Protein AF-A0A945KMW4-F1 (afdb_monomer_lite)

Sequence (427 aa):
MSIFSTDYTYQPHPDGDDDPFDDDFLMQVNNRKAAISAKDPSNDISDLSIRRRERTRAPDLFKYVDDTMHFQGLAVDDDDLFEKVSRDYGTSHELARKYNGGSQADKDRTKQGVNTALDWEAKATNSQRAAQREAAEKIGDYKTASNGPKFGGSYDDMGNLTPGETASFFHGTPEARKAIAAPLNAALQPWLPAPRMTAIDHWDLTEEERKNQRNLAGAISLTPYQDFKNKNTGRQYANSGELMTDAQEPTFSSETPPPGEPTPHPRHRDLPPVDTRPYTTPDSWEMDYVIGVLDELFPSNGLMKRIAIAESQEGRHPDTARPGYHGGVFQVDKGAFLETQKQSGLKQQREIVSRRINRDWNSVTWEELRTSPLLSRLAARLYLLRLKKRIPQDIAGQAEYWKDHYNGDDGAGTKQKFIKRLNEYKR

Secondary structure (DSSP, 8-state):
-------------TT-PPPSSPPPSS--TT-PPPPP-TTS-GGGGS-SSS-------HHHHHHHHHHHHHHHSS----HHHHHHHHHHTT--HHHHHHHHTS-HHHHHHHHHHHHHHHHHHTT--HHHHHHHHHHHHHHHHHHHHTTGGGGT--GGGSSS--HHHHHHHHSS-HHHHHHHHHHHHHHH-TTSPPP---TTTTSS--HHHHHHHHHHHHHTT---------------------------------------------PPPPPPPP--PPPPPPPHHHHHHHHHHHHHHS--TTHHHHHHHHHHTTTTSGGGG-TT---TTTT--HHHHHHHHH-GGGHHHHHHHHHHTTS-GGG--TGGGGS-HHHHHHHHHHHHHTT-----S-TTSSHHHHHHHTS-SS----HHHHHHHHHT---

pLDDT: mean 73.96, std 23.4, range [19.92, 98.25]

Foldseek 3Di:
DDDDDDDPDDDDDPVVDDDLADDFLQDAPPQDFADDDPPDDPPLPDDPVPSGDSGAQVVVLLVVQVVCCVPVVAFPPPLVVLCVSCNNRSHHSVLSVCLRPDDPVSVVVSVVQNVLNVVDVVVDDPVLVVLLNVLNQVSVQVVQLVCQVVVPHHSVPGGPDDPVRSCQCVVNDPVSVNVVSLVSNCSNRVSDDRPPPDPVNPPPDDVVNVVVVVVVVVVVPDDDDDDDDDDDDDDDDDDDDDDDDDDYFFFDAYAEADDDDDDDDDDDDDDPPQPPDDFDQDDPVLLVCLQPVVCVVPNQVCLLVLLLLLPCLSVPRPCQQPPPAQLASNRQDQVLLVCLLPPPQCVVVQVSLCVVVVHRSNPDHSNCSRHDVNNSSSSQSSSQVSVVDDIDTHLLPSLHPCCHRPLDHPRPRHSVSSVVSVVPRDD

Structure (mmCIF, N/CA/C/O backbone):
data_AF-A0A945KMW4-F1
#
_entry.id   AF-A0A945KMW4-F1
#
loop_
_atom_site.group_PDB
_atom_site.id
_atom_site.type_symbol
_atom_site.label_atom_id
_atom_site.label_alt_id
_atom_site.label_comp_id
_atom_site.label_asym_id
_atom_site.label_entity_id
_atom_site.label_seq_id
_atom_site.pdbx_PDB_ins_code
_atom_site.Cartn_x
_atom_site.Cartn_y
_atom_site.Cartn_z
_atom_site.occupancy
_atom_site.B_iso_or_equiv
_atom_site.auth_seq_id
_atom_site.auth_comp_id
_atom_site.auth_asym_id
_atom_site.auth_atom_id
_atom_site.pdbx_PDB_model_num
ATOM 1 N N . MET A 1 1 ? 8.393 58.113 3.564 1.00 29.45 1 MET A N 1
ATOM 2 C CA . MET A 1 1 ? 7.560 58.070 2.339 1.00 29.45 1 MET A CA 1
ATOM 3 C C . MET A 1 1 ? 6.630 56.865 2.443 1.00 29.45 1 MET A C 1
ATOM 5 O O . MET A 1 1 ? 6.894 56.011 3.279 1.00 29.45 1 MET A O 1
ATOM 9 N N . SER A 1 2 ? 5.567 56.806 1.635 1.00 25.19 2 SER A N 1
ATOM 10 C CA . SER A 1 2 ? 4.816 55.559 1.361 1.00 25.19 2 SER A CA 1
ATOM 11 C C . SER A 1 2 ? 5.762 54.558 0.628 1.00 25.19 2 SER A C 1
ATOM 13 O O . SER A 1 2 ? 6.844 54.982 0.223 1.00 25.19 2 SER A O 1
ATOM 15 N N . ILE A 1 3 ? 5.515 53.255 0.439 1.00 19.92 3 ILE A N 1
ATOM 16 C CA . ILE A 1 3 ? 4.308 52.553 -0.045 1.00 19.92 3 ILE A CA 1
ATOM 17 C C . ILE A 1 3 ? 4.259 51.109 0.502 1.00 19.92 3 ILE A C 1
ATOM 19 O O . ILE A 1 3 ? 5.291 50.518 0.807 1.00 19.92 3 ILE A O 1
ATOM 23 N N . PHE A 1 4 ? 3.055 50.531 0.569 1.00 32.66 4 PHE A N 1
ATOM 24 C CA . PHE A 1 4 ? 2.810 49.101 0.784 1.00 32.66 4 PHE A CA 1
ATOM 25 C C . PHE A 1 4 ? 3.437 48.212 -0.315 1.00 32.66 4 PHE A C 1
ATOM 27 O O . PHE A 1 4 ? 2.875 48.093 -1.404 1.00 32.66 4 PHE A O 1
ATOM 34 N N . SER A 1 5 ? 4.505 47.479 0.002 1.00 25.44 5 SER A N 1
ATOM 35 C CA . SER A 1 5 ? 4.613 46.081 -0.455 1.00 25.44 5 SER A CA 1
ATOM 36 C C . SER A 1 5 ? 3.651 45.293 0.451 1.00 25.44 5 SER A C 1
ATOM 38 O O . SER A 1 5 ? 3.781 45.370 1.669 1.00 25.44 5 SER A O 1
ATOM 40 N N . THR A 1 6 ? 2.560 44.666 -0.002 1.00 29.92 6 THR A N 1
ATOM 41 C CA . THR A 1 6 ? 2.342 43.949 -1.274 1.00 29.92 6 THR A CA 1
ATOM 42 C C . THR A 1 6 ? 3.485 42.990 -1.589 1.00 29.92 6 THR A C 1
ATOM 44 O O . THR A 1 6 ? 4.258 43.206 -2.511 1.00 29.92 6 THR A O 1
ATOM 47 N N . ASP A 1 7 ? 3.649 42.000 -0.704 1.00 24.88 7 ASP A N 1
ATOM 48 C CA . ASP A 1 7 ? 3.640 40.573 -1.070 1.00 24.88 7 ASP A CA 1
ATOM 49 C C . ASP A 1 7 ? 3.443 39.670 0.167 1.00 24.88 7 ASP A C 1
ATOM 51 O O . ASP A 1 7 ? 4.222 38.767 0.460 1.00 24.88 7 ASP A O 1
ATOM 55 N N . TYR A 1 8 ? 2.320 39.863 0.877 1.00 28.78 8 TYR A N 1
ATOM 56 C CA . TYR A 1 8 ? 1.761 38.832 1.769 1.00 28.78 8 TYR A CA 1
ATOM 57 C C . TYR A 1 8 ? 1.098 37.724 0.928 1.00 28.78 8 TYR A C 1
ATOM 59 O O . TYR A 1 8 ? -0.103 37.463 1.002 1.00 28.78 8 TYR A O 1
ATOM 67 N N . THR A 1 9 ? 1.900 37.085 0.076 1.00 25.84 9 THR A N 1
ATOM 68 C CA . THR A 1 9 ? 1.555 35.767 -0.454 1.00 25.84 9 THR A CA 1
ATOM 69 C C . THR A 1 9 ? 1.671 34.753 0.680 1.00 25.84 9 THR A C 1
ATOM 71 O O . THR A 1 9 ? 2.464 34.917 1.607 1.00 25.84 9 THR A O 1
ATOM 74 N N . TYR A 1 10 ? 0.830 33.722 0.636 1.00 33.25 10 TYR A N 1
ATOM 75 C CA . TYR A 1 10 ? 0.834 32.634 1.607 1.00 33.25 10 TYR A CA 1
ATOM 76 C C . TYR A 1 10 ? 2.226 31.987 1.651 1.00 33.25 10 TYR A C 1
ATOM 78 O O . TYR A 1 10 ? 2.616 31.301 0.708 1.00 33.25 10 TYR A O 1
ATOM 86 N N . GLN A 1 11 ? 2.975 32.229 2.729 1.00 31.09 11 GLN A N 1
ATOM 87 C CA . GLN A 1 11 ? 4.202 31.500 3.035 1.00 31.09 11 GLN A CA 1
ATOM 88 C C . GLN A 1 11 ? 3.782 30.152 3.644 1.00 31.09 11 GLN A C 1
ATOM 90 O O . GLN A 1 11 ? 3.327 30.144 4.793 1.00 31.09 11 GLN A O 1
ATOM 95 N N . PRO A 1 12 ? 3.893 29.012 2.930 1.00 36.94 12 PRO A N 1
ATOM 96 C CA . PRO A 1 12 ? 3.963 27.729 3.619 1.00 36.94 12 PRO A CA 1
ATOM 97 C C . PRO A 1 12 ? 5.189 27.738 4.544 1.00 36.94 12 PRO A C 1
ATOM 99 O O . PRO A 1 12 ? 6.129 28.507 4.322 1.00 36.94 12 PRO A O 1
ATOM 102 N N . HIS A 1 13 ? 5.201 26.882 5.570 1.00 36.53 13 HIS A N 1
ATOM 103 C CA . HIS A 1 13 ? 6.403 26.729 6.393 1.00 36.53 13 HIS A CA 1
ATOM 104 C C . HIS A 1 13 ? 7.583 26.353 5.470 1.00 36.53 13 HIS A C 1
ATOM 106 O O . HIS A 1 13 ? 7.385 25.480 4.620 1.00 36.53 13 HIS A O 1
ATOM 112 N N . PRO A 1 14 ? 8.773 26.986 5.576 1.00 34.91 14 PRO A N 1
ATOM 113 C CA . PRO A 1 14 ? 9.859 26.807 4.597 1.00 34.91 14 PRO A CA 1
ATOM 114 C C . PRO A 1 14 ? 10.317 25.355 4.411 1.00 34.91 14 PRO A C 1
ATOM 116 O O . PRO A 1 14 ? 10.877 25.005 3.375 1.00 34.91 14 PRO A O 1
ATOM 119 N N . ASP A 1 15 ? 10.052 24.540 5.429 1.00 42.41 15 ASP A N 1
ATOM 120 C CA . ASP A 1 15 ? 10.405 23.131 5.561 1.00 42.41 15 ASP A CA 1
ATOM 121 C C . ASP A 1 15 ? 9.509 22.224 4.685 1.00 42.41 15 ASP A C 1
ATOM 123 O O . ASP A 1 15 ? 9.936 21.161 4.245 1.00 42.41 15 ASP A O 1
ATOM 127 N N . GLY A 1 16 ? 8.267 22.650 4.410 1.00 38.56 16 GLY A N 1
ATOM 128 C CA . GLY A 1 16 ? 7.254 21.853 3.704 1.00 38.56 16 GLY A CA 1
ATOM 129 C C . GLY A 1 16 ? 6.658 20.684 4.506 1.00 38.56 16 GLY A C 1
ATOM 130 O O . GLY A 1 16 ? 5.878 19.927 3.934 1.00 38.56 16 GLY A O 1
ATOM 131 N N . ASP A 1 17 ? 7.022 20.550 5.786 1.00 37.84 17 ASP A N 1
ATOM 132 C CA . ASP A 1 17 ? 6.659 19.427 6.662 1.00 37.84 17 ASP A CA 1
ATOM 133 C C . ASP A 1 17 ? 5.141 19.206 6.809 1.00 37.84 17 ASP A C 1
ATOM 135 O O . ASP A 1 17 ? 4.341 20.147 6.853 1.00 37.84 17 ASP A O 1
ATOM 139 N N . ASP A 1 18 ? 4.780 17.927 6.941 1.00 50.62 18 ASP A N 1
ATOM 140 C CA . ASP A 1 18 ? 3.428 17.431 7.195 1.00 50.62 18 ASP A CA 1
ATOM 141 C C . ASP A 1 18 ? 2.816 17.964 8.510 1.00 50.62 18 ASP A C 1
ATOM 143 O O . ASP A 1 18 ? 3.511 18.432 9.416 1.00 50.62 18 ASP A O 1
ATOM 147 N N . ASP A 1 19 ? 1.491 17.824 8.655 1.00 58.72 19 ASP A N 1
ATOM 148 C CA . ASP A 1 19 ? 0.835 17.932 9.964 1.00 58.72 19 ASP A CA 1
ATOM 149 C C . ASP A 1 19 ? 1.481 16.902 10.913 1.00 58.72 19 ASP A C 1
ATOM 151 O O . ASP A 1 19 ? 1.405 15.702 10.635 1.00 58.72 19 ASP A O 1
ATOM 155 N N . PRO A 1 20 ? 2.135 17.323 12.014 1.00 56.00 20 PRO A N 1
ATOM 156 C CA . PRO A 1 20 ? 2.906 16.409 12.850 1.00 56.00 20 PRO A CA 1
ATOM 157 C C . PRO A 1 20 ? 2.020 15.438 13.644 1.00 56.00 20 PRO A C 1
ATOM 159 O O . PRO A 1 20 ? 2.552 14.575 14.342 1.00 56.00 20 PRO A O 1
ATOM 162 N N . PHE A 1 21 ? 0.691 15.564 13.557 1.00 62.06 21 PHE A N 1
ATOM 163 C CA . PHE A 1 21 ? -0.283 14.705 14.217 1.00 62.06 21 PHE A CA 1
ATOM 164 C C . PHE A 1 21 ? -1.012 13.804 13.210 1.00 62.06 21 PHE A C 1
ATOM 166 O O . PHE A 1 21 ? -1.886 14.266 12.467 1.00 62.06 21 PHE A O 1
ATOM 173 N N . ASP A 1 22 ? -0.680 12.509 13.242 1.00 59.53 22 ASP A N 1
ATOM 174 C CA . ASP A 1 22 ? -1.274 11.464 12.400 1.00 59.53 22 ASP A CA 1
ATOM 175 C C . ASP A 1 22 ? -2.818 11.380 12.515 1.00 59.53 22 ASP A C 1
ATOM 177 O O . ASP A 1 22 ? -3.411 11.709 13.545 1.00 59.53 22 ASP A O 1
ATOM 181 N N . ASP A 1 23 ? -3.485 10.872 11.467 1.00 60.44 23 ASP A N 1
ATOM 182 C CA . ASP A 1 23 ? -4.948 10.692 11.437 1.00 60.44 23 ASP A CA 1
ATOM 183 C C . ASP A 1 23 ? -5.449 9.779 12.574 1.00 60.44 23 ASP A C 1
ATOM 185 O O . ASP A 1 23 ? -5.198 8.569 12.563 1.00 60.44 23 ASP A O 1
ATOM 189 N N . ASP A 1 24 ? -6.265 10.287 13.500 1.00 60.25 24 ASP A N 1
ATOM 190 C CA . ASP A 1 24 ? -7.007 9.390 14.392 1.00 60.25 24 ASP A CA 1
ATOM 191 C C . ASP A 1 24 ? -8.159 8.700 13.641 1.00 60.25 24 ASP A C 1
ATOM 193 O O . ASP A 1 24 ? -8.992 9.337 12.986 1.00 60.25 24 ASP A O 1
ATOM 197 N N . PHE A 1 25 ? -8.222 7.378 13.781 1.00 64.19 25 PHE A N 1
ATOM 198 C CA . PHE A 1 25 ? -9.265 6.515 13.240 1.00 64.19 25 PHE A CA 1
ATOM 199 C C . PHE A 1 25 ? -10.468 6.337 14.189 1.00 64.19 25 PHE A C 1
ATOM 201 O O . PHE A 1 25 ? -11.507 5.840 13.748 1.00 64.19 25 PHE A O 1
ATOM 208 N N . LEU A 1 26 ? -10.355 6.735 15.465 1.00 54.19 26 LEU A N 1
ATOM 209 C CA . LEU A 1 26 ? -11.376 6.543 16.505 1.00 54.19 26 LEU A CA 1
ATOM 210 C C . LEU A 1 26 ? -12.002 7.856 17.008 1.00 54.19 26 LEU A C 1
ATOM 212 O O . LEU A 1 26 ? -13.226 7.999 16.953 1.00 54.19 26 LEU A O 1
ATOM 216 N N . MET A 1 27 ? -11.198 8.806 17.498 1.00 56.56 27 MET A N 1
ATOM 217 C CA . MET A 1 27 ? -11.637 9.939 18.327 1.00 56.56 27 MET A CA 1
ATOM 218 C C . MET A 1 27 ? -11.292 11.311 17.727 1.00 56.56 27 MET A C 1
ATOM 220 O O . MET A 1 27 ? -10.693 12.167 18.372 1.00 56.56 27 MET A O 1
ATOM 224 N N . GLN A 1 28 ? -11.759 11.594 16.509 1.00 55.75 28 GLN A N 1
ATOM 225 C CA . GLN A 1 28 ? -11.662 12.960 15.981 1.00 55.75 28 GLN A CA 1
ATOM 226 C C . GLN A 1 28 ? -12.636 13.910 16.701 1.00 55.75 28 GLN A C 1
ATOM 228 O O . GLN A 1 28 ? -13.837 13.643 16.772 1.00 55.75 28 GLN A O 1
ATOM 233 N N . VAL A 1 29 ? -12.127 15.048 17.190 1.00 46.75 29 VAL A N 1
ATOM 234 C CA . VAL A 1 29 ? -12.837 16.032 18.045 1.00 46.75 29 VAL A CA 1
ATOM 235 C C . VAL A 1 29 ? -14.172 16.518 17.448 1.00 46.75 29 VAL A C 1
ATOM 237 O O . VAL A 1 29 ? -15.116 16.828 18.173 1.00 46.75 29 VAL A O 1
ATOM 240 N N . ASN A 1 30 ? -14.296 16.513 16.117 1.00 48.03 30 ASN A N 1
ATOM 241 C CA . ASN A 1 30 ? -15.498 16.929 15.388 1.00 48.03 30 ASN A CA 1
ATOM 242 C C . ASN A 1 30 ? -16.596 15.845 15.254 1.00 48.03 30 ASN A C 1
ATOM 244 O O . ASN A 1 30 ? -17.652 16.123 14.675 1.00 48.03 30 ASN A O 1
ATOM 248 N N . ASN A 1 31 ? -16.404 14.630 15.790 1.00 48.66 31 ASN A N 1
ATOM 249 C CA . ASN A 1 31 ? -17.404 13.553 15.755 1.00 48.66 31 ASN A CA 1
ATOM 250 C C . ASN A 1 31 ? -18.661 13.907 16.577 1.00 48.66 31 ASN A C 1
ATOM 252 O O . ASN A 1 31 ? -18.753 13.671 17.786 1.00 48.66 31 ASN A O 1
ATOM 256 N N . ARG A 1 32 ? -19.686 14.447 15.904 1.00 43.88 32 ARG A N 1
ATOM 257 C CA . ARG A 1 32 ? -21.015 14.656 16.499 1.00 43.88 32 ARG A CA 1
ATOM 258 C C . ARG A 1 32 ? -21.741 13.326 16.726 1.00 43.88 32 ARG A C 1
ATOM 260 O O . ARG A 1 32 ? -21.560 12.349 16.009 1.00 43.88 32 ARG A O 1
ATOM 267 N N . LYS A 1 33 ? -22.587 13.305 17.758 1.00 44.97 33 LYS A N 1
ATOM 268 C CA . LYS A 1 33 ? -23.252 12.094 18.261 1.00 44.97 33 LYS A CA 1
ATOM 269 C C . LYS A 1 33 ? -24.496 11.793 17.409 1.00 44.97 33 LYS A C 1
ATOM 271 O O . LYS A 1 33 ? -25.382 12.640 17.314 1.00 44.97 33 LYS A O 1
ATOM 276 N N . ALA A 1 34 ? -24.526 10.619 16.775 1.00 46.03 34 ALA A N 1
ATOM 277 C CA . ALA A 1 34 ? -25.496 10.249 15.738 1.00 46.03 34 ALA A CA 1
ATOM 278 C C . ALA A 1 34 ? -26.931 9.986 16.252 1.00 46.03 34 ALA A C 1
ATOM 280 O O . ALA A 1 34 ? -27.166 9.802 17.449 1.00 46.03 34 ALA A O 1
ATOM 281 N N . ALA A 1 35 ? -27.895 9.940 15.324 1.00 41.09 35 ALA A N 1
ATOM 282 C CA . ALA A 1 35 ? -29.303 9.638 15.597 1.00 41.09 35 ALA A CA 1
ATOM 283 C C . ALA A 1 35 ? -29.594 8.121 15.678 1.00 41.09 35 ALA A C 1
ATOM 285 O O . ALA A 1 35 ? -28.896 7.301 15.084 1.00 41.09 35 ALA A O 1
ATOM 286 N N . ILE A 1 36 ? -30.646 7.752 16.417 1.00 44.31 36 ILE A N 1
ATOM 287 C CA . ILE A 1 36 ? -31.026 6.357 16.720 1.00 44.31 36 ILE A CA 1
ATOM 288 C C . ILE A 1 36 ? -31.921 5.777 15.615 1.00 44.31 36 ILE A C 1
ATOM 290 O O . ILE A 1 36 ? -32.762 6.487 15.061 1.00 44.31 36 ILE A O 1
ATOM 294 N N . SER A 1 37 ? -31.782 4.478 15.324 1.00 47.03 37 SER A N 1
ATOM 295 C CA . SER A 1 37 ? -32.591 3.767 14.329 1.00 47.03 37 SER A CA 1
ATOM 296 C C . SER A 1 37 ? -33.659 2.865 14.963 1.00 47.03 37 SER A C 1
ATOM 298 O O . SER A 1 37 ? -33.548 2.432 16.107 1.00 47.03 37 SER A O 1
ATOM 300 N N . ALA A 1 38 ? -34.671 2.485 14.179 1.00 45.19 38 ALA A N 1
ATOM 301 C CA . ALA A 1 38 ? -35.700 1.525 14.598 1.00 45.19 38 ALA A CA 1
ATOM 302 C C . ALA A 1 38 ? -35.207 0.060 14.710 1.00 45.19 38 ALA A C 1
ATOM 304 O O . ALA A 1 38 ? -36.019 -0.837 14.925 1.00 45.19 38 ALA A O 1
ATOM 305 N N . LYS A 1 39 ? -33.903 -0.203 14.522 1.00 46.16 39 LYS A N 1
ATOM 306 C CA . LYS A 1 39 ? -33.282 -1.535 14.658 1.00 46.16 39 LYS A CA 1
ATOM 307 C C . LYS A 1 39 ? -32.458 -1.692 15.941 1.00 46.16 39 LYS A C 1
ATOM 309 O O . LYS A 1 39 ? -31.971 -2.787 16.208 1.00 46.16 39 LYS A O 1
ATOM 314 N N . ASP A 1 40 ? -32.276 -0.620 16.708 1.00 48.16 40 ASP A N 1
ATOM 315 C CA . ASP A 1 40 ? -31.502 -0.643 17.948 1.00 48.16 40 ASP A CA 1
ATOM 316 C C . ASP A 1 40 ? -32.347 -1.225 19.111 1.00 48.16 40 ASP A C 1
ATOM 318 O O . ASP A 1 40 ? -33.555 -0.976 19.175 1.00 48.16 40 ASP A O 1
ATOM 322 N N . PRO A 1 41 ? -31.764 -2.042 20.012 1.00 43.31 41 PRO A N 1
ATOM 323 C CA . PRO A 1 41 ? -32.523 -2.806 21.004 1.00 43.31 41 PRO A CA 1
ATOM 324 C C . PRO A 1 41 ? -33.197 -1.914 22.057 1.00 43.31 41 PRO A C 1
ATOM 326 O O . PRO A 1 41 ? -32.621 -0.944 22.546 1.00 43.31 41 PRO A O 1
ATOM 329 N N . SER A 1 42 ? -34.413 -2.286 22.468 1.00 42.44 42 SER A N 1
ATOM 330 C CA . SER A 1 42 ? -35.328 -1.437 23.252 1.00 42.44 42 SER A CA 1
ATOM 331 C C . SER A 1 42 ? -34.852 -1.018 24.646 1.00 42.44 42 SER A C 1
ATOM 333 O O . SER A 1 42 ? -35.498 -0.193 25.288 1.00 42.44 42 SER A O 1
ATOM 335 N N . ASN A 1 43 ? -33.760 -1.594 25.143 1.00 37.41 43 ASN A N 1
ATOM 336 C CA . ASN A 1 43 ? -33.379 -1.498 26.549 1.00 37.41 43 ASN A CA 1
ATOM 337 C C . ASN A 1 43 ? -32.437 -0.308 26.827 1.00 37.41 43 ASN A C 1
ATOM 339 O O . ASN A 1 43 ? -32.399 0.167 27.956 1.00 37.41 43 ASN A O 1
ATOM 343 N N . ASP A 1 44 ? -31.786 0.247 25.796 1.00 41.69 44 ASP A N 1
ATOM 344 C CA . ASP A 1 44 ? -30.991 1.493 25.866 1.00 41.69 44 ASP A CA 1
ATOM 345 C C . ASP A 1 44 ? -31.865 2.773 25.819 1.00 41.69 44 ASP A C 1
ATOM 347 O O . ASP A 1 44 ? -31.370 3.898 25.736 1.00 41.69 44 ASP A O 1
ATOM 351 N N . ILE A 1 45 ? -33.196 2.635 25.810 1.00 46.72 45 ILE A N 1
ATOM 352 C CA . ILE A 1 45 ? -34.118 3.726 25.458 1.00 46.72 45 ILE A CA 1
ATOM 353 C C . ILE A 1 45 ? -34.425 4.674 26.633 1.00 46.72 45 ILE A C 1
ATOM 355 O O . ILE A 1 45 ? -34.798 5.824 26.383 1.00 46.72 45 ILE A O 1
ATOM 359 N N . SER A 1 46 ? -34.286 4.247 27.892 1.00 43.44 46 SER A N 1
ATOM 360 C CA . SER A 1 46 ? -34.930 4.913 29.041 1.00 43.44 46 SER A CA 1
ATOM 361 C C . SER A 1 46 ? -34.333 6.252 29.493 1.00 43.44 46 SER A C 1
ATOM 363 O O . SER A 1 46 ? -35.057 7.031 30.108 1.00 43.44 46 SER A O 1
ATOM 365 N N . ASP A 1 47 ? -33.065 6.550 29.199 1.00 45.75 47 ASP A N 1
ATOM 366 C CA . ASP A 1 47 ? -32.412 7.811 29.587 1.00 45.75 47 ASP A CA 1
ATOM 367 C C . ASP A 1 47 ? -31.864 8.543 28.350 1.00 45.75 47 ASP A C 1
ATOM 369 O O . ASP A 1 47 ? -31.132 7.979 27.539 1.00 45.75 47 ASP A O 1
ATOM 373 N N . LEU A 1 48 ? -32.245 9.812 28.189 1.00 38.69 48 LEU A N 1
ATOM 374 C CA . LEU A 1 48 ? -31.877 10.659 27.049 1.00 38.69 48 LEU A CA 1
ATOM 375 C C . LEU A 1 48 ? -30.483 11.305 27.175 1.00 38.69 48 LEU A C 1
ATOM 377 O O . LEU A 1 48 ? -29.934 11.752 26.168 1.00 38.69 48 LEU A O 1
ATOM 381 N N . SER A 1 49 ? -29.897 11.347 28.373 1.00 37.53 49 SER A N 1
ATOM 382 C CA . SER A 1 49 ? -28.606 11.996 28.648 1.00 37.53 49 SER A CA 1
ATOM 383 C C . SER A 1 49 ? -27.401 11.128 28.256 1.00 37.53 49 SER A C 1
ATOM 385 O O . SER A 1 49 ? -26.438 11.630 27.667 1.00 37.53 49 SER A O 1
ATOM 387 N N . ILE A 1 50 ? -27.503 9.817 28.506 1.00 40.69 50 ILE A N 1
ATOM 388 C CA . ILE A 1 50 ? -26.503 8.770 28.215 1.00 40.69 50 ILE A CA 1
ATOM 389 C C . ILE A 1 50 ? -26.754 8.023 26.891 1.00 40.69 50 ILE A C 1
ATOM 391 O O . ILE A 1 50 ? -26.020 7.105 26.542 1.00 40.69 50 ILE A O 1
ATOM 395 N N . ARG A 1 51 ? -27.756 8.447 26.111 1.00 46.47 51 ARG A N 1
ATOM 396 C CA . ARG A 1 51 ? -28.286 7.801 24.887 1.00 46.47 51 ARG A CA 1
ATOM 397 C C . ARG A 1 51 ? -27.370 7.878 23.646 1.00 46.47 51 ARG A C 1
ATOM 399 O O . ARG A 1 51 ? -27.827 8.149 22.536 1.00 46.47 51 ARG A O 1
ATOM 406 N N . ARG A 1 52 ? -26.055 7.770 23.834 1.00 47.69 52 ARG A N 1
ATOM 407 C CA . ARG A 1 52 ? -25.023 8.290 22.925 1.00 47.69 52 ARG A CA 1
ATOM 408 C C . ARG A 1 52 ? -23.938 7.243 22.674 1.00 47.69 52 ARG A C 1
ATOM 410 O O . ARG A 1 52 ? -23.139 6.971 23.561 1.00 47.69 52 ARG A O 1
ATOM 417 N N . ARG A 1 53 ? -23.867 6.696 21.455 1.00 49.66 53 ARG A N 1
ATOM 418 C CA . ARG A 1 53 ? -22.737 5.842 21.046 1.00 49.66 53 ARG A CA 1
ATOM 419 C C . ARG A 1 53 ? -21.456 6.675 20.957 1.00 49.66 53 ARG A C 1
ATOM 421 O O . ARG A 1 53 ? -21.447 7.716 20.308 1.00 49.66 53 ARG A O 1
ATOM 428 N N . GLU A 1 54 ? -20.385 6.180 21.574 1.00 53.19 54 GLU A N 1
ATOM 429 C CA . GLU A 1 54 ? -19.029 6.756 21.510 1.00 53.19 54 GLU A CA 1
ATOM 430 C C . GLU A 1 54 ? -18.164 6.117 20.404 1.00 53.19 54 GLU A C 1
ATOM 432 O O . GLU A 1 54 ? -16.956 6.306 20.384 1.00 53.19 54 GLU A O 1
ATOM 437 N N . ARG A 1 55 ? -18.764 5.322 19.505 1.00 64.31 55 ARG A N 1
ATOM 438 C CA . ARG A 1 55 ? -18.045 4.481 18.535 1.00 64.31 55 ARG A CA 1
ATOM 439 C C . ARG A 1 55 ? -18.324 4.873 17.090 1.00 64.31 55 ARG A C 1
ATOM 441 O O . ARG A 1 55 ? -19.485 4.985 16.689 1.00 64.31 55 ARG A O 1
ATOM 448 N N . THR A 1 56 ? -17.245 5.012 16.323 1.00 80.12 56 THR A N 1
ATOM 449 C CA . THR A 1 56 ? -17.259 5.203 14.868 1.00 80.12 56 THR A CA 1
ATOM 450 C C . THR A 1 56 ? -17.903 4.019 14.140 1.00 80.12 56 THR A C 1
ATOM 452 O O . THR A 1 56 ? -17.820 2.872 14.583 1.00 80.12 56 THR A O 1
ATOM 455 N N . ARG A 1 57 ? -18.535 4.294 12.994 1.00 87.62 57 ARG A N 1
ATOM 456 C CA . ARG A 1 57 ? -19.017 3.289 12.032 1.00 87.62 57 ARG A CA 1
ATOM 457 C C . ARG A 1 57 ? -18.289 3.398 10.689 1.00 87.62 57 ARG A C 1
ATOM 459 O O . ARG A 1 57 ? -18.858 3.062 9.652 1.00 87.62 57 ARG A O 1
ATOM 466 N N . ALA A 1 58 ? -17.027 3.826 10.708 1.00 89.25 58 ALA A N 1
ATOM 467 C CA . ALA A 1 58 ? -16.180 3.936 9.522 1.00 89.25 58 ALA A CA 1
ATOM 468 C C . ALA A 1 58 ? -16.206 2.693 8.595 1.00 89.25 58 ALA A C 1
ATOM 470 O O . ALA A 1 58 ? -16.313 2.894 7.389 1.00 89.25 58 ALA A O 1
ATOM 471 N N . PRO A 1 59 ? -16.232 1.426 9.072 1.00 93.12 59 PRO A N 1
ATOM 472 C CA . PRO A 1 59 ? -16.385 0.268 8.181 1.00 93.12 59 PRO A CA 1
ATOM 473 C C . PRO A 1 59 ? -17.703 0.247 7.385 1.00 93.12 59 PRO A C 1
ATOM 475 O O . PRO A 1 59 ? -17.697 -0.108 6.206 1.00 93.12 59 PRO A O 1
ATOM 478 N N . ASP A 1 60 ? -18.822 0.673 7.985 1.00 92.06 60 ASP A N 1
ATOM 479 C CA . ASP A 1 60 ? -20.105 0.785 7.278 1.00 92.06 60 ASP A CA 1
ATOM 480 C C . ASP A 1 60 ? -20.084 1.945 6.267 1.00 92.06 60 ASP A C 1
ATOM 482 O O . ASP A 1 60 ? -20.654 1.827 5.182 1.00 92.06 60 ASP A O 1
ATOM 486 N N . LEU A 1 61 ? -19.413 3.055 6.603 1.00 93.12 61 LEU A N 1
ATOM 487 C CA . LEU A 1 61 ? -19.220 4.201 5.707 1.00 93.12 61 LEU A CA 1
ATOM 488 C C . LEU A 1 61 ? -18.338 3.836 4.507 1.00 93.12 61 LEU A C 1
ATOM 490 O O . LEU A 1 61 ? -18.669 4.167 3.372 1.00 93.12 61 LEU A O 1
ATOM 494 N N . PHE A 1 62 ? -17.242 3.114 4.737 1.00 94.81 62 PHE A N 1
ATOM 495 C CA . PHE A 1 62 ? -16.367 2.617 3.677 1.00 94.81 62 PHE A CA 1
ATOM 496 C C . PHE A 1 62 ? -17.115 1.647 2.762 1.00 94.81 62 PHE A C 1
ATOM 498 O O . PHE A 1 62 ? -16.951 1.714 1.545 1.00 94.81 62 PHE A O 1
ATOM 505 N N . LYS A 1 63 ? -18.002 0.809 3.322 1.00 94.31 63 LYS A N 1
ATOM 506 C CA . LYS A 1 63 ? -18.908 -0.019 2.521 1.00 94.31 63 LYS A CA 1
ATOM 507 C C . LYS A 1 63 ? -19.901 0.828 1.718 1.00 94.31 63 LYS A C 1
ATOM 509 O O . LYS A 1 63 ? -20.082 0.553 0.542 1.00 94.31 63 LYS A O 1
ATOM 514 N N . TYR A 1 64 ? -20.511 1.862 2.304 1.00 92.81 64 TYR A N 1
ATOM 515 C CA . TYR A 1 64 ? -21.404 2.779 1.581 1.00 92.81 64 TYR A CA 1
ATOM 516 C C . TYR A 1 64 ? -20.691 3.479 0.411 1.00 92.81 64 TYR A C 1
ATOM 518 O O . TYR A 1 64 ? -21.240 3.555 -0.688 1.00 92.81 64 TYR A O 1
ATOM 526 N N . VAL A 1 65 ? -19.456 3.943 0.619 1.00 93.00 65 VAL A N 1
ATOM 527 C CA . VAL A 1 65 ? -18.627 4.560 -0.428 1.00 93.00 65 VAL A CA 1
ATOM 528 C C . VAL A 1 65 ? -18.279 3.555 -1.527 1.00 93.00 65 VAL A C 1
ATOM 530 O O . VAL A 1 65 ? -18.428 3.871 -2.705 1.00 93.00 65 VAL A O 1
ATOM 533 N N . ASP A 1 66 ? -17.849 2.342 -1.172 1.00 93.50 66 ASP A N 1
ATOM 534 C CA . ASP A 1 66 ? -17.508 1.307 -2.154 1.00 93.50 66 ASP A CA 1
ATOM 535 C C . ASP A 1 66 ? -18.743 0.799 -2.920 1.00 93.50 66 ASP A C 1
ATOM 537 O O . ASP A 1 66 ? -18.663 0.614 -4.132 1.00 93.50 66 ASP A O 1
ATOM 541 N N . ASP A 1 67 ? -19.892 0.636 -2.254 1.00 91.94 67 ASP A N 1
ATOM 542 C CA . ASP A 1 67 ? -21.174 0.303 -2.887 1.00 91.94 67 ASP A CA 1
ATOM 543 C C . ASP A 1 67 ? -21.593 1.409 -3.869 1.00 91.94 67 ASP A C 1
ATOM 545 O O . ASP A 1 67 ? -21.947 1.123 -5.012 1.00 91.94 67 ASP A O 1
ATOM 549 N N . THR A 1 68 ? -21.518 2.680 -3.455 1.00 89.19 68 THR A N 1
ATOM 550 C CA . THR A 1 68 ? -21.868 3.829 -4.310 1.00 89.19 68 THR A CA 1
ATOM 551 C C . THR A 1 68 ? -20.960 3.882 -5.537 1.00 89.19 68 THR A C 1
ATOM 553 O O . THR A 1 68 ? -21.451 3.937 -6.665 1.00 89.19 68 THR A O 1
ATOM 556 N N . MET A 1 69 ? -19.647 3.736 -5.339 1.00 87.56 69 MET A N 1
ATOM 557 C CA . MET A 1 69 ? -18.661 3.673 -6.420 1.00 87.56 69 MET A CA 1
ATOM 558 C C . MET A 1 69 ? -18.880 2.473 -7.353 1.00 87.56 69 MET A C 1
ATOM 560 O O . MET A 1 69 ? -18.677 2.592 -8.561 1.00 87.56 69 MET A O 1
ATOM 564 N N . HIS A 1 70 ? -19.338 1.335 -6.827 1.00 88.31 70 HIS A N 1
ATOM 565 C CA . HIS A 1 70 ? -19.656 0.146 -7.616 1.00 88.31 70 HIS A CA 1
ATOM 566 C C . HIS A 1 70 ? -20.932 0.308 -8.459 1.00 88.31 70 HIS A C 1
ATOM 568 O O . HIS A 1 70 ? -20.938 -0.077 -9.628 1.00 88.31 70 HIS A O 1
ATOM 574 N N . PHE A 1 71 ? -22.002 0.877 -7.894 1.00 89.25 71 PHE A N 1
ATOM 575 C CA . PHE A 1 71 ? -23.298 0.998 -8.574 1.00 89.25 71 PHE A CA 1
ATOM 576 C C . PHE A 1 71 ? -23.428 2.237 -9.470 1.00 89.25 71 PHE A C 1
ATOM 578 O O . PHE A 1 71 ? -24.157 2.184 -10.458 1.00 89.25 71 PHE A O 1
ATOM 585 N N . GLN A 1 72 ? -22.746 3.339 -9.143 1.00 87.69 72 GLN A N 1
ATOM 586 C CA . GLN A 1 72 ? -22.820 4.603 -9.891 1.00 87.69 72 GLN A CA 1
ATOM 587 C C . GLN A 1 72 ? -21.578 4.865 -10.758 1.00 87.69 72 GLN A C 1
ATOM 589 O O . GLN A 1 72 ? -21.631 5.693 -11.664 1.00 87.69 72 GLN A O 1
ATOM 594 N N . GLY A 1 73 ? -20.464 4.163 -10.514 1.00 85.06 73 GLY A N 1
ATOM 595 C CA . GLY A 1 73 ? -19.205 4.343 -11.250 1.00 85.06 73 GLY A CA 1
ATOM 596 C C . GLY A 1 73 ? -18.425 5.615 -10.890 1.00 85.06 73 GLY A C 1
ATOM 597 O O . GLY A 1 73 ? -17.412 5.900 -11.527 1.00 85.06 73 GLY A O 1
ATOM 598 N N . LEU A 1 74 ? -18.880 6.365 -9.882 1.00 82.12 74 LEU A N 1
ATOM 599 C CA . LEU A 1 74 ? -18.329 7.644 -9.433 1.00 82.12 74 LEU A CA 1
ATOM 600 C C . LEU A 1 74 ? -18.050 7.605 -7.923 1.00 82.12 74 LEU A C 1
ATOM 602 O O . LEU A 1 74 ? -18.708 6.878 -7.181 1.00 82.12 74 LEU A O 1
ATOM 606 N N . ALA A 1 75 ? -17.072 8.388 -7.466 1.00 85.19 75 ALA A N 1
ATOM 607 C CA . ALA A 1 75 ? -16.926 8.698 -6.043 1.00 85.19 75 ALA A CA 1
ATOM 608 C C . ALA A 1 75 ? -18.102 9.576 -5.574 1.00 85.19 75 ALA A C 1
ATOM 610 O O . ALA A 1 75 ? -18.767 10.193 -6.405 1.00 85.19 75 ALA A O 1
ATOM 611 N N . VAL A 1 76 ? -18.342 9.670 -4.262 1.00 86.50 76 VAL A N 1
ATOM 612 C CA . VAL A 1 76 ? -19.326 10.640 -3.746 1.00 86.50 76 VAL A CA 1
ATOM 613 C C . VAL A 1 76 ? -18.742 12.043 -3.939 1.00 86.50 76 VAL A C 1
ATOM 615 O O . VAL A 1 76 ? -17.712 12.351 -3.342 1.00 86.50 76 VAL A O 1
ATOM 618 N N . ASP A 1 77 ? -19.337 12.846 -4.816 1.00 85.62 77 ASP A N 1
ATOM 619 C CA . ASP A 1 77 ? -18.802 14.131 -5.293 1.00 85.62 77 ASP A CA 1
ATOM 620 C C . ASP A 1 77 ? -19.469 15.359 -4.648 1.00 85.62 77 ASP A C 1
ATOM 622 O O . ASP A 1 77 ? -18.829 16.399 -4.495 1.00 85.62 77 ASP A O 1
ATOM 626 N N . ASP A 1 78 ? -20.719 15.219 -4.206 1.00 89.88 78 ASP A N 1
ATOM 627 C CA . ASP A 1 78 ? -21.418 16.164 -3.327 1.00 89.88 78 ASP A CA 1
ATOM 628 C C . ASP A 1 78 ? -20.776 16.174 -1.922 1.00 89.88 78 ASP A C 1
ATOM 630 O O . ASP A 1 78 ? -21.043 15.311 -1.082 1.00 89.88 78 ASP A O 1
ATOM 634 N N . ASP A 1 79 ? -19.892 17.148 -1.681 1.00 86.81 79 ASP A N 1
ATOM 635 C CA . ASP A 1 79 ? -19.107 17.288 -0.445 1.00 86.81 79 ASP A CA 1
ATOM 636 C C . ASP A 1 79 ? -19.974 17.671 0.776 1.00 86.81 79 ASP A C 1
ATOM 638 O O . ASP A 1 79 ? -19.656 17.265 1.894 1.00 86.81 79 ASP A O 1
ATOM 642 N N . ASP A 1 80 ? -21.109 18.359 0.576 1.00 86.00 80 ASP A N 1
ATOM 643 C CA . ASP A 1 80 ? -22.076 18.704 1.635 1.00 86.00 80 ASP A CA 1
ATOM 644 C C . ASP A 1 80 ? -22.855 17.454 2.085 1.00 86.00 80 ASP A C 1
ATOM 646 O O . ASP A 1 80 ? -22.970 17.153 3.283 1.00 86.00 80 ASP A O 1
ATOM 650 N N . LEU A 1 81 ? -23.362 16.675 1.120 1.00 84.25 81 LEU A N 1
ATOM 651 C CA . LEU A 1 81 ? -23.961 15.366 1.379 1.00 84.25 81 LEU A CA 1
ATOM 652 C C . LEU A 1 81 ? -22.940 14.430 2.026 1.00 84.25 81 LEU A C 1
ATOM 654 O O . LEU A 1 81 ? -23.287 13.690 2.949 1.00 84.25 81 LEU A O 1
ATOM 658 N N . PHE A 1 82 ? -21.691 14.454 1.568 1.00 87.12 82 PHE A N 1
ATOM 659 C CA . PHE A 1 82 ? -20.662 13.551 2.055 1.00 87.12 82 PHE A CA 1
ATOM 660 C C . PHE A 1 82 ? -20.146 13.921 3.453 1.00 87.12 82 PHE A C 1
ATOM 662 O O . PHE A 1 82 ? -19.949 13.019 4.273 1.00 87.12 82 PHE A O 1
ATOM 669 N N . GLU A 1 83 ? -20.039 15.209 3.799 1.00 87.12 83 GLU A N 1
ATOM 670 C CA . GLU A 1 83 ? -19.821 15.649 5.183 1.00 87.12 83 GLU A CA 1
ATOM 671 C C . GLU A 1 83 ? -20.961 15.149 6.085 1.00 87.12 83 GLU A C 1
ATOM 673 O O . GLU A 1 83 ? -20.720 14.548 7.140 1.00 87.12 83 GLU A O 1
ATOM 678 N N . LYS A 1 84 ? -22.217 15.347 5.659 1.00 85.75 84 LYS A N 1
ATOM 679 C CA . LYS A 1 84 ? -23.393 14.889 6.408 1.00 85.75 84 LYS A CA 1
ATOM 680 C C . LYS A 1 84 ? -23.379 13.371 6.609 1.00 85.75 84 LYS A C 1
ATOM 682 O O . LYS A 1 84 ? -23.578 12.912 7.731 1.00 85.75 84 LYS A O 1
ATOM 687 N N . VAL A 1 85 ? -23.127 12.598 5.554 1.00 86.06 85 VAL A N 1
ATOM 688 C CA . VAL A 1 85 ? -23.053 11.131 5.617 1.00 86.06 85 VAL A CA 1
ATOM 689 C C . VAL A 1 85 ? -21.918 10.690 6.547 1.00 86.06 85 VAL A C 1
ATOM 691 O O . VAL A 1 85 ? -22.141 9.841 7.405 1.00 86.06 85 VAL A O 1
ATOM 694 N N . SER A 1 86 ? -20.739 11.313 6.472 1.00 86.12 86 SER A N 1
ATOM 695 C CA . SER A 1 86 ? -19.615 11.020 7.378 1.00 86.12 86 SER A CA 1
ATOM 696 C C . SER A 1 86 ? -20.018 11.188 8.850 1.00 86.12 86 SER A C 1
ATOM 698 O O . SER A 1 86 ? -19.851 10.267 9.657 1.00 86.12 86 SER A O 1
ATOM 700 N N . ARG A 1 87 ? -20.665 12.318 9.175 1.00 82.25 87 ARG A N 1
ATOM 701 C CA . ARG A 1 87 ? -21.218 12.614 10.509 1.00 82.25 87 ARG A CA 1
ATOM 702 C C . ARG A 1 87 ? -22.298 11.611 10.942 1.00 82.25 87 ARG A C 1
ATOM 704 O O . ARG A 1 87 ? -22.277 11.173 12.091 1.00 82.25 87 ARG A O 1
ATOM 711 N N . ASP A 1 88 ? -23.204 11.205 10.051 1.00 82.75 88 ASP A N 1
ATOM 712 C CA . ASP A 1 88 ? -24.246 10.201 10.341 1.00 82.75 88 ASP A CA 1
ATOM 713 C C . ASP A 1 88 ? -23.655 8.806 10.653 1.00 82.75 88 ASP A C 1
ATOM 715 O O . ASP A 1 88 ? -24.233 8.035 11.426 1.00 82.75 88 ASP A O 1
ATOM 719 N N . TYR A 1 89 ? -22.474 8.492 10.108 1.00 84.38 89 TYR A N 1
ATOM 720 C CA . TYR A 1 89 ? -21.681 7.300 10.437 1.00 84.38 89 TYR A CA 1
ATOM 721 C C . TYR A 1 89 ? -20.660 7.522 11.576 1.00 84.38 89 TYR A C 1
ATOM 723 O O . TYR A 1 89 ? -19.820 6.654 11.823 1.00 84.38 89 TYR A O 1
ATOM 731 N N . GLY A 1 90 ? -20.710 8.651 12.295 1.00 80.81 90 GLY A N 1
ATOM 732 C CA . GLY A 1 90 ? -19.796 8.942 13.411 1.00 80.81 90 GLY A CA 1
ATOM 733 C C . GLY A 1 90 ? -18.317 8.906 13.009 1.00 80.81 90 GLY A C 1
ATOM 734 O O . GLY A 1 90 ? -17.481 8.437 13.779 1.00 80.81 90 GLY A O 1
ATOM 735 N N . THR A 1 91 ? -18.021 9.310 11.773 1.00 82.56 91 THR A N 1
ATOM 736 C CA . THR A 1 91 ? -16.682 9.317 11.177 1.00 82.56 91 THR A CA 1
ATOM 737 C C . THR A 1 91 ? -16.340 10.736 10.734 1.00 82.56 91 THR A C 1
ATOM 739 O O . THR A 1 91 ? -17.210 11.477 10.273 1.00 82.56 91 THR A O 1
ATOM 742 N N . SER A 1 92 ? -15.067 11.120 10.826 1.00 84.06 92 SER A N 1
ATOM 743 C CA . SER A 1 92 ? -14.620 12.416 10.317 1.00 84.06 92 SER A CA 1
ATOM 744 C C . SER A 1 92 ? -14.786 12.523 8.803 1.00 84.06 92 SER A C 1
ATOM 746 O O . SER A 1 92 ? -14.474 11.584 8.068 1.00 84.06 92 SER A O 1
ATOM 748 N N . HIS A 1 93 ? -15.216 13.699 8.347 1.00 86.75 93 HIS A N 1
ATOM 749 C CA . HIS A 1 93 ? -15.267 14.071 6.932 1.00 86.75 93 HIS A CA 1
ATOM 750 C C . HIS A 1 93 ? -13.889 13.989 6.273 1.00 86.75 93 HIS A C 1
ATOM 752 O O . HIS A 1 93 ? -13.802 13.543 5.137 1.00 86.75 93 HIS A O 1
ATOM 758 N N . GLU A 1 94 ? -12.806 14.310 6.985 1.00 85.19 94 GLU A N 1
ATOM 759 C CA . GLU A 1 94 ? -11.440 14.221 6.454 1.00 85.19 94 GLU A CA 1
ATOM 760 C C . GLU A 1 94 ? -11.020 12.768 6.190 1.00 85.19 94 GLU A C 1
ATOM 762 O O . GLU A 1 94 ? -10.656 12.420 5.066 1.00 85.19 94 GLU A O 1
ATOM 767 N N . LEU A 1 95 ? -11.179 11.886 7.183 1.00 87.44 95 LEU A N 1
ATOM 768 C CA . LEU A 1 95 ? -10.930 10.446 7.042 1.00 87.44 95 LEU A CA 1
ATOM 769 C C . LEU A 1 95 ? -11.812 9.824 5.946 1.00 87.44 95 LEU A C 1
ATOM 771 O O . LEU A 1 95 ? -11.344 9.029 5.129 1.00 87.44 95 LEU A O 1
ATOM 775 N N . ALA A 1 96 ? -13.085 10.215 5.893 1.00 90.50 96 ALA A N 1
ATOM 776 C CA . ALA A 1 96 ? -14.014 9.772 4.865 1.00 90.50 96 ALA A CA 1
ATOM 777 C C . ALA A 1 96 ? -13.613 10.270 3.466 1.00 90.50 96 ALA A C 1
ATOM 779 O O . ALA A 1 96 ? -13.694 9.511 2.503 1.00 90.50 96 ALA A O 1
ATOM 780 N N . ARG A 1 97 ? -13.142 11.517 3.335 1.00 91.00 97 ARG A N 1
ATOM 781 C CA . ARG A 1 97 ? -12.703 12.144 2.073 1.00 91.00 97 ARG A CA 1
ATOM 782 C C . ARG A 1 97 ? -11.409 11.519 1.566 1.00 91.00 97 ARG A C 1
ATOM 784 O O . ARG A 1 97 ? -11.325 11.179 0.387 1.00 91.00 97 ARG A O 1
ATOM 791 N N . LYS A 1 98 ? -10.456 11.275 2.471 1.00 89.38 98 LYS A N 1
ATOM 792 C CA . LYS A 1 98 ? -9.219 10.518 2.228 1.00 89.38 98 LYS A CA 1
ATOM 793 C C . LYS A 1 98 ? -9.514 9.090 1.763 1.00 89.38 98 LYS A C 1
ATOM 795 O O . LYS A 1 98 ? -8.866 8.606 0.841 1.00 89.38 98 LYS A O 1
ATOM 800 N N . TYR A 1 99 ? -10.540 8.447 2.327 1.00 93.38 99 TYR A N 1
ATOM 801 C CA . TYR A 1 99 ? -11.021 7.149 1.856 1.00 93.38 99 TYR A CA 1
ATOM 802 C C . TYR A 1 99 ? -11.702 7.229 0.474 1.00 93.38 99 TYR A C 1
ATOM 804 O O . TYR A 1 99 ? -11.373 6.463 -0.428 1.00 93.38 99 TYR A O 1
ATOM 812 N N . ASN A 1 100 ? -12.644 8.155 0.285 1.00 94.00 100 ASN A N 1
ATOM 813 C CA . ASN A 1 100 ? -13.466 8.290 -0.923 1.00 94.00 100 ASN A CA 1
ATOM 814 C C . ASN A 1 100 ? -12.640 8.656 -2.168 1.00 94.00 100 ASN A C 1
ATOM 816 O O . ASN A 1 100 ? -12.813 8.033 -3.213 1.00 94.00 100 ASN A O 1
ATOM 820 N N . GLY A 1 101 ? -11.699 9.597 -2.036 1.00 90.62 101 GLY A N 1
ATOM 821 C CA . GLY A 1 101 ? -10.758 9.974 -3.098 1.00 90.62 101 GLY A CA 1
ATOM 822 C C . GLY A 1 101 ? -9.483 9.120 -3.173 1.00 90.62 101 GLY A C 1
ATOM 823 O O . GLY A 1 101 ? -8.674 9.324 -4.077 1.00 90.62 101 GLY A O 1
ATOM 824 N N . GLY A 1 102 ? -9.273 8.191 -2.236 1.00 90.00 102 GLY A N 1
ATOM 825 C CA . GLY A 1 102 ? -8.054 7.384 -2.146 1.00 90.00 102 GLY A CA 1
ATOM 826 C C . GLY A 1 102 ? -7.926 6.336 -3.255 1.00 90.00 102 GLY A C 1
ATOM 827 O O . GLY A 1 102 ? -8.921 5.816 -3.771 1.00 90.00 102 GLY A O 1
ATOM 828 N N . SER A 1 103 ? -6.687 5.962 -3.601 1.00 90.62 103 SER A N 1
ATOM 829 C CA . SER A 1 103 ? -6.466 4.796 -4.464 1.00 90.62 103 SER A CA 1
ATOM 830 C C . SER A 1 103 ? -6.892 3.514 -3.741 1.00 90.62 103 SER A C 1
ATOM 832 O O . SER A 1 103 ? -7.007 3.495 -2.517 1.00 90.62 103 SER A O 1
ATOM 834 N N . GLN A 1 104 ? -7.069 2.403 -4.462 1.00 89.25 104 GLN A N 1
ATOM 835 C CA . GLN A 1 104 ? -7.419 1.125 -3.826 1.00 89.25 104 GLN A CA 1
ATOM 836 C C . GLN A 1 104 ? -6.417 0.725 -2.722 1.00 89.25 104 GLN A C 1
ATOM 838 O O . GLN A 1 104 ? -6.827 0.304 -1.648 1.00 89.25 104 GLN A O 1
ATOM 843 N N . ALA A 1 105 ? -5.116 0.955 -2.934 1.00 83.06 105 ALA A N 1
ATOM 844 C CA . ALA A 1 105 ? -4.073 0.657 -1.947 1.00 83.06 105 ALA A CA 1
ATOM 845 C C . ALA A 1 105 ? -4.056 1.624 -0.743 1.00 83.06 105 ALA A C 1
ATOM 847 O O . ALA A 1 105 ? -3.436 1.325 0.279 1.00 83.06 105 ALA A O 1
ATOM 848 N N . ASP A 1 106 ? -4.708 2.783 -0.850 1.00 86.94 106 ASP A N 1
ATOM 849 C CA . ASP A 1 106 ? -4.911 3.708 0.269 1.00 86.94 106 ASP A CA 1
ATOM 850 C C . ASP A 1 106 ? -6.219 3.375 0.994 1.00 86.94 106 ASP A C 1
ATOM 852 O O . ASP A 1 106 ? -6.209 3.254 2.213 1.00 86.94 106 ASP A O 1
ATOM 856 N N . LYS A 1 107 ? -7.304 3.081 0.260 1.00 91.81 107 LYS A N 1
ATOM 857 C CA . LYS A 1 107 ? -8.555 2.526 0.804 1.00 91.81 107 LYS A CA 1
ATOM 858 C C . LYS A 1 107 ? -8.309 1.274 1.645 1.00 91.81 107 LYS A C 1
ATOM 860 O O . LYS A 1 107 ? -8.834 1.169 2.752 1.00 91.81 107 LYS A O 1
ATOM 865 N N . ASP A 1 108 ? -7.498 0.341 1.154 1.00 88.31 108 ASP A N 1
ATOM 866 C CA . ASP A 1 108 ? -7.207 -0.907 1.863 1.00 88.31 108 ASP A CA 1
ATOM 867 C C . ASP A 1 108 ? -6.312 -0.667 3.094 1.00 88.31 108 ASP A C 1
ATOM 869 O O . ASP A 1 108 ? -6.572 -1.238 4.155 1.00 88.31 108 ASP A O 1
ATOM 873 N N . ARG A 1 109 ? -5.358 0.276 3.024 1.00 85.38 109 ARG A N 1
ATOM 874 C CA . ARG A 1 109 ? -4.568 0.727 4.188 1.00 85.38 109 ARG A CA 1
ATOM 875 C C . ARG A 1 109 ? -5.435 1.433 5.236 1.00 85.38 109 ARG A C 1
ATOM 877 O O . ARG A 1 109 ? -5.280 1.180 6.425 1.00 85.38 109 ARG A O 1
ATOM 884 N N . THR A 1 110 ? -6.377 2.275 4.817 1.00 86.94 110 THR A N 1
ATOM 885 C CA . THR A 1 110 ? -7.320 2.970 5.705 1.00 86.94 110 THR A CA 1
ATOM 886 C C . THR A 1 110 ? -8.314 1.997 6.346 1.00 86.94 110 THR A C 1
ATOM 888 O O . THR A 1 110 ? -8.561 2.098 7.546 1.00 86.94 110 THR A O 1
ATOM 891 N N . LYS A 1 111 ? -8.820 0.997 5.606 1.00 91.62 111 LYS A N 1
ATOM 892 C CA . LYS A 1 111 ? -9.579 -0.134 6.176 1.00 91.62 111 LYS A CA 1
ATOM 893 C C . LYS A 1 111 ? -8.760 -0.878 7.225 1.00 91.62 111 LYS A C 1
ATOM 895 O O . LYS A 1 111 ? -9.271 -1.142 8.308 1.00 91.62 111 LYS A O 1
ATOM 900 N N . GLN A 1 112 ? -7.501 -1.201 6.927 1.00 87.00 112 GLN A N 1
ATOM 901 C CA . GLN A 1 112 ? -6.611 -1.881 7.866 1.00 87.00 112 GLN A CA 1
ATOM 902 C C . GLN A 1 112 ? -6.375 -1.036 9.126 1.00 87.00 112 GLN A C 1
ATOM 904 O O . GLN A 1 112 ? -6.518 -1.560 10.228 1.00 87.00 112 GLN A O 1
ATOM 909 N N . GLY A 1 113 ? -6.090 0.262 8.983 1.00 85.69 113 GLY A N 1
ATOM 910 C CA . GLY A 1 113 ? -5.914 1.200 10.097 1.00 85.69 113 GLY A CA 1
ATOM 911 C C . GLY A 1 113 ? -7.147 1.273 10.999 1.00 85.69 113 GLY A C 1
ATOM 912 O O . GLY A 1 113 ? -7.049 0.974 12.187 1.00 85.69 113 GLY A O 1
ATOM 913 N N . VAL A 1 114 ? -8.320 1.562 10.423 1.00 88.19 114 VAL A N 1
ATOM 914 C CA . VAL A 1 114 ? -9.607 1.611 11.145 1.00 88.19 114 VAL A CA 1
ATOM 915 C C . VAL A 1 114 ? -9.940 0.285 11.823 1.00 88.19 114 VAL A C 1
ATOM 917 O O . VAL A 1 114 ? -10.317 0.280 12.993 1.00 88.19 114 VAL A O 1
ATOM 920 N N . ASN A 1 115 ? -9.785 -0.842 11.125 1.00 87.38 115 ASN A N 1
ATOM 921 C CA . ASN A 1 115 ? -10.082 -2.149 11.704 1.00 87.38 115 ASN A CA 1
ATOM 922 C C . ASN A 1 115 ? -9.133 -2.459 12.867 1.00 87.38 115 ASN A C 1
ATOM 924 O O . ASN A 1 115 ? -9.605 -2.876 13.915 1.00 87.38 115 ASN A O 1
ATOM 928 N N . THR A 1 116 ? -7.829 -2.191 12.728 1.00 84.94 116 THR A N 1
ATOM 929 C CA . THR A 1 116 ? -6.835 -2.405 13.801 1.00 84.94 116 THR A CA 1
ATOM 930 C C . THR A 1 116 ? -7.119 -1.507 15.011 1.00 84.94 116 THR A C 1
ATOM 932 O O . THR A 1 116 ? -7.009 -1.960 16.150 1.00 84.94 116 THR A O 1
ATOM 935 N N . ALA A 1 117 ? -7.553 -0.265 14.778 1.00 85.81 117 ALA A N 1
ATOM 936 C CA . ALA A 1 117 ? -7.947 0.667 15.828 1.00 85.81 117 ALA A CA 1
ATOM 937 C C . ALA A 1 117 ? -9.204 0.198 16.582 1.00 85.81 117 ALA A C 1
ATOM 939 O O . ALA A 1 117 ? -9.212 0.175 17.811 1.00 85.81 117 ALA A O 1
ATOM 940 N N . LEU A 1 118 ? -10.244 -0.255 15.872 1.00 85.75 118 LEU A N 1
ATOM 941 C CA . LEU A 1 118 ? -11.448 -0.843 16.477 1.00 85.75 118 LEU A CA 1
ATOM 942 C C . LEU A 1 118 ? -11.127 -2.127 17.260 1.00 85.75 118 LEU A C 1
ATOM 944 O O . LEU A 1 118 ? -11.630 -2.328 18.368 1.00 85.75 118 LEU A O 1
ATOM 948 N N . ASP A 1 119 ? -10.238 -2.964 16.721 1.00 86.50 119 ASP A N 1
ATOM 949 C CA . ASP A 1 119 ? -9.753 -4.181 17.375 1.00 86.50 119 ASP A CA 1
ATOM 950 C C . ASP A 1 119 ? -8.946 -3.883 18.647 1.00 86.50 119 ASP A C 1
ATOM 952 O O . ASP A 1 119 ? -8.901 -4.720 19.551 1.00 86.50 119 ASP A O 1
ATOM 956 N N . TRP A 1 120 ? -8.301 -2.717 18.732 1.00 90.50 120 TRP A N 1
ATOM 957 C CA . TRP A 1 120 ? -7.669 -2.212 19.950 1.00 90.50 120 TRP A CA 1
ATOM 958 C C . TRP A 1 120 ? -8.705 -1.629 20.917 1.00 90.50 120 TRP A C 1
ATOM 960 O O . TRP A 1 120 ? -8.703 -1.986 22.092 1.00 90.50 120 TRP A O 1
ATOM 970 N N . GLU A 1 121 ? -9.642 -0.809 20.439 1.00 85.19 121 GLU A N 1
ATOM 971 C CA . GLU A 1 121 ? -10.653 -0.122 21.258 1.00 85.19 121 GLU A CA 1
ATOM 972 C C . GLU A 1 121 ? -11.563 -1.115 21.997 1.00 85.19 121 GLU A C 1
ATOM 974 O O . GLU A 1 121 ? -11.900 -0.909 23.166 1.00 85.19 121 GLU A O 1
ATOM 979 N N . ALA A 1 122 ? -11.866 -2.251 21.360 1.00 85.25 122 ALA A N 1
ATOM 980 C CA . ALA A 1 122 ? -12.576 -3.381 21.957 1.00 85.25 122 ALA A CA 1
ATOM 981 C C . ALA A 1 122 ? -11.799 -4.099 23.082 1.00 85.25 122 ALA A C 1
ATOM 983 O O . ALA A 1 122 ? -12.420 -4.693 23.964 1.00 85.25 122 ALA A O 1
ATOM 984 N N . LYS A 1 123 ? -10.459 -4.047 23.067 1.00 90.19 123 LYS A N 1
ATOM 985 C CA . LYS A 1 123 ? -9.558 -4.720 24.027 1.00 90.19 123 LYS A CA 1
ATOM 986 C C . LYS A 1 123 ? -8.986 -3.764 25.084 1.00 90.19 123 LYS A C 1
ATOM 988 O O . LYS A 1 123 ? -8.512 -4.213 26.124 1.00 90.19 123 LYS A O 1
ATOM 993 N N . ALA A 1 124 ? -9.033 -2.457 24.832 1.00 84.50 124 ALA A N 1
ATOM 994 C CA . ALA A 1 124 ? -8.459 -1.424 25.682 1.00 84.50 124 ALA A CA 1
ATOM 995 C C . ALA A 1 124 ? -9.135 -1.334 27.062 1.00 84.50 124 ALA A C 1
ATOM 997 O O . ALA A 1 124 ? -10.344 -1.535 27.226 1.00 84.50 124 ALA A O 1
ATOM 998 N N . THR A 1 125 ? -8.348 -0.960 28.069 1.00 89.12 125 THR A N 1
ATOM 999 C CA . THR A 1 125 ? -8.842 -0.595 29.402 1.00 89.12 125 THR A CA 1
ATOM 1000 C C . THR A 1 125 ? -9.435 0.819 29.418 1.00 89.12 125 THR A C 1
ATOM 1002 O O . THR A 1 125 ? -9.181 1.639 28.535 1.00 89.12 125 THR A O 1
ATOM 1005 N N . ASN A 1 126 ? -10.193 1.150 30.468 1.00 82.00 126 ASN A N 1
ATOM 1006 C CA . ASN A 1 126 ? -10.724 2.507 30.652 1.00 82.00 126 ASN A CA 1
ATOM 1007 C C . ASN A 1 126 ? -9.623 3.568 30.822 1.00 82.00 126 ASN A C 1
ATOM 1009 O O . ASN A 1 126 ? -9.827 4.702 30.407 1.00 82.00 126 ASN A O 1
ATOM 1013 N N . SER A 1 127 ? -8.463 3.204 31.385 1.00 81.56 127 SER A N 1
ATOM 1014 C CA . SER A 1 127 ? -7.304 4.101 31.498 1.00 81.56 127 SER A CA 1
ATOM 1015 C C . SER A 1 127 ? -6.669 4.371 30.131 1.00 81.56 127 SER A C 1
ATOM 1017 O O . SER A 1 127 ? -6.429 5.525 29.797 1.00 81.56 127 SER A O 1
ATOM 1019 N N . GLN A 1 128 ? -6.503 3.342 29.292 1.00 85.25 128 GLN A N 1
ATOM 1020 C CA . GLN A 1 128 ? -6.008 3.510 27.920 1.00 85.25 128 GLN A CA 1
ATOM 1021 C C . GLN A 1 128 ? -6.955 4.362 27.059 1.00 85.25 128 GLN A C 1
ATOM 1023 O O . GLN A 1 128 ? -6.500 5.286 26.393 1.00 85.25 128 GLN A O 1
ATOM 1028 N N . ARG A 1 129 ? -8.276 4.127 27.127 1.00 82.88 129 ARG A N 1
ATOM 1029 C CA . ARG A 1 129 ? -9.273 4.989 26.456 1.00 82.88 129 ARG A CA 1
ATOM 1030 C C . ARG A 1 129 ? -9.334 6.412 27.030 1.00 82.88 129 ARG A C 1
ATOM 1032 O O . ARG A 1 129 ? -9.774 7.318 26.333 1.00 82.88 129 ARG A O 1
ATOM 1039 N N . ALA A 1 130 ? -8.935 6.636 28.284 1.00 80.94 130 ALA A N 1
ATOM 1040 C CA . ALA A 1 130 ? -8.820 7.985 28.840 1.00 80.94 130 ALA A CA 1
ATOM 1041 C C . ALA A 1 130 ? -7.599 8.718 28.263 1.00 80.94 130 ALA A C 1
ATOM 1043 O O . ALA A 1 130 ? -7.780 9.776 27.672 1.00 80.94 130 ALA A O 1
ATOM 1044 N N . ALA A 1 131 ? -6.411 8.108 28.326 1.00 83.25 131 ALA A N 1
ATOM 1045 C CA . ALA A 1 131 ? -5.176 8.683 27.785 1.00 83.25 131 ALA A CA 1
ATOM 1046 C C . ALA A 1 131 ? -5.260 8.967 26.271 1.00 83.25 131 ALA A C 1
ATOM 1048 O O . ALA A 1 131 ? -4.779 9.997 25.809 1.00 83.25 131 ALA A O 1
ATOM 1049 N N . GLN A 1 132 ? -5.928 8.099 25.499 1.00 85.81 132 GLN A N 1
ATOM 1050 C CA . GLN A 1 132 ? -6.148 8.337 24.068 1.00 85.81 132 GLN A CA 1
ATOM 1051 C C . GLN A 1 132 ? -7.031 9.573 23.810 1.00 85.81 132 GLN A C 1
ATOM 1053 O O . GLN A 1 132 ? -6.757 10.348 22.898 1.00 85.81 132 GLN A O 1
ATOM 1058 N N . ARG A 1 133 ? -8.078 9.785 24.622 1.00 82.44 133 ARG A N 1
ATOM 1059 C CA . ARG A 1 133 ? -8.948 10.970 24.506 1.00 82.44 133 ARG A CA 1
ATOM 1060 C C . ARG A 1 133 ? -8.241 12.246 24.941 1.00 82.44 133 ARG A C 1
ATOM 1062 O O . ARG A 1 133 ? -8.374 13.246 24.257 1.00 82.44 133 ARG A O 1
ATOM 1069 N N . GLU A 1 134 ? -7.451 12.189 26.009 1.00 84.62 134 GLU A N 1
ATOM 1070 C CA . GLU A 1 134 ? -6.607 13.301 26.460 1.00 84.62 134 GLU A CA 1
ATOM 1071 C C . GLU A 1 134 ? -5.610 13.724 25.364 1.00 84.62 134 GLU A C 1
ATOM 1073 O O . GLU A 1 134 ? -5.483 14.910 25.064 1.00 84.62 134 GLU A O 1
ATOM 1078 N N . ALA A 1 135 ? -4.989 12.759 24.673 1.00 86.12 135 ALA A N 1
ATOM 1079 C CA . ALA A 1 135 ? -4.150 13.032 23.507 1.00 86.12 135 ALA A CA 1
ATOM 1080 C C . ALA A 1 135 ? -4.944 13.626 22.327 1.00 86.12 135 ALA A C 1
ATOM 1082 O O . ALA A 1 135 ? -4.500 14.605 21.731 1.00 86.12 135 ALA A O 1
ATOM 1083 N N . ALA A 1 136 ? -6.127 13.090 22.005 1.00 83.31 136 ALA A N 1
ATOM 1084 C CA . ALA A 1 136 ? -6.981 13.607 20.931 1.00 83.31 136 ALA A CA 1
ATOM 1085 C C . ALA A 1 136 ? -7.484 15.040 21.199 1.00 83.31 136 ALA A C 1
ATOM 1087 O O . ALA A 1 136 ? -7.488 15.876 20.294 1.00 83.31 136 ALA A O 1
ATOM 1088 N N . GLU A 1 137 ? -7.868 15.341 22.442 1.00 84.25 137 GLU A N 1
ATOM 1089 C CA . GLU A 1 137 ? -8.260 16.680 22.895 1.00 84.25 137 GLU A CA 1
ATOM 1090 C C . GLU A 1 137 ? -7.077 17.654 22.786 1.00 84.25 137 GLU A C 1
ATOM 1092 O O . GLU A 1 137 ? -7.217 18.710 22.166 1.00 84.25 137 GLU A O 1
ATOM 1097 N N . LYS A 1 138 ? -5.884 17.260 23.256 1.00 89.31 138 LYS A N 1
ATOM 1098 C CA . LYS A 1 138 ? -4.672 18.091 23.176 1.00 89.31 138 LYS A CA 1
ATOM 1099 C C . LYS A 1 138 ? -4.202 18.339 21.737 1.00 89.31 138 LYS A C 1
ATOM 1101 O O . LYS A 1 138 ? -3.762 19.438 21.407 1.00 89.31 138 LYS A O 1
ATOM 1106 N N . ILE A 1 139 ? -4.333 17.354 20.849 1.00 85.62 139 ILE A N 1
ATOM 1107 C CA . ILE A 1 139 ? -4.106 17.535 19.405 1.00 85.62 139 ILE A CA 1
ATOM 1108 C C . ILE A 1 139 ? -5.143 18.503 18.817 1.00 85.62 139 ILE A C 1
ATOM 1110 O O . ILE A 1 139 ? -4.799 19.335 17.978 1.00 85.62 139 ILE A O 1
ATOM 1114 N N . GLY A 1 140 ? -6.387 18.468 19.303 1.00 84.25 140 GLY A N 1
ATOM 1115 C CA . GLY A 1 140 ? -7.405 19.479 19.018 1.00 84.25 140 GLY A CA 1
ATOM 1116 C C . GLY A 1 140 ? -6.972 20.899 19.396 1.00 84.25 140 GLY A C 1
ATOM 1117 O O . GLY A 1 140 ? -7.163 21.816 18.594 1.00 84.25 140 GLY A O 1
ATOM 1118 N N . ASP A 1 141 ? -6.325 21.092 20.550 1.00 86.12 141 ASP A N 1
ATOM 1119 C CA . ASP A 1 141 ? -5.760 22.393 20.940 1.00 86.12 141 ASP A CA 1
ATOM 1120 C C . ASP A 1 141 ? -4.672 22.863 19.961 1.00 86.12 141 ASP A C 1
ATOM 1122 O O . ASP A 1 141 ? -4.740 23.989 19.468 1.00 86.12 141 ASP A O 1
ATOM 1126 N N . TYR A 1 142 ? -3.707 22.006 19.599 1.00 88.12 142 TYR A N 1
ATOM 1127 C CA . TYR A 1 142 ? -2.662 22.358 18.623 1.00 88.12 142 TYR A CA 1
ATOM 1128 C C . TYR A 1 142 ? -3.222 22.649 17.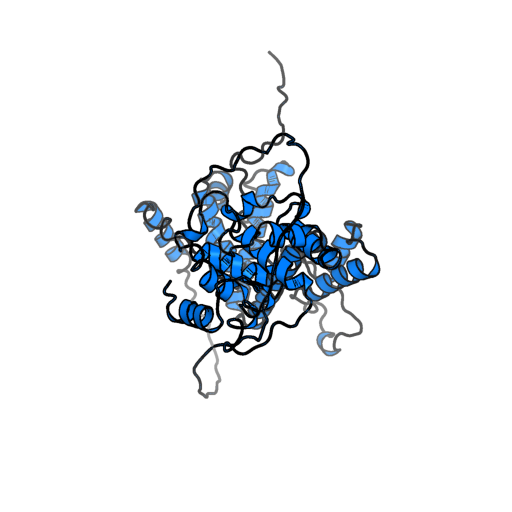222 1.00 88.12 142 TYR A C 1
ATOM 1130 O O . TYR A 1 142 ? -2.793 23.607 16.567 1.00 88.12 142 TYR A O 1
ATOM 1138 N N . LYS A 1 143 ? -4.211 21.873 16.757 1.00 84.62 143 LYS A N 1
ATOM 1139 C CA . LYS A 1 143 ? -4.900 22.133 15.481 1.00 84.62 143 LYS A CA 1
ATOM 1140 C C . LYS A 1 143 ? -5.793 23.382 15.549 1.00 84.62 143 LYS A C 1
ATOM 1142 O O . LYS A 1 143 ? -6.009 24.013 14.519 1.00 84.62 143 LYS A O 1
ATOM 1147 N N . THR A 1 144 ? -6.244 23.818 16.727 1.00 83.38 144 THR A N 1
ATOM 1148 C CA . THR A 1 144 ? -6.952 25.105 16.883 1.00 83.38 144 THR A CA 1
ATOM 1149 C C . THR A 1 144 ? -5.964 26.274 16.866 1.00 83.38 144 THR A C 1
ATOM 1151 O O . THR A 1 144 ? -6.087 27.169 16.026 1.00 83.38 144 THR A O 1
ATOM 1154 N N . ALA A 1 145 ? -4.911 26.217 17.686 1.00 84.94 145 ALA A N 1
ATOM 1155 C CA . ALA A 1 145 ? -3.904 27.270 17.799 1.00 84.94 145 ALA A CA 1
ATOM 1156 C C . ALA A 1 145 ? -3.149 27.524 16.481 1.00 84.94 145 ALA A C 1
ATOM 1158 O O . ALA A 1 145 ? -2.935 28.675 16.103 1.00 84.94 145 ALA A O 1
ATOM 1159 N N . SER A 1 146 ? -2.834 26.473 15.715 1.00 83.12 146 SER A N 1
ATOM 1160 C CA . SER A 1 146 ? -2.196 26.599 14.390 1.00 83.12 146 SER A CA 1
ATOM 1161 C C . SER A 1 146 ? -3.096 27.223 13.316 1.00 83.12 146 SER A C 1
ATOM 1163 O O . SER A 1 146 ? -2.599 27.761 12.325 1.00 83.12 146 SER A O 1
ATOM 1165 N N . ASN A 1 147 ? -4.419 27.201 13.504 1.00 81.75 147 ASN A N 1
ATOM 1166 C CA . ASN A 1 147 ? -5.371 27.877 12.624 1.00 81.75 147 ASN A CA 1
ATOM 1167 C C . ASN A 1 147 ? -5.734 29.297 13.102 1.00 81.75 147 ASN A C 1
ATOM 1169 O O . ASN A 1 147 ? -6.203 30.090 12.286 1.00 81.75 147 ASN A O 1
ATOM 1173 N N . GLY A 1 148 ? -5.459 29.657 14.360 1.00 81.75 148 GLY A N 1
ATOM 1174 C CA . GLY A 1 148 ? -5.739 30.975 14.951 1.00 81.75 148 GLY A CA 1
ATOM 1175 C C . GLY A 1 148 ? -5.351 32.199 14.098 1.00 81.75 148 GLY A C 1
ATOM 1176 O O . GLY A 1 148 ? -6.198 33.080 13.908 1.00 81.75 148 GLY A O 1
ATOM 1177 N N . PRO A 1 149 ? -4.150 32.246 13.481 1.00 83.19 149 PRO A N 1
ATOM 1178 C CA . PRO A 1 149 ? -3.748 33.351 12.604 1.00 83.19 149 PRO A CA 1
ATOM 1179 C C . PRO A 1 149 ? -4.642 33.532 11.371 1.00 83.19 149 PRO A C 1
ATOM 1181 O O . PRO A 1 149 ? -4.840 34.657 10.917 1.00 83.19 149 PRO A O 1
ATOM 1184 N N . LYS A 1 150 ? -5.238 32.449 10.845 1.00 80.56 150 LYS A N 1
ATOM 1185 C CA . LYS A 1 150 ? -6.169 32.498 9.699 1.00 80.56 150 LYS A CA 1
ATOM 1186 C C . LYS A 1 150 ? -7.475 33.220 10.051 1.00 80.56 150 LYS A C 1
ATOM 1188 O O . LYS A 1 150 ? -8.170 33.695 9.158 1.00 80.56 150 LYS A O 1
ATOM 1193 N N . PHE A 1 151 ? -7.781 33.322 11.345 1.00 78.81 151 PHE A N 1
ATOM 1194 C CA . PHE A 1 151 ? -8.929 34.038 11.902 1.00 78.81 151 PHE A CA 1
ATOM 1195 C C . PHE A 1 151 ? -8.544 35.377 12.561 1.00 78.81 151 PHE A C 1
ATOM 1197 O O . PHE A 1 151 ? -9.404 36.049 13.123 1.00 78.81 151 PHE A O 1
ATOM 1204 N N . GLY A 1 152 ? -7.271 35.788 12.475 1.00 83.69 152 GLY A N 1
ATOM 1205 C CA . GLY A 1 152 ? -6.783 37.078 12.975 1.00 83.69 152 GLY A CA 1
ATOM 1206 C C . GLY A 1 152 ? -6.562 37.173 14.492 1.00 83.69 152 GLY A C 1
ATOM 1207 O O . GLY A 1 152 ? -6.399 38.284 14.992 1.00 83.69 152 GLY A O 1
ATOM 1208 N N . GLY A 1 153 ? -6.559 36.052 15.222 1.00 79.69 153 GLY A N 1
ATOM 1209 C CA . GLY A 1 153 ? -6.213 36.011 16.652 1.00 79.69 153 GLY A CA 1
ATOM 1210 C C . GLY A 1 153 ? -4.736 35.687 16.910 1.00 79.69 153 GLY A C 1
ATOM 1211 O O . GLY A 1 153 ? -4.026 35.251 16.002 1.00 79.69 153 GLY A O 1
ATOM 1212 N N . SER A 1 154 ? -4.274 35.878 18.154 1.00 75.81 154 SER A N 1
ATOM 1213 C CA . SER A 1 154 ? -2.924 35.450 18.563 1.00 75.81 154 SER A CA 1
ATOM 1214 C C . SER A 1 154 ? -2.852 33.935 18.764 1.00 75.81 154 SER A C 1
ATOM 1216 O O . SER A 1 154 ? -3.844 33.304 19.129 1.00 75.81 154 SER A O 1
ATOM 1218 N N . TYR A 1 155 ? -1.655 33.365 18.615 1.00 68.06 155 TYR A N 1
ATOM 1219 C CA . TYR A 1 155 ? -1.367 31.977 18.994 1.00 68.06 155 TYR A CA 1
ATOM 1220 C C . TYR A 1 155 ? -1.606 31.716 20.495 1.00 68.06 155 TYR A C 1
ATOM 1222 O O . TYR A 1 155 ? -1.941 30.598 20.877 1.00 68.06 155 TYR A O 1
ATOM 1230 N N . ASP A 1 156 ? -1.468 32.747 21.336 1.00 67.06 156 ASP A N 1
ATOM 1231 C CA . ASP A 1 156 ? -1.582 32.660 22.802 1.00 67.06 156 ASP A CA 1
ATOM 1232 C C . ASP A 1 156 ? -3.023 32.496 23.325 1.00 67.06 156 ASP A C 1
ATOM 1234 O O . ASP A 1 156 ? -3.208 32.222 24.507 1.00 67.06 156 ASP A O 1
ATOM 1238 N N . ASP A 1 157 ? -4.034 32.694 22.471 1.00 68.62 157 ASP A N 1
ATOM 1239 C CA . ASP A 1 157 ? -5.453 32.858 22.852 1.00 68.62 157 ASP A CA 1
ATOM 1240 C C . ASP A 1 157 ? -6.376 31.832 22.149 1.00 68.62 157 ASP A C 1
ATOM 1242 O O . ASP A 1 157 ? -7.588 32.008 22.056 1.00 68.62 157 ASP A O 1
ATOM 1246 N N . MET A 1 158 ? -5.793 30.766 21.579 1.00 65.75 158 MET A N 1
ATOM 1247 C CA . MET A 1 158 ? -6.444 29.874 20.599 1.00 65.75 158 MET A CA 1
ATOM 1248 C C . MET A 1 158 ? -6.381 28.368 20.953 1.00 65.75 158 MET A C 1
ATOM 1250 O O . MET A 1 158 ? -6.465 27.519 20.067 1.00 65.75 158 MET A O 1
ATOM 1254 N N . GLY A 1 159 ? -6.256 28.005 22.234 1.00 69.38 159 GLY A N 1
ATOM 1255 C CA . GLY A 1 159 ? -6.351 26.610 22.703 1.00 69.38 159 GLY A CA 1
ATOM 1256 C C . GLY A 1 159 ? -5.932 26.425 24.166 1.00 69.38 159 GLY A C 1
ATOM 1257 O O . GLY A 1 159 ? -5.370 27.337 24.767 1.00 69.38 159 GLY A O 1
ATOM 1258 N N . ASN A 1 160 ? -6.142 25.237 24.743 1.00 83.44 160 ASN A N 1
ATOM 1259 C CA . ASN A 1 160 ? -5.692 24.881 26.102 1.00 83.44 160 ASN A CA 1
ATOM 1260 C C . ASN A 1 160 ? -4.190 24.503 26.134 1.00 83.44 160 ASN A C 1
ATOM 1262 O O . ASN A 1 160 ? -3.760 23.527 26.762 1.00 83.44 160 ASN A O 1
ATOM 1266 N N . LEU A 1 161 ? -3.369 25.276 25.421 1.00 86.19 161 LEU A N 1
ATOM 1267 C CA . LEU A 1 161 ? -1.915 25.163 25.432 1.00 86.19 161 LEU A CA 1
ATOM 1268 C C . LEU A 1 161 ? -1.338 26.065 26.524 1.00 86.19 161 LEU A C 1
ATOM 1270 O O . LEU A 1 161 ? -1.733 27.217 26.688 1.00 86.19 161 LEU A O 1
ATOM 1274 N N . THR A 1 162 ? -0.374 25.549 27.277 1.00 88.50 162 THR A N 1
ATOM 1275 C CA . THR A 1 162 ? 0.430 26.376 28.180 1.00 88.50 162 THR A CA 1
ATOM 1276 C C . THR A 1 162 ? 1.376 27.273 27.370 1.00 88.50 162 THR A C 1
ATOM 1278 O O . THR A 1 162 ? 1.804 26.879 26.284 1.00 88.50 162 THR A O 1
ATOM 1281 N N . PRO A 1 163 ? 1.813 28.435 27.896 1.00 84.19 163 PRO A N 1
ATOM 1282 C CA . PRO A 1 163 ? 2.758 29.304 27.187 1.00 84.19 163 PRO A CA 1
ATOM 1283 C C . PRO A 1 163 ? 4.066 28.609 26.774 1.00 84.19 163 PRO A C 1
ATOM 1285 O O . PRO A 1 163 ? 4.660 28.968 25.762 1.00 84.19 163 PRO A O 1
ATOM 1288 N N . GLY A 1 164 ? 4.503 27.590 27.528 1.00 85.94 164 GLY A N 1
ATOM 1289 C CA . GLY A 1 164 ? 5.653 26.757 27.167 1.00 85.94 164 GLY A CA 1
ATOM 1290 C C . GLY A 1 164 ? 5.379 25.853 25.962 1.00 85.94 164 GLY A C 1
ATOM 1291 O O . GLY A 1 164 ? 6.210 25.773 25.065 1.00 85.94 164 GLY A O 1
ATOM 1292 N N . GLU A 1 165 ? 4.202 25.229 25.893 1.00 87.06 165 GLU A N 1
ATOM 1293 C CA . GLU A 1 165 ? 3.782 24.420 24.741 1.00 87.06 165 GLU A CA 1
ATOM 1294 C C . GLU A 1 165 ? 3.585 25.276 23.485 1.00 87.06 165 GLU A C 1
ATOM 1296 O O . GLU A 1 165 ? 4.066 24.897 22.420 1.00 87.06 165 GLU A O 1
ATOM 1301 N N . THR A 1 166 ? 2.945 26.444 23.608 1.00 84.75 166 THR A N 1
ATOM 1302 C CA . THR A 1 166 ? 2.781 27.410 22.508 1.00 84.75 166 THR A CA 1
ATOM 1303 C C . THR A 1 166 ? 4.144 27.862 21.982 1.00 84.75 166 THR A C 1
ATOM 1305 O O . THR A 1 166 ? 4.405 27.758 20.783 1.00 84.75 166 THR A O 1
ATOM 1308 N N . ALA A 1 167 ? 5.061 28.276 22.865 1.00 84.75 167 ALA A N 1
ATOM 1309 C CA . ALA A 1 167 ? 6.407 28.684 22.468 1.00 84.75 167 ALA A CA 1
ATOM 1310 C C . ALA A 1 167 ? 7.206 27.535 21.825 1.00 84.75 167 ALA A C 1
ATOM 1312 O O . ALA A 1 167 ? 7.815 27.727 20.775 1.00 84.75 167 ALA A O 1
ATOM 1313 N N . SER A 1 168 ? 7.190 26.331 22.404 1.00 83.69 168 SER A N 1
ATOM 1314 C CA . SER A 1 168 ? 7.937 25.185 21.870 1.00 83.69 168 SER A CA 1
ATOM 1315 C C . SER A 1 168 ? 7.353 24.611 20.575 1.00 83.69 168 SER A C 1
ATOM 1317 O O . SER A 1 168 ? 8.110 24.052 19.784 1.00 83.69 168 SER A O 1
ATOM 1319 N N . PHE A 1 169 ? 6.050 24.761 20.322 1.00 84.12 169 PHE A N 1
ATOM 1320 C CA . PHE A 1 169 ? 5.413 24.278 19.093 1.00 84.12 169 PHE A CA 1
ATOM 1321 C C . PHE A 1 169 ? 5.459 25.306 17.950 1.00 84.12 169 PHE A C 1
ATOM 1323 O O . PHE A 1 169 ? 5.812 24.948 16.830 1.00 84.12 169 PHE A O 1
ATOM 1330 N N . PHE A 1 170 ? 5.161 26.585 18.212 1.00 84.38 170 PHE A N 1
ATOM 1331 C CA . PHE A 1 170 ? 5.116 27.626 17.170 1.00 84.38 170 PHE A CA 1
ATOM 1332 C C . PHE A 1 170 ? 6.439 28.370 16.959 1.00 84.38 170 PHE A C 1
ATOM 1334 O O . PHE A 1 170 ? 6.630 28.988 15.911 1.00 84.38 170 PHE A O 1
ATOM 1341 N N . HIS A 1 171 ? 7.350 28.346 17.937 1.00 85.44 171 HIS A N 1
ATOM 1342 C CA . HIS A 1 171 ? 8.633 29.064 17.883 1.00 85.44 171 HIS A CA 1
ATOM 1343 C C . HIS A 1 171 ? 9.845 28.171 18.213 1.00 85.44 171 HIS A C 1
ATOM 1345 O O . HIS A 1 171 ? 10.980 28.648 18.220 1.00 85.44 171 HIS A O 1
ATOM 1351 N N . GLY A 1 172 ? 9.622 26.878 18.472 1.00 84.31 172 GLY A N 1
ATOM 1352 C CA . GLY A 1 172 ? 10.673 25.880 18.653 1.00 84.31 172 GLY A CA 1
ATOM 1353 C C . GLY A 1 172 ? 11.196 25.300 17.336 1.00 84.31 172 GLY A C 1
ATOM 1354 O O . GLY A 1 172 ? 10.611 25.468 16.261 1.00 84.31 172 GLY A O 1
ATOM 1355 N N . THR A 1 173 ? 12.317 24.588 17.436 1.00 88.94 173 THR A N 1
ATOM 1356 C CA . THR A 1 173 ? 12.946 23.885 16.309 1.00 88.94 173 THR A CA 1
ATOM 1357 C C . THR A 1 173 ? 12.090 22.693 15.840 1.00 88.94 173 THR A C 1
ATOM 1359 O O . THR A 1 173 ? 11.206 22.252 16.585 1.00 88.94 173 THR A O 1
ATOM 1362 N N . PRO A 1 174 ? 12.326 22.123 14.641 1.00 85.38 174 PRO A N 1
ATOM 1363 C CA . PRO A 1 174 ? 11.619 20.921 14.185 1.00 85.38 174 PRO A CA 1
ATOM 1364 C C . PRO A 1 174 ? 11.699 19.759 15.187 1.00 85.38 174 PRO A C 1
ATOM 1366 O O . PRO A 1 174 ? 10.719 19.045 15.394 1.00 85.38 174 PRO A O 1
ATOM 1369 N N . GLU A 1 175 ? 12.826 19.613 15.886 1.00 82.31 175 GLU A N 1
ATOM 1370 C CA . GLU A 1 175 ? 13.045 18.597 16.919 1.00 82.31 175 GLU A CA 1
ATOM 1371 C C . GLU A 1 175 ? 12.168 18.850 18.152 1.00 82.31 175 GLU A C 1
ATOM 1373 O O . GLU A 1 175 ? 11.600 17.904 18.697 1.00 82.31 175 GLU A O 1
ATOM 1378 N N . ALA A 1 176 ? 11.987 20.112 18.560 1.00 82.69 176 ALA A N 1
ATOM 1379 C CA . ALA A 1 176 ? 11.075 20.481 19.644 1.00 82.69 176 ALA A CA 1
ATOM 1380 C C . ALA A 1 176 ? 9.606 20.198 19.274 1.00 82.69 176 ALA A C 1
ATOM 1382 O O . ALA A 1 176 ? 8.871 19.622 20.081 1.00 82.69 176 ALA A O 1
ATOM 1383 N N . ARG A 1 177 ? 9.195 20.509 18.034 1.00 84.62 177 ARG A N 1
ATOM 1384 C CA . ARG A 1 177 ? 7.859 20.162 17.508 1.00 84.62 177 ARG A CA 1
ATOM 1385 C C . ARG A 1 177 ? 7.647 18.643 17.496 1.00 84.62 177 ARG A C 1
ATOM 1387 O O . ARG A 1 177 ? 6.639 18.150 18.000 1.00 84.62 177 ARG A O 1
ATOM 1394 N N . LYS A 1 178 ? 8.637 17.887 17.009 1.00 83.50 178 LYS A N 1
ATOM 1395 C CA . LYS A 1 178 ? 8.634 16.414 16.965 1.00 83.50 178 LYS A CA 1
ATOM 1396 C C . LYS A 1 178 ? 8.618 15.778 18.361 1.00 83.50 178 LYS A C 1
ATOM 1398 O O . LYS A 1 178 ? 7.937 14.776 18.557 1.00 83.50 178 LYS A O 1
ATOM 1403 N N . ALA A 1 179 ? 9.310 16.366 19.338 1.00 84.19 179 ALA A N 1
ATOM 1404 C CA . ALA A 1 179 ? 9.314 15.910 20.730 1.00 84.19 179 ALA A CA 1
ATOM 1405 C C . ALA A 1 179 ? 7.965 16.121 21.445 1.00 84.19 179 ALA A C 1
ATOM 1407 O O . ALA A 1 179 ? 7.639 15.354 22.349 1.00 84.19 179 ALA A O 1
ATOM 1408 N N . ILE A 1 180 ? 7.176 17.117 21.026 1.00 86.19 180 ILE A N 1
ATOM 1409 C CA . ILE A 1 180 ? 5.787 17.323 21.470 1.00 86.19 180 ILE A CA 1
ATOM 1410 C C . ILE A 1 180 ? 4.841 16.327 20.787 1.00 86.19 180 ILE A C 1
ATOM 1412 O O . ILE A 1 180 ? 4.019 15.701 21.452 1.00 86.19 180 ILE A O 1
ATOM 1416 N N . ALA A 1 181 ? 4.967 16.149 19.470 1.00 85.06 181 ALA A N 1
ATOM 1417 C CA . ALA A 1 181 ? 4.065 15.296 18.700 1.00 85.06 181 ALA A CA 1
ATOM 1418 C C . ALA A 1 181 ? 4.248 13.794 18.979 1.00 85.06 181 ALA A C 1
ATOM 1420 O O . ALA A 1 181 ? 3.265 13.075 19.135 1.00 85.06 181 ALA A O 1
ATOM 1421 N N . ALA A 1 182 ? 5.484 13.305 19.118 1.00 86.00 182 ALA A N 1
ATOM 1422 C CA . ALA A 1 182 ? 5.770 11.880 19.312 1.00 86.00 182 ALA A CA 1
ATOM 1423 C C . ALA A 1 182 ? 5.004 11.200 20.478 1.00 86.00 182 ALA A C 1
ATOM 1425 O O . ALA A 1 182 ? 4.408 10.146 20.237 1.00 86.00 182 ALA A O 1
ATOM 1426 N N . PRO A 1 183 ? 4.964 11.740 21.719 1.00 87.38 183 PRO A N 1
ATOM 1427 C CA . PRO A 1 183 ? 4.172 11.142 22.797 1.00 87.38 183 PRO A CA 1
ATOM 1428 C C . PRO A 1 183 ? 2.661 11.248 22.552 1.00 87.38 183 PRO A C 1
ATOM 1430 O O . PRO A 1 183 ? 1.925 10.344 22.947 1.00 87.38 183 PRO A O 1
ATOM 1433 N N . LEU A 1 184 ? 2.197 12.306 21.878 1.00 87.00 184 LEU A N 1
ATOM 1434 C CA . LEU A 1 184 ? 0.783 12.494 21.555 1.00 87.00 184 LEU A CA 1
ATOM 1435 C C . LEU A 1 184 ? 0.320 11.490 20.492 1.00 87.00 184 LEU A C 1
ATOM 1437 O O . LEU A 1 184 ? -0.665 10.798 20.729 1.00 87.00 184 LEU A O 1
ATOM 1441 N N . ASN A 1 185 ? 1.058 11.298 19.395 1.00 84.25 185 ASN A N 1
ATOM 1442 C CA . ASN A 1 185 ? 0.713 10.308 18.365 1.00 84.25 185 ASN A CA 1
ATOM 1443 C C . ASN A 1 185 ? 0.792 8.876 18.925 1.00 84.25 185 ASN A C 1
ATOM 1445 O O . ASN A 1 185 ? -0.075 8.052 18.639 1.00 84.25 185 ASN A O 1
ATOM 1449 N N . ALA A 1 186 ? 1.768 8.583 19.796 1.00 85.50 186 ALA A N 1
ATOM 1450 C CA . ALA A 1 186 ? 1.869 7.288 20.475 1.00 85.50 186 ALA A CA 1
ATOM 1451 C C . ALA A 1 186 ? 0.688 7.004 21.429 1.00 85.50 186 ALA A C 1
ATOM 1453 O O . ALA A 1 186 ? 0.286 5.848 21.580 1.00 85.50 186 ALA A O 1
ATOM 1454 N N . ALA A 1 187 ? 0.121 8.039 22.058 1.00 87.06 187 ALA A N 1
ATOM 1455 C CA . ALA A 1 187 ? -1.081 7.933 22.887 1.00 87.06 187 ALA A CA 1
ATOM 1456 C C . ALA A 1 187 ? -2.386 7.943 22.066 1.00 87.06 187 ALA A C 1
ATOM 1458 O O . ALA A 1 187 ? -3.361 7.315 22.479 1.00 87.06 187 ALA A O 1
ATOM 1459 N N . LEU A 1 188 ? -2.396 8.605 20.904 1.00 82.44 188 LEU A N 1
ATOM 1460 C CA . LEU A 1 188 ? -3.520 8.696 19.969 1.00 82.44 188 LEU A CA 1
ATOM 1461 C C . LEU A 1 188 ? -3.735 7.400 19.180 1.00 82.44 188 LEU A C 1
ATOM 1463 O O . LEU A 1 188 ? -4.874 6.965 19.027 1.00 82.44 188 LEU A O 1
ATOM 1467 N N . GLN A 1 189 ? -2.643 6.789 18.702 1.00 82.81 189 GLN A N 1
ATOM 1468 C CA . GLN A 1 189 ? -2.626 5.597 17.847 1.00 82.81 189 GLN A CA 1
ATOM 1469 C C . GLN A 1 189 ? -1.895 4.382 18.476 1.00 82.81 189 GLN A C 1
ATOM 1471 O O . GLN A 1 189 ? -1.061 3.753 17.819 1.00 82.81 189 GLN A O 1
ATOM 1476 N N . PRO A 1 190 ? -2.212 3.963 19.719 1.00 79.81 190 PRO A N 1
ATOM 1477 C CA . PRO A 1 190 ? -1.535 2.870 20.439 1.00 79.81 190 PRO A CA 1
ATOM 1478 C C . PRO A 1 190 ? -1.731 1.460 19.836 1.00 79.81 190 PRO A C 1
ATOM 1480 O O . PRO A 1 190 ? -1.324 0.463 20.437 1.00 79.81 190 PRO A O 1
ATOM 1483 N N . TRP A 1 191 ? -2.378 1.355 18.672 1.00 80.19 191 TRP A N 1
ATOM 1484 C CA . TRP A 1 191 ? -2.482 0.146 17.849 1.00 80.19 191 TRP A CA 1
ATOM 1485 C C . TRP A 1 191 ? -1.470 0.099 16.698 1.00 80.19 191 TRP A C 1
ATOM 1487 O O . TRP A 1 191 ? -1.257 -0.975 16.131 1.00 80.19 191 TRP A O 1
ATOM 1497 N N . LEU A 1 192 ? -0.853 1.226 16.326 1.00 76.31 192 LEU A N 1
ATOM 1498 C CA . LEU A 1 192 ? 0.278 1.207 15.406 1.00 76.31 192 LEU A CA 1
ATOM 1499 C C . LEU A 1 192 ? 1.531 0.722 16.151 1.00 76.31 192 LEU A C 1
ATOM 1501 O O . LEU A 1 192 ? 1.711 1.030 17.333 1.00 76.31 192 LEU A O 1
ATOM 1505 N N . PRO A 1 193 ? 2.427 -0.034 15.491 1.00 57.22 193 PRO A N 1
ATOM 1506 C CA . PRO A 1 193 ? 3.730 -0.321 16.069 1.00 57.22 193 PRO A CA 1
ATOM 1507 C C . PRO A 1 193 ? 4.467 1.006 16.264 1.00 57.22 193 PRO A C 1
ATOM 1509 O O . PRO A 1 193 ? 4.625 1.757 15.302 1.00 57.22 193 PRO A O 1
ATOM 1512 N N . ALA A 1 194 ? 4.912 1.280 17.495 1.00 51.47 194 ALA A N 1
ATOM 1513 C CA . ALA A 1 194 ? 5.604 2.523 17.830 1.00 51.47 194 ALA A CA 1
ATOM 1514 C C . ALA A 1 194 ? 6.700 2.824 16.788 1.00 51.47 194 ALA A C 1
ATOM 1516 O O . ALA A 1 194 ? 7.483 1.915 16.469 1.00 51.47 194 ALA A O 1
ATOM 1517 N N . PRO A 1 195 ? 6.747 4.051 16.227 1.00 48.34 195 PRO A N 1
ATOM 1518 C CA . PRO A 1 195 ? 7.640 4.370 15.125 1.00 48.34 195 PRO A CA 1
ATOM 1519 C C . PRO A 1 195 ? 9.073 4.069 15.549 1.00 48.34 195 PRO A C 1
ATOM 1521 O O . PRO A 1 195 ? 9.571 4.597 16.545 1.00 48.34 195 PRO A O 1
ATOM 1524 N N . ARG A 1 196 ? 9.726 3.166 14.810 1.00 44.97 196 ARG A N 1
ATOM 1525 C CA . ARG A 1 196 ? 11.097 2.751 15.100 1.00 44.97 196 ARG A CA 1
ATOM 1526 C C . ARG A 1 196 ? 12.030 3.920 14.808 1.00 44.97 196 ARG A C 1
ATOM 1528 O O . ARG A 1 196 ? 12.526 4.028 13.689 1.00 44.97 196 ARG A O 1
ATOM 1535 N N . MET A 1 197 ? 12.280 4.755 15.819 1.00 35.88 197 MET A N 1
ATOM 1536 C CA . MET A 1 197 ? 13.451 5.630 15.834 1.00 35.88 197 MET A CA 1
ATOM 1537 C C . MET A 1 197 ? 14.652 4.760 15.481 1.00 35.88 197 MET A C 1
ATOM 1539 O O . MET A 1 197 ? 14.874 3.700 16.078 1.00 35.88 197 MET A O 1
ATOM 1543 N N . THR A 1 198 ? 15.346 5.139 14.420 1.00 37.25 198 THR A N 1
ATOM 1544 C CA . THR A 1 198 ? 16.442 4.341 13.897 1.00 37.25 198 THR A CA 1
ATOM 1545 C C . THR A 1 198 ? 17.612 4.437 14.869 1.00 37.25 198 THR A C 1
ATOM 1547 O O . THR A 1 198 ? 17.749 5.407 15.612 1.00 37.25 198 THR A O 1
ATOM 1550 N N . ALA A 1 199 ? 18.501 3.443 14.876 1.00 37.59 199 ALA A N 1
ATOM 1551 C CA . ALA A 1 199 ? 19.655 3.464 15.780 1.00 37.59 199 ALA A CA 1
ATOM 1552 C C . ALA A 1 199 ? 20.633 4.634 15.511 1.00 37.59 199 ALA A C 1
ATOM 1554 O O . ALA A 1 199 ? 21.560 4.834 16.291 1.00 37.59 199 ALA A O 1
ATOM 1555 N N . ILE A 1 200 ? 20.418 5.393 14.429 1.00 36.56 200 ILE A N 1
ATOM 1556 C CA . ILE A 1 200 ? 21.124 6.629 14.077 1.00 36.56 200 ILE A CA 1
ATOM 1557 C C . ILE A 1 200 ? 20.655 7.785 14.978 1.00 36.56 200 ILE A C 1
ATOM 1559 O O . ILE A 1 200 ? 21.485 8.499 15.530 1.00 36.56 200 ILE A O 1
ATOM 1563 N N . ASP A 1 201 ? 19.343 7.905 15.222 1.00 46.16 201 ASP A N 1
ATOM 1564 C CA . ASP A 1 201 ? 18.712 9.028 15.941 1.00 46.16 201 ASP A CA 1
ATOM 1565 C C . ASP A 1 201 ? 19.115 9.133 17.430 1.00 46.16 201 ASP A C 1
ATOM 1567 O O . ASP A 1 201 ? 18.778 10.101 18.110 1.00 46.16 201 ASP A O 1
ATOM 1571 N N . HIS A 1 202 ? 19.788 8.114 17.976 1.00 40.53 202 HIS A N 1
ATOM 1572 C CA . HIS A 1 202 ? 19.943 7.934 19.421 1.00 40.53 202 HIS A CA 1
ATOM 1573 C C . HIS A 1 202 ? 21.316 8.346 19.991 1.00 40.53 202 HIS A C 1
ATOM 1575 O O . HIS A 1 202 ? 21.481 8.343 21.216 1.00 40.53 202 HIS A O 1
ATOM 1581 N N . TRP A 1 203 ? 22.290 8.688 19.136 1.00 38.47 203 TRP A N 1
ATOM 1582 C CA . TRP A 1 203 ? 23.675 8.988 19.542 1.00 38.47 203 TRP A CA 1
ATOM 1583 C C . TRP A 1 203 ? 24.002 10.483 19.670 1.00 38.47 203 TRP A C 1
ATOM 1585 O O . TRP A 1 203 ? 24.850 10.826 20.492 1.00 38.47 203 TRP A O 1
ATOM 1595 N N . ASP A 1 204 ? 23.314 11.361 18.933 1.00 43.03 204 ASP A N 1
ATOM 1596 C CA . ASP A 1 204 ? 23.636 12.800 18.887 1.00 43.03 204 ASP A CA 1
ATOM 1597 C C . ASP A 1 204 ? 22.917 13.658 19.949 1.00 43.03 204 ASP A C 1
ATOM 1599 O O . ASP A 1 204 ? 23.233 14.837 20.103 1.00 43.03 204 ASP A O 1
ATOM 1603 N N . LEU A 1 205 ? 21.999 13.085 20.741 1.00 47.47 205 LEU A N 1
ATOM 1604 C CA . LEU A 1 205 ? 21.334 13.815 21.830 1.00 47.47 205 LEU A CA 1
ATOM 1605 C C . LEU A 1 205 ? 22.351 14.297 22.876 1.00 47.47 205 LEU A C 1
ATOM 1607 O O . LEU A 1 205 ? 23.081 13.496 23.478 1.00 47.47 205 LEU A O 1
ATOM 1611 N N . THR A 1 206 ? 22.339 15.591 23.180 1.00 69.94 206 THR A N 1
ATOM 1612 C CA . THR A 1 206 ? 23.157 16.199 24.238 1.00 69.94 206 THR A CA 1
ATOM 1613 C C . THR A 1 206 ? 22.761 15.689 25.632 1.00 69.94 206 THR A C 1
ATOM 1615 O O . THR A 1 206 ? 21.684 15.122 25.845 1.00 69.94 206 THR A O 1
ATOM 1618 N N . GLU A 1 207 ? 23.624 15.893 26.635 1.00 54.81 207 GLU A N 1
ATOM 1619 C CA . GLU A 1 207 ? 23.273 15.555 28.026 1.00 54.81 207 GLU A CA 1
ATOM 1620 C C . GLU A 1 207 ? 22.116 16.426 28.552 1.00 54.81 207 GLU A C 1
ATOM 1622 O O . GLU A 1 207 ? 21.372 15.991 29.427 1.00 54.81 207 GLU A O 1
ATOM 1627 N N . GLU A 1 208 ? 21.921 17.629 28.001 1.00 53.41 208 GLU A N 1
ATOM 1628 C CA . GLU A 1 208 ? 20.831 18.533 28.379 1.00 53.41 208 GLU A CA 1
ATOM 1629 C C . GLU A 1 208 ? 19.480 18.075 27.807 1.00 53.41 208 GLU A C 1
ATOM 1631 O O . GLU A 1 208 ? 18.494 18.020 28.539 1.00 53.41 208 GLU A O 1
ATOM 1636 N N . GLU A 1 209 ? 19.437 17.603 26.560 1.00 51.47 209 GLU A N 1
ATOM 1637 C CA . GLU A 1 209 ? 18.241 16.966 25.986 1.00 51.47 209 GLU A CA 1
ATOM 1638 C C . GLU A 1 209 ? 17.908 15.647 26.693 1.00 51.47 209 GLU A C 1
ATOM 1640 O O . GLU A 1 209 ? 16.756 15.414 27.064 1.00 51.47 209 GLU A O 1
ATOM 1645 N N . ARG A 1 210 ? 18.917 14.813 26.987 1.00 57.97 210 ARG A N 1
ATOM 1646 C CA . ARG A 1 210 ? 18.733 13.578 27.774 1.00 57.97 210 ARG A CA 1
ATOM 1647 C C . ARG A 1 210 ? 18.284 13.863 29.212 1.00 57.97 210 ARG A C 1
ATOM 1649 O O . ARG A 1 210 ? 17.534 13.075 29.789 1.00 57.97 210 ARG A O 1
ATOM 1656 N N . LYS A 1 211 ? 18.678 14.998 29.795 1.00 53.97 211 LYS A N 1
ATOM 1657 C CA . LYS A 1 211 ? 18.162 15.493 31.082 1.00 53.97 211 LYS A CA 1
ATOM 1658 C C . LYS A 1 211 ? 16.717 15.987 30.956 1.00 53.97 211 LYS A C 1
ATOM 1660 O O . LYS A 1 211 ? 15.903 15.642 31.806 1.00 53.97 211 LYS A O 1
ATOM 1665 N N . ASN A 1 212 ? 16.366 16.702 29.889 1.00 53.94 212 ASN A N 1
ATOM 1666 C CA . ASN A 1 212 ? 14.998 17.168 29.649 1.00 53.94 212 ASN A CA 1
ATOM 1667 C C . ASN A 1 212 ? 14.020 16.008 29.396 1.00 53.94 212 ASN A C 1
ATOM 1669 O O . ASN A 1 212 ? 12.951 15.993 29.999 1.00 53.94 212 ASN A O 1
ATOM 1673 N N . GLN A 1 213 ? 14.405 14.975 28.639 1.00 48.97 213 GLN A N 1
ATOM 1674 C CA . GLN A 1 213 ? 13.602 13.750 28.498 1.00 48.97 213 GLN A CA 1
ATOM 1675 C C . GLN A 1 213 ? 13.365 13.048 29.849 1.00 48.97 213 GLN A C 1
ATOM 1677 O O . GLN A 1 213 ? 12.233 12.675 30.161 1.00 48.97 213 GLN A O 1
ATOM 1682 N N . ARG A 1 214 ? 14.403 12.925 30.695 1.00 53.12 214 ARG A N 1
ATOM 1683 C CA . ARG A 1 214 ? 14.263 12.399 32.070 1.00 53.12 214 ARG A CA 1
ATOM 1684 C C . ARG A 1 214 ? 13.334 13.271 32.927 1.00 53.12 214 ARG A C 1
ATOM 1686 O O . ARG A 1 214 ? 12.555 12.730 33.708 1.00 53.12 214 ARG A O 1
ATOM 1693 N N . ASN A 1 215 ? 13.380 14.595 32.764 1.00 47.09 215 ASN A N 1
ATOM 1694 C CA . ASN A 1 215 ? 12.510 15.529 33.482 1.00 47.09 215 ASN A CA 1
ATOM 1695 C C . ASN A 1 215 ? 11.040 15.416 33.040 1.00 47.09 215 ASN A C 1
ATOM 1697 O O . ASN A 1 215 ? 10.174 15.397 33.909 1.00 47.09 215 ASN A O 1
ATOM 1701 N N . LEU A 1 216 ? 10.741 15.280 31.738 1.00 43.69 216 LEU A N 1
ATOM 1702 C CA . LEU A 1 216 ? 9.366 15.039 31.265 1.00 43.69 216 LEU A CA 1
ATOM 1703 C C . LEU A 1 216 ? 8.821 13.693 31.767 1.00 43.69 216 LEU A C 1
ATOM 1705 O O . LEU A 1 216 ? 7.707 13.640 32.286 1.00 43.69 216 LEU A O 1
ATOM 1709 N N . ALA A 1 217 ? 9.618 12.622 31.691 1.00 39.53 217 ALA A N 1
ATOM 1710 C CA . ALA A 1 217 ? 9.231 11.316 32.232 1.00 39.53 217 ALA A CA 1
ATOM 1711 C C . ALA A 1 217 ? 8.975 11.362 33.754 1.00 39.53 217 ALA A C 1
ATOM 1713 O O . ALA A 1 217 ? 8.072 10.692 34.252 1.00 39.53 217 ALA A O 1
ATOM 1714 N N . GLY A 1 218 ? 9.731 12.185 34.492 1.00 36.31 218 GLY A N 1
ATOM 1715 C CA . GLY A 1 218 ? 9.489 12.457 35.911 1.00 36.31 218 GLY A CA 1
ATOM 1716 C C . GLY A 1 218 ? 8.237 13.303 36.175 1.00 36.31 218 GLY A C 1
ATOM 1717 O O . GLY A 1 218 ? 7.504 13.018 37.118 1.00 36.31 218 GLY A O 1
ATOM 1718 N N . ALA A 1 219 ? 7.955 14.305 35.336 1.00 38.94 219 ALA A N 1
ATOM 1719 C CA . ALA A 1 219 ? 6.807 15.204 35.482 1.00 38.94 219 ALA A CA 1
ATOM 1720 C C . ALA A 1 219 ? 5.457 14.492 35.281 1.00 38.94 219 ALA A C 1
ATOM 1722 O O . ALA A 1 219 ? 4.502 14.777 35.998 1.00 38.94 219 ALA A O 1
ATOM 1723 N N . ILE A 1 220 ? 5.398 13.511 34.373 1.00 37.47 220 ILE A N 1
ATOM 1724 C CA . ILE A 1 220 ? 4.220 12.645 34.168 1.00 37.47 220 ILE A CA 1
ATOM 1725 C C . ILE A 1 220 ? 3.967 11.730 35.390 1.00 37.47 220 ILE A C 1
ATOM 1727 O O . ILE A 1 220 ? 2.870 11.20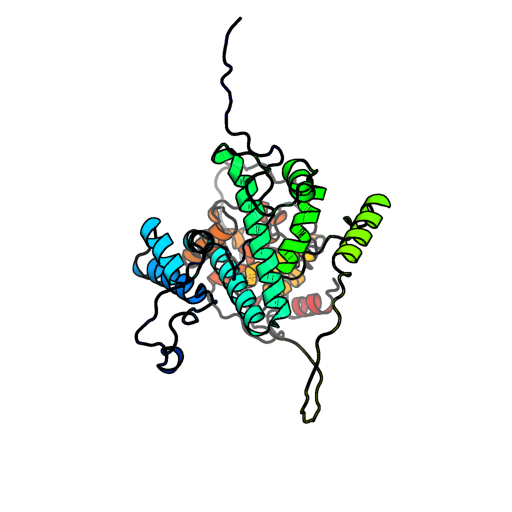8 35.571 1.00 37.47 220 ILE A O 1
ATOM 1731 N N . SER A 1 221 ? 4.960 11.556 36.270 1.00 40.56 221 SER A N 1
ATOM 1732 C CA . SER A 1 221 ? 4.926 10.616 37.393 1.00 40.56 221 SER A CA 1
ATOM 1733 C C . SER A 1 221 ? 5.121 11.283 38.766 1.00 40.56 221 SER A C 1
ATOM 1735 O O . SER A 1 221 ? 5.910 10.775 39.565 1.00 40.56 221 SER A O 1
ATOM 1737 N N . LEU A 1 222 ? 4.387 12.362 39.097 1.00 33.06 222 LEU A N 1
ATOM 1738 C CA . LEU A 1 222 ? 4.145 12.743 40.508 1.00 33.06 222 LEU A CA 1
ATOM 1739 C C . LEU A 1 222 ? 3.010 13.777 40.736 1.00 33.06 222 LEU A C 1
ATOM 1741 O O . LEU A 1 222 ? 3.248 14.981 40.792 1.00 33.06 222 LEU A O 1
ATOM 1745 N N . THR A 1 223 ? 1.798 13.305 41.055 1.00 30.97 223 THR A N 1
ATOM 1746 C CA . THR A 1 223 ? 0.842 14.046 41.912 1.00 30.97 223 THR A CA 1
ATOM 1747 C C . THR A 1 223 ? 0.150 13.088 42.891 1.00 30.97 223 THR A C 1
ATOM 1749 O O . THR A 1 223 ? -0.419 12.092 42.441 1.00 30.97 223 THR A O 1
ATOM 1752 N N . PRO A 1 224 ? 0.170 13.342 44.214 1.00 35.44 224 PRO A N 1
ATOM 1753 C CA . PRO A 1 224 ? -0.464 12.472 45.202 1.00 35.44 224 PRO A CA 1
ATOM 1754 C C . PRO A 1 224 ? -1.923 12.864 45.481 1.00 35.44 224 PRO A C 1
ATOM 1756 O O . PRO A 1 224 ? -2.267 14.045 45.488 1.00 35.44 224 PRO A O 1
ATOM 1759 N N . TYR A 1 225 ? -2.758 11.886 45.845 1.00 26.11 225 TYR A N 1
ATOM 1760 C CA . TYR A 1 225 ? -4.015 12.149 46.550 1.00 26.11 225 TYR A CA 1
ATOM 1761 C C . TYR A 1 225 ? -4.252 11.098 47.641 1.00 26.11 225 TYR A C 1
ATOM 1763 O O . TYR A 1 225 ? -4.176 9.897 47.383 1.00 26.11 225 TYR A O 1
ATOM 1771 N N . GLN A 1 226 ? -4.513 11.549 48.869 1.00 30.30 226 GLN A N 1
ATOM 1772 C CA . GLN A 1 226 ? -4.802 10.699 50.029 1.00 30.30 226 GLN A CA 1
ATOM 1773 C C . GLN A 1 226 ? -6.204 10.977 50.580 1.00 30.30 226 GLN A C 1
ATOM 1775 O O . GLN A 1 226 ? -6.711 12.086 50.470 1.00 30.30 226 GLN A O 1
ATOM 1780 N N . ASP A 1 227 ? -6.763 9.953 51.231 1.00 30.89 227 ASP A N 1
ATOM 1781 C CA . ASP A 1 227 ? -7.921 9.977 52.133 1.00 30.89 227 ASP A CA 1
ATOM 1782 C C . ASP A 1 227 ? -9.214 10.659 51.627 1.00 30.89 227 ASP A C 1
ATOM 1784 O O . ASP A 1 227 ? -9.453 11.846 51.822 1.00 30.89 227 ASP A O 1
ATOM 1788 N N . PHE A 1 228 ? -10.180 9.827 51.223 1.00 28.78 228 PHE A N 1
ATOM 1789 C CA . PHE A 1 228 ? -11.415 9.750 52.013 1.00 28.78 228 PHE A CA 1
ATOM 1790 C C . PHE A 1 228 ? -11.915 8.300 52.121 1.00 28.78 228 PHE A C 1
ATOM 1792 O O . PHE A 1 228 ? -11.637 7.458 51.269 1.00 28.78 228 PHE A O 1
ATOM 1799 N N . LYS A 1 229 ? -12.596 7.975 53.226 1.00 31.19 229 LYS A N 1
ATOM 1800 C CA . LYS A 1 229 ? -12.830 6.590 53.680 1.00 31.19 229 LYS A CA 1
ATOM 1801 C C . LYS A 1 229 ? -14.276 6.130 53.446 1.00 31.19 229 LYS A C 1
ATOM 1803 O O . LYS A 1 229 ? -15.195 6.843 53.841 1.00 31.19 229 LYS A O 1
ATOM 1808 N N . ASN A 1 230 ? -14.463 4.859 53.056 1.00 30.70 230 ASN A N 1
ATOM 1809 C CA . ASN A 1 230 ? -14.874 3.744 53.954 1.00 30.70 230 ASN A CA 1
ATOM 1810 C C . ASN A 1 230 ? -15.863 2.712 53.326 1.00 30.70 230 ASN A C 1
ATOM 1812 O O . ASN A 1 230 ? -16.712 3.072 52.524 1.00 30.70 230 ASN A O 1
ATOM 1816 N N . LYS A 1 231 ? -15.819 1.465 53.840 1.00 30.02 231 LYS A N 1
ATOM 1817 C CA . LYS A 1 231 ? -16.784 0.331 53.719 1.00 30.02 231 LYS A CA 1
ATOM 1818 C C . LYS A 1 231 ? -16.957 -0.312 52.316 1.00 30.02 231 LYS A C 1
ATOM 1820 O O . LYS A 1 231 ? -17.722 0.200 51.517 1.00 30.02 231 LYS A O 1
ATOM 1825 N N . ASN A 1 232 ? -16.254 -1.387 51.918 1.00 30.36 232 ASN A N 1
ATOM 1826 C CA . ASN A 1 232 ? -16.096 -2.767 52.464 1.00 30.36 232 ASN A CA 1
ATOM 1827 C C . ASN A 1 232 ? -17.085 -3.805 51.854 1.00 30.36 232 ASN A C 1
ATOM 1829 O O . ASN A 1 232 ? -18.218 -3.472 51.532 1.00 30.36 232 ASN A O 1
ATOM 1833 N N . THR A 1 233 ? -16.651 -5.076 51.788 1.00 32.03 233 THR A N 1
ATOM 1834 C CA . THR A 1 233 ? -17.268 -6.288 51.186 1.00 32.03 233 THR A CA 1
ATOM 1835 C C . THR A 1 233 ? -17.274 -6.343 49.642 1.00 32.03 233 THR A C 1
ATOM 1837 O O . THR A 1 233 ? -17.719 -5.403 49.003 1.00 32.03 233 THR A O 1
ATOM 1840 N N . GLY A 1 234 ? -16.816 -7.402 48.951 1.00 29.11 234 GLY A N 1
ATOM 1841 C CA . GLY A 1 234 ? -15.839 -8.444 49.328 1.00 29.11 234 GLY A CA 1
ATOM 1842 C C . GLY A 1 234 ? -16.213 -9.892 48.952 1.00 29.11 234 GLY A C 1
ATOM 1843 O O . GLY A 1 234 ? -17.103 -10.462 49.580 1.00 29.11 234 GLY A O 1
ATOM 1844 N N . ARG A 1 235 ? -15.477 -10.512 48.006 1.00 30.45 235 ARG A N 1
ATOM 1845 C CA . ARG A 1 235 ? -15.267 -11.978 47.842 1.00 30.45 235 ARG A CA 1
ATOM 1846 C C . ARG A 1 235 ? -14.119 -12.279 46.851 1.00 30.45 235 ARG A C 1
ATOM 1848 O O . ARG A 1 235 ? -13.540 -11.347 46.306 1.00 30.45 235 ARG A O 1
ATOM 1855 N N . GLN A 1 236 ? -13.732 -13.553 46.716 1.00 28.89 236 GLN A N 1
ATOM 1856 C CA . GLN A 1 236 ? -12.434 -14.016 46.178 1.00 28.89 236 GLN A CA 1
ATOM 1857 C C . GLN A 1 236 ? -12.555 -14.940 44.938 1.00 28.89 236 GLN A C 1
ATOM 1859 O O . GLN A 1 236 ? -13.660 -15.328 44.570 1.00 28.89 236 GLN A O 1
ATOM 1864 N N . TYR A 1 237 ? -11.380 -15.376 44.443 1.00 31.00 237 TYR A N 1
ATOM 1865 C CA . TYR A 1 237 ? -11.071 -16.512 43.542 1.00 31.00 237 TYR A CA 1
ATOM 1866 C C . TYR A 1 237 ? -11.153 -16.277 42.013 1.00 31.00 237 TYR A C 1
ATOM 1868 O O . TYR A 1 237 ? -1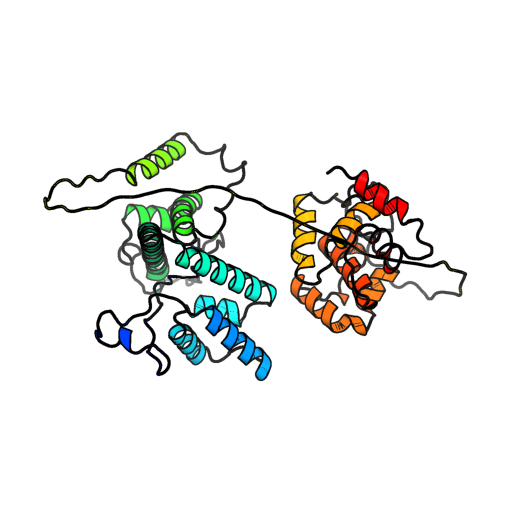2.037 -15.559 41.566 1.00 31.00 237 TYR A O 1
ATOM 1876 N N . ALA A 1 238 ? -10.343 -16.919 41.145 1.00 31.86 238 ALA A N 1
ATOM 1877 C CA . ALA A 1 238 ? -8.939 -17.414 41.214 1.00 31.86 238 ALA A CA 1
ATOM 1878 C C . ALA A 1 238 ? -8.504 -18.011 39.840 1.00 31.86 238 ALA A C 1
ATOM 1880 O O . ALA A 1 238 ? -9.288 -18.771 39.282 1.00 31.86 238 ALA A O 1
ATOM 1881 N N . ASN A 1 239 ? -7.241 -17.805 39.405 1.00 32.31 239 ASN A N 1
ATOM 1882 C CA . ASN A 1 239 ? -6.513 -18.556 38.335 1.00 32.31 239 ASN A CA 1
ATOM 1883 C C . ASN A 1 239 ? -7.157 -18.538 36.906 1.00 32.31 239 ASN A C 1
ATOM 1885 O O . ASN A 1 239 ? -8.265 -18.044 36.751 1.00 32.31 239 ASN A O 1
ATOM 1889 N N . SER A 1 240 ? -6.600 -19.073 35.798 1.00 31.88 240 SER A N 1
ATOM 1890 C CA . SER A 1 240 ? -5.243 -19.113 35.163 1.00 31.88 240 SER A CA 1
ATOM 1891 C C . SER A 1 240 ? -5.391 -19.740 33.743 1.00 31.88 240 SER A C 1
ATOM 1893 O O . SER A 1 240 ? -6.317 -20.525 33.571 1.00 31.88 240 SER A O 1
ATOM 1895 N N . GLY A 1 241 ? -4.553 -19.558 32.707 1.00 31.05 241 GLY A N 1
ATOM 1896 C CA . GLY A 1 241 ? -3.342 -18.747 32.484 1.00 31.05 241 GLY A CA 1
ATOM 1897 C C . GLY A 1 241 ? -2.562 -19.207 31.215 1.00 31.05 241 GLY A C 1
ATOM 1898 O O . GLY A 1 241 ? -2.818 -20.300 30.730 1.00 31.05 241 GLY A O 1
ATOM 1899 N N . GLU A 1 242 ? -1.608 -18.385 30.742 1.00 33.28 242 GLU A N 1
ATOM 1900 C CA . GLU A 1 242 ? -0.481 -18.676 29.802 1.00 33.28 242 GLU A CA 1
ATOM 1901 C C . GLU A 1 242 ? -0.669 -19.055 28.289 1.00 33.28 242 GLU A C 1
ATOM 1903 O O . GLU A 1 242 ? -1.486 -19.883 27.914 1.00 33.28 242 GLU A O 1
ATOM 1908 N N . LEU A 1 243 ? 0.237 -18.469 27.465 1.00 31.50 243 LEU A N 1
ATOM 1909 C CA . LEU A 1 243 ? 0.947 -18.948 26.236 1.00 31.50 243 LEU A CA 1
ATOM 1910 C C . LEU A 1 243 ? 0.279 -19.171 24.830 1.00 31.50 243 LEU A C 1
ATOM 1912 O O . LEU A 1 243 ? -0.490 -20.097 24.618 1.00 31.50 243 LEU A O 1
ATOM 1916 N N . MET A 1 244 ? 0.686 -18.312 23.861 1.00 31.91 244 MET A N 1
ATOM 1917 C CA . MET A 1 244 ? 1.388 -18.503 22.535 1.00 31.91 244 MET A CA 1
ATOM 1918 C C . MET A 1 244 ? 1.470 -19.905 21.822 1.00 31.91 244 MET A C 1
ATOM 1920 O O . MET A 1 244 ? 1.360 -20.910 22.510 1.00 31.91 244 MET A O 1
ATOM 1924 N N . THR A 1 245 ? 1.706 -20.113 20.489 1.00 32.75 245 THR A N 1
ATOM 1925 C CA . THR A 1 245 ? 2.267 -19.310 19.333 1.00 32.75 245 THR A CA 1
ATOM 1926 C C . THR A 1 245 ? 2.003 -19.913 17.892 1.00 32.75 245 THR A C 1
ATOM 1928 O O . THR A 1 245 ? 1.888 -21.125 17.769 1.00 32.75 245 THR A O 1
ATOM 1931 N N . ASP A 1 246 ? 1.998 -19.073 16.823 1.00 35.16 246 ASP A N 1
ATOM 1932 C CA . ASP A 1 246 ? 2.528 -19.121 15.397 1.00 35.16 246 ASP A CA 1
ATOM 1933 C C . ASP A 1 246 ? 2.496 -20.283 14.304 1.00 35.16 246 ASP A C 1
ATOM 1935 O O . ASP A 1 246 ? 2.887 -21.417 14.562 1.00 35.16 246 ASP A O 1
ATOM 1939 N N . ALA A 1 247 ? 2.281 -19.873 13.007 1.00 36.72 247 ALA A N 1
ATOM 1940 C CA . ALA A 1 247 ? 3.022 -20.173 11.703 1.00 36.72 247 ALA A CA 1
ATOM 1941 C C . ALA A 1 247 ? 2.594 -21.191 10.536 1.00 36.72 247 ALA A C 1
ATOM 1943 O O . ALA A 1 247 ? 1.576 -21.866 10.632 1.00 36.72 247 ALA A O 1
ATOM 1944 N N . GLN A 1 248 ? 3.350 -21.215 9.378 1.00 33.50 248 GLN A N 1
ATOM 1945 C CA . GLN A 1 248 ? 3.026 -21.463 7.897 1.00 33.50 248 GLN A CA 1
ATOM 1946 C C . GLN A 1 248 ? 4.008 -22.413 7.065 1.00 33.50 248 GLN A C 1
ATOM 1948 O O . GLN A 1 248 ? 5.022 -22.788 7.641 1.00 33.50 248 GLN A O 1
ATOM 1953 N N . GLU A 1 249 ? 3.973 -22.772 5.727 1.00 37.59 249 GLU A N 1
ATOM 1954 C CA . GLU A 1 249 ? 2.968 -22.962 4.598 1.00 37.59 249 GLU A CA 1
ATOM 1955 C C . GLU A 1 249 ? 3.521 -23.699 3.247 1.00 37.59 249 GLU A C 1
ATOM 1957 O O . GLU A 1 249 ? 3.968 -24.827 3.443 1.00 37.59 249 GLU A O 1
ATOM 1962 N N . PRO A 1 250 ? 3.530 -23.280 1.912 1.00 60.69 250 PRO A N 1
ATOM 1963 C CA . PRO A 1 250 ? 3.286 -24.194 0.705 1.00 60.69 250 PRO A CA 1
ATOM 1964 C C . PRO A 1 250 ? 4.209 -24.150 -0.610 1.00 60.69 250 PRO A C 1
ATOM 1966 O O . PRO A 1 250 ? 5.163 -23.373 -0.575 1.00 60.69 250 PRO A O 1
ATOM 1969 N N . THR A 1 251 ? 3.962 -24.911 -1.761 1.00 37.59 251 THR A N 1
ATOM 1970 C CA . THR A 1 251 ? 3.839 -24.542 -3.290 1.00 37.59 251 THR A CA 1
ATOM 1971 C C . THR A 1 251 ? 4.203 -25.415 -4.638 1.00 37.59 251 THR A C 1
ATOM 1973 O O . THR A 1 251 ? 5.381 -25.515 -4.922 1.00 37.59 251 THR A O 1
ATOM 1976 N N . PHE A 1 252 ? 3.270 -25.795 -5.614 1.00 42.50 252 PHE A N 1
ATOM 1977 C CA . PHE A 1 252 ? 3.307 -25.897 -7.190 1.00 42.50 252 PHE A CA 1
ATOM 1978 C C . PHE A 1 252 ? 3.642 -27.171 -8.176 1.00 42.50 252 PHE A C 1
ATOM 1980 O O . PHE A 1 252 ? 3.754 -28.268 -7.656 1.00 42.50 252 PHE A O 1
ATOM 1987 N N . SER A 1 253 ? 3.730 -27.105 -9.587 1.00 42.38 253 SER A N 1
ATOM 1988 C CA . SER A 1 253 ? 3.933 -28.241 -10.672 1.00 42.38 253 SER A CA 1
ATOM 1989 C C . SER A 1 253 ? 4.338 -27.903 -12.231 1.00 42.38 253 SER A C 1
ATOM 1991 O O . SER A 1 253 ? 4.133 -26.733 -12.538 1.00 42.38 253 SER A O 1
ATOM 1993 N N . SER A 1 254 ? 4.868 -28.788 -13.199 1.00 44.66 254 SER A N 1
ATOM 1994 C CA . SER A 1 254 ? 5.390 -28.532 -14.674 1.00 44.66 254 SER A CA 1
ATOM 1995 C C . SER A 1 254 ? 5.949 -29.689 -15.677 1.00 44.66 254 SER A C 1
ATOM 1997 O O . SER A 1 254 ? 5.996 -30.812 -15.177 1.00 44.66 254 SER A O 1
ATOM 1999 N N . GLU A 1 255 ? 6.504 -29.693 -16.976 1.00 43.88 255 GLU A N 1
ATOM 2000 C CA . GLU A 1 255 ? 6.881 -28.870 -18.257 1.00 43.88 255 GLU A CA 1
ATOM 2001 C C . GLU A 1 255 ? 7.253 -29.743 -19.568 1.00 43.88 255 GLU A C 1
ATOM 2003 O O . GLU A 1 255 ? 6.698 -30.835 -19.700 1.00 43.88 255 GLU A O 1
ATOM 2008 N N . THR A 1 256 ? 8.155 -29.313 -20.522 1.00 47.91 256 THR A N 1
ATOM 2009 C CA . THR A 1 256 ? 8.363 -29.633 -22.004 1.00 47.91 256 THR A CA 1
ATOM 2010 C C . THR A 1 256 ? 9.794 -29.303 -22.644 1.00 47.91 256 THR A C 1
ATOM 2012 O O . THR A 1 256 ? 10.735 -29.108 -21.870 1.00 47.91 256 THR A O 1
ATOM 2015 N N . PRO A 1 257 ? 10.036 -29.395 -24.008 1.00 49.22 257 PRO A N 1
ATOM 2016 C CA . PRO A 1 257 ? 11.191 -28.783 -24.782 1.00 49.22 257 PRO A CA 1
ATOM 2017 C C . PRO A 1 257 ? 10.985 -28.292 -26.305 1.00 49.22 257 PRO A C 1
ATOM 2019 O O . PRO A 1 257 ? 10.105 -28.834 -26.982 1.00 49.22 257 PRO A O 1
ATOM 2022 N N . PRO A 1 258 ? 11.842 -27.402 -26.928 1.00 55.19 258 PRO A N 1
ATOM 2023 C CA . PRO A 1 258 ? 11.747 -26.792 -28.318 1.00 55.19 258 PRO A CA 1
ATOM 2024 C C . PRO A 1 258 ? 13.034 -26.995 -29.235 1.00 55.19 258 PRO A C 1
ATOM 2026 O O . PRO A 1 258 ? 13.637 -28.053 -29.030 1.00 55.19 258 PRO A O 1
ATOM 2029 N N . PRO A 1 259 ? 13.589 -26.121 -30.173 1.00 59.94 259 PRO A N 1
ATOM 2030 C CA . PRO A 1 259 ? 13.188 -24.927 -31.016 1.00 59.94 259 PRO A CA 1
ATOM 2031 C C . PRO A 1 259 ? 13.691 -24.934 -32.542 1.00 59.94 259 PRO A C 1
ATOM 2033 O O . PRO A 1 259 ? 14.100 -25.988 -33.021 1.00 59.94 259 PRO A O 1
ATOM 2036 N N . GLY A 1 260 ? 13.756 -23.791 -33.307 1.00 42.34 260 GLY A N 1
ATOM 2037 C CA . GLY A 1 260 ? 14.679 -23.593 -34.499 1.00 42.34 260 GLY A CA 1
ATOM 2038 C C . GLY A 1 260 ? 14.428 -22.548 -35.670 1.00 42.34 260 GLY A C 1
ATOM 2039 O O . GLY A 1 260 ? 13.592 -22.810 -36.525 1.00 42.34 260 GLY A O 1
ATOM 2040 N N . GLU A 1 261 ? 15.257 -21.470 -35.774 1.00 36.47 261 GLU A N 1
ATOM 2041 C CA . GLU A 1 261 ? 15.755 -20.611 -36.937 1.00 36.47 261 GLU A CA 1
ATOM 2042 C C . GLU A 1 261 ? 14.844 -19.776 -37.951 1.00 36.47 261 GLU A C 1
ATOM 2044 O O . GLU A 1 261 ? 13.655 -20.061 -38.086 1.00 36.47 261 GLU A O 1
ATOM 2049 N N . PRO A 1 262 ? 15.345 -18.677 -38.630 1.00 50.38 262 PRO A N 1
ATOM 2050 C CA . PRO A 1 262 ? 14.552 -17.438 -38.927 1.00 50.38 262 PRO A CA 1
ATOM 2051 C C . PRO A 1 262 ? 14.684 -16.715 -40.329 1.00 50.38 262 PRO A C 1
ATOM 2053 O O . PRO A 1 262 ? 15.204 -17.260 -41.298 1.00 50.38 262 P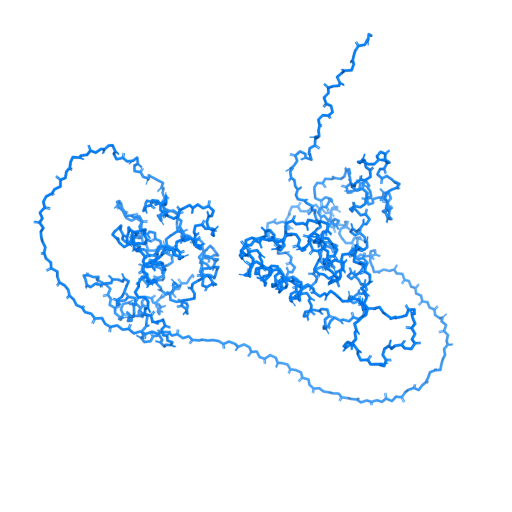RO A O 1
ATOM 2056 N N . THR A 1 263 ? 14.196 -15.452 -40.453 1.00 33.16 263 THR A N 1
ATOM 2057 C CA . THR A 1 263 ? 14.232 -14.529 -41.647 1.00 33.16 263 THR A CA 1
ATOM 2058 C C . THR A 1 263 ? 14.334 -13.003 -41.257 1.00 33.16 263 THR A C 1
ATOM 2060 O O . THR A 1 263 ? 14.336 -12.722 -40.060 1.00 33.16 263 THR A O 1
ATOM 2063 N N . PRO A 1 264 ? 14.515 -11.999 -42.174 1.00 38.28 264 PRO A N 1
ATOM 2064 C CA . PRO A 1 264 ? 15.320 -10.769 -41.906 1.00 38.28 264 PRO A CA 1
ATOM 2065 C C . PRO A 1 264 ? 14.628 -9.470 -41.389 1.00 38.28 264 PRO A C 1
ATOM 2067 O O . PRO A 1 264 ? 13.406 -9.336 -41.378 1.00 38.28 264 PRO A O 1
ATOM 2070 N N . HIS A 1 265 ? 15.450 -8.467 -41.012 1.00 32.00 265 HIS A N 1
ATOM 2071 C CA . HIS A 1 265 ? 15.081 -7.227 -40.287 1.00 32.00 265 HIS A CA 1
ATOM 2072 C C . HIS A 1 265 ? 15.108 -5.889 -41.090 1.00 32.00 265 HIS A C 1
ATOM 2074 O O . HIS A 1 265 ? 15.830 -5.773 -42.081 1.00 32.00 265 HIS A O 1
ATOM 2080 N N . PRO A 1 266 ? 14.376 -4.841 -40.628 1.00 37.41 266 PRO A N 1
ATOM 2081 C CA . PRO A 1 266 ? 14.367 -3.481 -41.194 1.00 37.41 266 PRO A CA 1
ATOM 2082 C C . PRO A 1 266 ? 15.382 -2.499 -40.549 1.00 37.41 266 PRO A C 1
ATOM 2084 O O . PRO A 1 266 ? 16.106 -2.834 -39.617 1.00 37.41 266 PRO A O 1
ATOM 2087 N N . ARG A 1 267 ? 15.434 -1.261 -41.072 1.00 39.81 267 ARG A N 1
ATOM 2088 C CA . ARG A 1 267 ? 16.468 -0.235 -40.798 1.00 39.81 267 ARG A CA 1
ATOM 2089 C C . ARG A 1 267 ? 16.407 0.374 -39.386 1.00 39.81 267 ARG A C 1
ATOM 2091 O O . ARG A 1 267 ? 15.323 0.618 -38.862 1.00 39.81 267 ARG A O 1
ATOM 2098 N N . HIS A 1 268 ? 17.577 0.738 -38.851 1.00 42.34 268 HIS A N 1
ATOM 2099 C CA . HIS A 1 268 ? 17.715 1.539 -37.630 1.00 42.34 268 HIS A CA 1
ATOM 2100 C C . HIS A 1 268 ? 16.971 2.884 -37.731 1.00 42.34 268 HIS A C 1
ATOM 2102 O O . HIS A 1 268 ? 17.225 3.679 -38.636 1.00 42.34 268 HIS A O 1
ATOM 2108 N N . ARG A 1 269 ? 16.112 3.148 -36.743 1.00 44.56 269 ARG A N 1
ATOM 2109 C CA . ARG A 1 269 ? 15.950 4.489 -36.163 1.00 44.56 269 ARG A CA 1
ATOM 2110 C C . ARG A 1 269 ? 16.911 4.619 -34.982 1.00 44.56 269 ARG A C 1
ATOM 2112 O O . ARG A 1 269 ? 17.461 3.611 -34.531 1.00 44.56 269 ARG A O 1
ATOM 2119 N N . ASP A 1 270 ? 17.090 5.839 -34.499 1.00 43.72 270 ASP A N 1
ATOM 2120 C CA . ASP A 1 270 ? 17.938 6.167 -33.356 1.00 43.72 270 ASP A CA 1
ATOM 2121 C C . ASP A 1 270 ? 17.592 5.276 -32.157 1.00 43.72 270 ASP A C 1
ATOM 2123 O O . ASP A 1 270 ? 16.464 5.281 -31.654 1.00 43.72 270 ASP A O 1
ATOM 2127 N N . LEU A 1 271 ? 18.557 4.458 -31.732 1.00 41.38 271 LEU A N 1
ATOM 2128 C CA . LEU A 1 271 ? 18.411 3.676 -30.512 1.00 41.38 271 LEU A CA 1
ATOM 2129 C C . LEU A 1 271 ? 18.488 4.643 -29.322 1.00 41.38 271 LEU A C 1
ATOM 2131 O O . LEU A 1 271 ? 19.362 5.515 -29.324 1.00 41.38 271 LEU A O 1
ATOM 2135 N N . PRO A 1 272 ? 17.616 4.506 -28.305 1.00 41.59 272 PRO A N 1
ATOM 2136 C CA . PRO A 1 272 ? 17.750 5.295 -27.089 1.00 41.59 272 PRO A CA 1
ATOM 2137 C C . PRO A 1 272 ? 19.131 5.044 -26.461 1.00 41.59 272 PRO A C 1
ATOM 2139 O O . PRO A 1 272 ? 19.674 3.941 -26.613 1.00 41.59 272 PRO A O 1
ATOM 2142 N N . PRO A 1 273 ? 19.716 6.039 -25.768 1.00 49.62 273 PRO A N 1
ATOM 2143 C CA . PRO A 1 273 ? 21.009 5.870 -25.119 1.00 49.62 273 PRO A CA 1
ATOM 2144 C C . PRO A 1 273 ? 20.961 4.663 -24.178 1.00 49.62 273 PRO A C 1
ATOM 2146 O O . PRO A 1 273 ? 20.023 4.512 -23.395 1.00 49.62 273 PRO A O 1
ATOM 2149 N N . VAL A 1 274 ? 21.968 3.794 -24.283 1.00 56.91 274 VAL A N 1
ATOM 2150 C CA . VAL A 1 274 ? 22.094 2.612 -23.424 1.00 56.91 274 VAL A CA 1
ATOM 2151 C C . VAL A 1 274 ? 22.127 3.073 -21.972 1.00 56.91 274 VAL A C 1
ATOM 2153 O O . VAL A 1 274 ? 22.913 3.954 -21.630 1.00 56.91 274 VAL A O 1
ATOM 2156 N N . ASP A 1 275 ? 21.301 2.473 -21.117 1.00 60.09 275 ASP A N 1
ATOM 2157 C CA . ASP A 1 275 ? 21.332 2.760 -19.685 1.00 60.09 275 ASP A CA 1
ATOM 2158 C C . ASP A 1 275 ? 22.644 2.236 -19.082 1.00 60.09 275 ASP A C 1
ATOM 2160 O O . ASP A 1 275 ? 22.799 1.044 -18.804 1.00 60.09 275 ASP A O 1
ATOM 2164 N N . THR A 1 276 ? 23.614 3.139 -18.928 1.00 63.94 276 THR A N 1
ATOM 2165 C CA . THR A 1 276 ? 24.947 2.852 -18.387 1.00 63.94 276 THR A CA 1
ATOM 2166 C C . THR A 1 276 ? 24.986 2.845 -16.861 1.00 63.94 276 THR A C 1
ATOM 2168 O O . THR A 1 276 ? 26.076 2.738 -16.296 1.00 63.94 276 THR A O 1
ATOM 2171 N N . ARG A 1 277 ? 23.848 2.999 -16.166 1.00 73.81 277 ARG A N 1
ATOM 2172 C CA . ARG A 1 277 ? 23.840 3.012 -14.699 1.00 73.81 277 ARG A CA 1
ATOM 2173 C C . ARG A 1 277 ? 24.383 1.681 -14.154 1.00 73.81 277 ARG A C 1
ATOM 2175 O O . ARG A 1 277 ? 23.998 0.609 -14.642 1.00 73.81 277 ARG A O 1
ATOM 2182 N N . PRO A 1 278 ? 25.283 1.720 -13.152 1.00 80.88 278 PRO A N 1
ATOM 2183 C CA . PRO A 1 278 ? 25.735 0.506 -12.495 1.00 80.88 278 PRO A CA 1
ATOM 2184 C C . PRO A 1 278 ? 24.534 -0.194 -11.862 1.00 80.88 278 PRO A C 1
ATOM 2186 O O . PRO A 1 278 ? 23.602 0.444 -11.372 1.00 80.88 278 PRO A O 1
ATOM 2189 N N . TYR A 1 279 ? 24.555 -1.522 -11.885 1.00 88.25 279 TYR A N 1
ATOM 2190 C CA . TYR A 1 279 ? 23.578 -2.301 -11.144 1.00 88.25 279 TYR A CA 1
ATOM 2191 C C . TYR A 1 279 ? 23.964 -2.315 -9.668 1.00 88.25 279 TYR A C 1
ATOM 2193 O O . TYR A 1 279 ? 25.060 -2.758 -9.322 1.00 88.25 279 TYR A O 1
ATOM 2201 N N . THR A 1 280 ? 23.046 -1.866 -8.820 1.00 89.06 280 THR A N 1
ATOM 2202 C CA . THR A 1 280 ? 23.140 -2.025 -7.370 1.00 89.06 280 THR A CA 1
ATOM 2203 C C . THR A 1 280 ? 22.368 -3.274 -6.971 1.00 89.06 280 THR A C 1
ATOM 2205 O O . THR A 1 280 ? 21.199 -3.422 -7.326 1.00 89.06 280 THR A O 1
ATOM 2208 N N . THR A 1 281 ? 23.016 -4.169 -6.228 1.00 91.94 281 THR A N 1
ATOM 2209 C CA . THR A 1 281 ? 22.351 -5.300 -5.573 1.00 91.94 281 THR A CA 1
ATOM 2210 C C . THR A 1 281 ? 21.333 -4.769 -4.556 1.00 91.94 281 THR A C 1
ATOM 2212 O O . THR A 1 281 ? 21.743 -4.012 -3.678 1.00 91.94 281 THR A O 1
ATOM 2215 N N . PRO A 1 282 ? 20.048 -5.151 -4.642 1.00 91.38 282 PRO A N 1
ATOM 2216 C CA . PRO A 1 282 ? 19.016 -4.688 -3.716 1.00 91.38 282 PRO A CA 1
ATOM 2217 C C . PRO A 1 282 ? 19.260 -5.108 -2.271 1.00 91.38 282 PRO A C 1
ATOM 2219 O O . PRO A 1 282 ? 19.767 -6.201 -1.995 1.00 91.38 282 PRO A O 1
ATOM 2222 N N . ASP A 1 283 ? 18.813 -4.267 -1.344 1.00 90.62 283 ASP A N 1
ATOM 2223 C CA . ASP A 1 283 ? 18.839 -4.591 0.077 1.00 90.62 283 ASP A CA 1
ATOM 2224 C C . ASP A 1 283 ? 17.812 -5.674 0.437 1.00 90.62 283 ASP A C 1
ATOM 2226 O O . ASP A 1 283 ? 16.747 -5.806 -0.171 1.00 90.62 283 ASP A O 1
ATOM 2230 N N . SER A 1 284 ? 18.083 -6.409 1.521 1.00 86.31 284 SER A N 1
ATOM 2231 C CA . SER A 1 284 ? 17.144 -7.409 2.056 1.00 86.31 284 SER A CA 1
ATOM 2232 C C . SER A 1 284 ? 15.767 -6.817 2.391 1.00 86.31 284 SER A C 1
ATOM 2234 O O . SER A 1 284 ? 14.761 -7.509 2.236 1.00 86.31 284 SER A O 1
ATOM 2236 N N . TRP A 1 285 ? 15.713 -5.569 2.875 1.00 84.00 285 TRP A N 1
ATOM 2237 C CA . TRP A 1 285 ? 14.457 -4.904 3.236 1.00 84.00 285 TRP A CA 1
ATOM 2238 C C . TRP A 1 285 ? 13.694 -4.419 1.995 1.00 84.00 285 TRP A C 1
ATOM 2240 O O . TRP A 1 285 ? 12.473 -4.551 1.951 1.00 84.00 285 TRP A O 1
ATOM 2250 N N . GLU A 1 286 ? 14.401 -3.938 0.964 1.00 87.88 286 GLU A N 1
ATOM 2251 C CA . GLU A 1 286 ? 13.803 -3.557 -0.320 1.00 87.88 286 GLU A CA 1
ATOM 2252 C C . GLU A 1 286 ? 13.179 -4.789 -0.982 1.00 87.88 286 GLU A C 1
ATOM 2254 O O . GLU A 1 286 ? 12.024 -4.757 -1.408 1.00 87.88 286 GLU A O 1
ATOM 2259 N N . MET A 1 287 ? 13.907 -5.910 -0.987 1.00 92.88 287 MET A N 1
ATOM 2260 C CA . MET A 1 287 ? 13.407 -7.181 -1.503 1.00 92.88 287 MET A CA 1
ATOM 2261 C C . MET A 1 287 ? 12.176 -7.676 -0.745 1.00 92.88 287 MET A C 1
ATOM 2263 O O . MET A 1 287 ? 11.214 -8.084 -1.391 1.00 92.88 287 MET A O 1
ATOM 2267 N N . ASP A 1 288 ? 12.149 -7.609 0.589 1.00 86.69 288 ASP A N 1
ATOM 2268 C CA . ASP A 1 288 ? 10.959 -8.002 1.357 1.00 86.69 288 ASP A CA 1
ATOM 2269 C C . ASP A 1 288 ? 9.767 -7.059 1.134 1.00 86.69 288 ASP A C 1
ATOM 2271 O O . ASP A 1 288 ? 8.647 -7.547 0.972 1.00 86.69 288 ASP A O 1
ATOM 2275 N N . TYR A 1 289 ? 9.988 -5.743 1.029 1.00 85.06 289 TYR A N 1
ATOM 2276 C CA . TYR A 1 289 ? 8.946 -4.771 0.669 1.00 85.06 289 TYR A CA 1
ATOM 2277 C C . TYR A 1 289 ? 8.358 -5.071 -0.716 1.00 85.06 289 TYR A C 1
ATOM 2279 O O . TYR A 1 289 ? 7.149 -5.264 -0.861 1.00 85.06 289 TYR A O 1
ATOM 2287 N N . VAL A 1 290 ? 9.223 -5.187 -1.730 1.00 89.38 290 VAL A N 1
ATOM 2288 C CA . VAL A 1 290 ? 8.858 -5.535 -3.112 1.00 89.38 290 VAL A CA 1
ATOM 2289 C C . VAL A 1 290 ? 8.157 -6.893 -3.174 1.00 89.38 290 VAL A C 1
ATOM 2291 O O . VAL A 1 290 ? 7.287 -7.098 -4.023 1.00 89.38 290 VAL A O 1
ATOM 2294 N N . ILE A 1 291 ? 8.496 -7.825 -2.278 1.00 86.69 291 ILE A N 1
ATOM 2295 C CA . ILE A 1 291 ? 7.862 -9.139 -2.217 1.00 86.69 291 ILE A CA 1
ATOM 2296 C C . ILE A 1 291 ? 6.473 -9.097 -1.563 1.00 86.69 291 ILE A C 1
ATOM 2298 O O . ILE A 1 291 ? 5.546 -9.669 -2.136 1.00 86.69 291 ILE A O 1
ATOM 2302 N N . GLY A 1 292 ? 6.309 -8.436 -0.415 1.00 78.81 292 GLY A N 1
ATOM 2303 C CA . GLY A 1 292 ? 5.037 -8.388 0.316 1.00 78.81 292 GLY A CA 1
ATOM 2304 C C . GLY A 1 292 ? 3.963 -7.580 -0.415 1.00 78.81 292 GLY A C 1
ATOM 2305 O O . GLY A 1 292 ? 2.934 -8.124 -0.815 1.00 78.81 292 GLY A O 1
ATOM 2306 N N . VAL A 1 293 ? 4.262 -6.309 -0.701 1.00 72.50 293 VAL A N 1
ATOM 2307 C CA . VAL A 1 293 ? 3.342 -5.309 -1.295 1.00 72.50 293 VAL A CA 1
ATOM 2308 C C . VAL A 1 293 ? 2.758 -5.740 -2.647 1.00 72.50 293 VAL A C 1
ATOM 2310 O O . VAL A 1 293 ? 1.724 -5.247 -3.095 1.00 72.50 293 VAL A O 1
ATOM 2313 N N . LEU A 1 294 ? 3.426 -6.659 -3.343 1.00 78.88 294 LEU A N 1
ATOM 2314 C CA . LEU A 1 294 ? 2.989 -7.173 -4.637 1.00 78.88 294 LEU A CA 1
ATOM 2315 C C . LEU A 1 294 ? 2.412 -8.596 -4.579 1.00 78.88 294 LEU A C 1
ATOM 2317 O O . LEU A 1 294 ? 1.927 -9.066 -5.611 1.00 78.88 294 LEU A O 1
ATOM 2321 N N . ASP A 1 295 ? 2.493 -9.310 -3.450 1.00 83.94 295 ASP A N 1
ATOM 2322 C CA . ASP A 1 295 ? 1.682 -10.520 -3.224 1.00 83.94 295 ASP A CA 1
ATOM 2323 C C . ASP A 1 295 ? 0.252 -10.123 -2.809 1.00 83.94 295 ASP A C 1
ATOM 2325 O O . ASP A 1 295 ? -0.676 -10.849 -3.139 1.00 83.94 295 ASP A O 1
ATOM 2329 N N . GLU A 1 296 ? 0.044 -8.934 -2.232 1.00 79.19 296 GLU A N 1
ATOM 2330 C CA . GLU A 1 296 ? -1.290 -8.333 -2.039 1.00 79.19 296 GLU A CA 1
ATOM 2331 C C . GLU A 1 296 ? -2.024 -8.117 -3.376 1.00 79.19 296 GLU A C 1
ATOM 2333 O O . GLU A 1 296 ? -3.153 -8.569 -3.555 1.00 79.19 296 GLU A O 1
ATOM 2338 N N . LEU A 1 297 ? -1.371 -7.466 -4.351 1.00 82.38 297 LEU A N 1
ATOM 2339 C CA . LEU A 1 297 ? -1.992 -7.162 -5.649 1.00 82.38 297 LEU A CA 1
ATOM 2340 C C . LEU A 1 297 ? -2.216 -8.402 -6.522 1.00 82.38 297 LEU A C 1
ATOM 2342 O O . LEU A 1 297 ? -3.206 -8.477 -7.249 1.00 82.38 297 LEU A O 1
ATOM 2346 N N . PHE A 1 298 ? -1.281 -9.356 -6.497 1.00 91.44 298 PHE A N 1
ATOM 2347 C CA . PHE A 1 298 ? -1.339 -10.566 -7.318 1.00 91.44 298 PHE A CA 1
ATOM 2348 C C . PHE A 1 298 ? -0.769 -11.777 -6.556 1.00 91.44 298 PHE A C 1
ATOM 2350 O O . PHE A 1 298 ? 0.358 -12.197 -6.856 1.00 91.44 298 PHE A O 1
ATOM 2357 N N . PRO A 1 299 ? -1.537 -12.382 -5.628 1.00 91.00 299 PRO A N 1
ATOM 2358 C CA . PRO A 1 299 ? -1.082 -13.473 -4.764 1.00 91.00 299 PRO A CA 1
ATOM 2359 C C . PRO A 1 299 ? -0.287 -14.546 -5.502 1.00 91.00 299 PRO A C 1
ATOM 2361 O O . PRO A 1 299 ? -0.697 -15.015 -6.571 1.00 91.00 299 PRO A O 1
ATOM 2364 N N . SER A 1 300 ? 0.888 -14.891 -4.972 1.00 93.12 300 SER A N 1
ATOM 2365 C CA . SER A 1 300 ? 1.825 -15.821 -5.613 1.00 93.12 300 SER A CA 1
ATOM 2366 C C . SER A 1 300 ? 2.140 -17.051 -4.762 1.00 93.12 300 SER A C 1
ATOM 2368 O O . SER A 1 300 ? 2.912 -17.910 -5.192 1.00 93.12 300 SER A O 1
ATOM 2370 N N . ASN A 1 301 ? 1.553 -17.146 -3.564 1.00 91.19 301 ASN A N 1
ATOM 2371 C CA . ASN A 1 301 ? 1.898 -18.120 -2.526 1.00 91.19 301 ASN A CA 1
ATOM 2372 C C . ASN A 1 301 ? 3.430 -18.126 -2.275 1.00 91.19 301 ASN A C 1
ATOM 2374 O O . ASN A 1 301 ? 4.071 -19.174 -2.168 1.00 91.19 301 ASN A O 1
ATOM 2378 N N . GLY A 1 302 ? 4.063 -16.947 -2.303 1.00 93.38 302 GLY A N 1
ATOM 2379 C CA . GLY A 1 302 ? 5.517 -16.801 -2.184 1.00 93.38 302 GLY A CA 1
ATOM 2380 C C . GLY A 1 302 ? 6.349 -17.232 -3.406 1.00 93.38 302 GLY A C 1
ATOM 2381 O O . GLY A 1 302 ? 7.578 -17.202 -3.318 1.00 93.38 302 GLY A O 1
ATOM 2382 N N . LEU A 1 303 ? 5.744 -17.592 -4.552 1.00 96.88 303 LEU A N 1
ATOM 2383 C CA . LEU A 1 303 ? 6.475 -17.928 -5.792 1.00 96.88 303 LEU A CA 1
ATOM 2384 C C . LEU A 1 303 ? 7.480 -16.866 -6.171 1.00 96.88 303 LEU A C 1
ATOM 2386 O O . LEU A 1 303 ? 8.615 -17.193 -6.497 1.00 96.88 303 LEU A O 1
ATOM 2390 N N . MET A 1 304 ? 7.080 -15.603 -6.126 1.00 96.88 304 MET A N 1
ATOM 2391 C CA . MET A 1 304 ? 7.956 -14.534 -6.573 1.00 96.88 304 MET A CA 1
ATOM 2392 C C . MET A 1 304 ? 9.227 -14.454 -5.704 1.00 96.88 304 MET A C 1
ATOM 2394 O O . MET A 1 304 ? 10.305 -14.255 -6.255 1.00 96.88 304 MET A O 1
ATOM 2398 N N . LYS A 1 305 ? 9.157 -14.718 -4.387 1.00 96.00 305 LYS A N 1
ATOM 2399 C CA . LYS A 1 305 ? 10.367 -14.821 -3.544 1.00 96.00 305 LYS A CA 1
ATOM 2400 C C . LYS A 1 305 ? 11.265 -15.972 -3.999 1.00 96.00 305 LYS A C 1
ATOM 2402 O O . LYS A 1 305 ? 12.470 -15.795 -4.158 1.00 96.00 305 LYS A O 1
ATOM 2407 N N . ARG A 1 306 ? 10.679 -17.138 -4.284 1.00 97.31 306 ARG A N 1
ATOM 2408 C CA . ARG A 1 306 ? 11.443 -18.309 -4.737 1.00 97.31 306 ARG A CA 1
ATOM 2409 C C . ARG A 1 306 ? 12.018 -18.142 -6.149 1.00 97.31 306 ARG A C 1
ATOM 2411 O O . ARG A 1 306 ? 13.137 -18.583 -6.371 1.00 97.31 306 ARG A O 1
ATOM 2418 N N . ILE A 1 307 ? 11.340 -17.431 -7.056 1.00 97.38 307 ILE A N 1
ATOM 2419 C CA . ILE A 1 307 ? 11.887 -17.025 -8.366 1.00 97.38 307 ILE A CA 1
ATOM 2420 C C . ILE A 1 307 ? 13.057 -16.050 -8.188 1.00 97.38 307 ILE A C 1
ATOM 2422 O O . ILE A 1 307 ? 14.103 -16.268 -8.788 1.00 97.38 307 ILE A O 1
ATOM 2426 N N . ALA A 1 308 ? 12.940 -15.026 -7.334 1.00 97.06 308 ALA A N 1
ATOM 2427 C CA . ALA A 1 308 ? 14.044 -14.098 -7.066 1.00 97.06 308 ALA A CA 1
ATOM 2428 C C . ALA A 1 308 ? 15.296 -14.826 -6.540 1.00 97.06 308 ALA A C 1
ATOM 2430 O O . ALA A 1 308 ? 16.411 -14.557 -6.986 1.00 97.06 308 ALA A O 1
ATOM 2431 N N . ILE A 1 309 ? 15.123 -15.800 -5.640 1.00 96.38 309 ILE A N 1
ATOM 2432 C CA . ILE A 1 309 ? 16.216 -16.658 -5.161 1.00 96.38 309 ILE A CA 1
ATOM 2433 C C . ILE A 1 309 ? 16.761 -17.551 -6.289 1.00 96.38 309 ILE A C 1
ATOM 2435 O O . ILE A 1 309 ? 17.973 -17.612 -6.505 1.00 96.38 309 ILE A O 1
ATOM 2439 N N . ALA A 1 310 ? 15.882 -18.243 -7.016 1.00 96.44 310 ALA A N 1
ATOM 2440 C CA . ALA A 1 310 ? 16.268 -19.256 -7.991 1.00 96.44 310 ALA A CA 1
ATOM 2441 C C . ALA A 1 310 ? 16.853 -18.694 -9.291 1.00 96.44 310 ALA A C 1
ATOM 2443 O O . ALA A 1 310 ? 17.632 -19.398 -9.931 1.00 96.44 310 ALA A O 1
ATOM 2444 N N . GLU A 1 311 ? 16.532 -17.458 -9.670 1.00 95.56 311 GLU A N 1
ATOM 2445 C CA . GLU A 1 311 ? 17.131 -16.777 -10.820 1.00 95.56 311 GLU A CA 1
ATOM 2446 C C . GLU A 1 311 ? 18.451 -16.087 -10.444 1.00 95.56 311 GLU A C 1
ATOM 2448 O O . GLU A 1 311 ? 19.495 -16.381 -11.035 1.00 95.56 311 GLU A O 1
ATOM 2453 N N . SER A 1 312 ? 18.426 -15.224 -9.420 1.00 95.69 312 SER A N 1
ATOM 2454 C CA . SER A 1 312 ? 19.489 -14.245 -9.134 1.00 95.69 312 SER A CA 1
ATOM 2455 C C . SER A 1 312 ? 19.986 -14.211 -7.684 1.00 95.69 312 SER A C 1
ATOM 2457 O O . SER A 1 312 ? 20.800 -13.351 -7.355 1.00 95.69 312 SER A O 1
ATOM 2459 N N . GLN A 1 313 ? 19.526 -15.108 -6.805 1.00 95.25 313 GLN A N 1
ATOM 2460 C CA . GLN A 1 313 ? 19.810 -15.070 -5.358 1.00 95.25 313 GLN A CA 1
ATOM 2461 C C . GLN A 1 313 ? 19.358 -13.749 -4.696 1.00 95.25 313 GLN A C 1
ATOM 2463 O O . GLN A 1 313 ? 20.110 -13.139 -3.938 1.00 95.25 313 GLN A O 1
ATOM 2468 N N . GLU A 1 314 ? 18.138 -13.292 -5.004 1.00 95.06 314 GLU A N 1
ATOM 2469 C CA . GLU A 1 314 ? 17.625 -11.953 -4.649 1.00 95.06 314 GLU A CA 1
ATOM 2470 C C . GLU A 1 314 ? 18.528 -10.822 -5.177 1.00 95.06 314 GLU A C 1
ATOM 2472 O O . GLU A 1 314 ? 18.817 -9.845 -4.495 1.00 95.06 314 GLU A O 1
ATOM 2477 N N . GLY A 1 315 ? 19.006 -10.974 -6.414 1.00 95.00 315 GLY A N 1
ATOM 2478 C CA . GLY A 1 315 ? 19.811 -9.979 -7.117 1.00 95.00 315 GLY A CA 1
ATOM 2479 C C . GLY A 1 315 ? 21.312 -10.012 -6.824 1.00 95.00 315 GLY A C 1
ATOM 2480 O O . GLY A 1 315 ? 22.042 -9.193 -7.379 1.00 95.00 315 GLY A O 1
ATOM 2481 N N . ARG A 1 316 ? 21.781 -10.932 -5.973 1.00 93.50 316 ARG A N 1
ATOM 2482 C CA . ARG A 1 316 ? 23.174 -11.019 -5.500 1.00 93.50 316 ARG A CA 1
ATOM 2483 C C . ARG A 1 316 ? 24.115 -11.790 -6.436 1.00 93.50 316 ARG A C 1
ATOM 2485 O O . ARG A 1 316 ? 25.330 -11.668 -6.311 1.00 93.50 316 ARG A O 1
ATOM 2492 N N . HIS A 1 317 ? 23.583 -12.591 -7.360 1.00 92.50 317 HIS A N 1
ATOM 2493 C CA . HIS A 1 317 ? 24.382 -13.388 -8.295 1.00 92.50 317 HIS A CA 1
ATOM 2494 C C . HIS A 1 317 ? 25.093 -12.475 -9.319 1.00 92.50 317 HIS A C 1
ATOM 2496 O O . HIS A 1 317 ? 24.416 -11.627 -9.908 1.00 92.50 317 HIS A O 1
ATOM 2502 N N . PRO A 1 318 ? 26.398 -12.647 -9.620 1.00 88.62 318 PRO A N 1
ATOM 2503 C CA . PRO A 1 318 ? 27.132 -11.745 -10.521 1.00 88.62 318 PRO A CA 1
ATOM 2504 C C . PRO A 1 318 ? 26.478 -11.564 -11.902 1.00 88.62 318 PRO A C 1
ATOM 2506 O O . PRO A 1 318 ? 26.346 -10.445 -12.396 1.00 88.62 318 PRO A O 1
ATOM 2509 N N . ASP A 1 319 ? 25.977 -12.653 -12.493 1.00 88.56 319 ASP A N 1
ATOM 2510 C CA . ASP A 1 319 ? 25.364 -12.629 -13.831 1.00 88.56 319 ASP A CA 1
ATOM 2511 C C . ASP A 1 319 ? 24.015 -11.895 -13.914 1.00 88.56 319 ASP A C 1
ATOM 2513 O O . ASP A 1 319 ? 23.523 -11.675 -15.027 1.00 88.56 319 ASP A O 1
ATOM 2517 N N . THR A 1 320 ? 23.417 -11.492 -12.781 1.00 91.12 320 THR A N 1
ATOM 2518 C CA . THR A 1 320 ? 22.119 -10.784 -12.738 1.00 91.12 320 THR A CA 1
ATOM 2519 C C . THR A 1 320 ? 22.117 -9.568 -13.666 1.00 91.12 320 THR A C 1
ATOM 2521 O O . THR A 1 320 ? 21.124 -9.299 -14.346 1.00 91.12 320 THR A O 1
ATOM 2524 N N . ALA A 1 321 ? 23.256 -8.875 -13.733 1.00 84.50 321 ALA A N 1
ATOM 2525 C CA . ALA A 1 321 ? 23.430 -7.602 -14.416 1.00 84.50 321 ALA A CA 1
ATOM 2526 C C . ALA A 1 321 ? 24.511 -7.629 -15.511 1.00 84.50 321 ALA A C 1
ATOM 2528 O O . ALA A 1 321 ? 25.217 -6.639 -15.735 1.00 84.50 321 ALA A O 1
ATOM 2529 N N . ARG A 1 322 ? 24.623 -8.746 -16.239 1.00 88.44 322 ARG A N 1
ATOM 2530 C CA . ARG A 1 322 ? 25.491 -8.862 -17.427 1.00 88.44 322 ARG A CA 1
ATOM 2531 C C . ARG A 1 322 ? 25.219 -7.754 -18.478 1.00 88.44 322 ARG A C 1
ATOM 2533 O O . ARG A 1 322 ? 24.097 -7.235 -18.533 1.00 88.44 322 ARG A O 1
ATOM 2540 N N . PRO A 1 323 ? 26.211 -7.340 -19.294 1.00 88.69 323 PRO A N 1
ATOM 2541 C CA . PRO A 1 323 ? 26.018 -6.327 -20.338 1.00 88.69 323 PRO A CA 1
ATOM 2542 C C . PRO A 1 323 ? 24.927 -6.713 -21.345 1.00 88.69 323 PRO A C 1
ATOM 2544 O O . PRO A 1 323 ? 24.774 -7.885 -21.677 1.00 88.69 323 PRO A O 1
ATOM 2547 N N . GLY A 1 324 ? 24.156 -5.729 -21.817 1.00 89.88 324 GLY A N 1
ATOM 2548 C CA . GLY A 1 324 ? 23.041 -5.947 -22.749 1.00 89.88 324 GLY A CA 1
ATOM 2549 C C . GLY A 1 324 ? 21.828 -6.678 -22.155 1.00 89.88 324 GLY A C 1
ATOM 2550 O O . GLY A 1 324 ? 20.870 -6.939 -22.880 1.00 89.88 324 GLY A O 1
ATOM 2551 N N . TYR A 1 325 ? 21.841 -7.000 -20.855 1.00 93.56 325 TYR A N 1
ATOM 2552 C CA . TYR A 1 325 ? 20.737 -7.663 -20.167 1.00 93.56 325 TYR A CA 1
ATOM 2553 C C . TYR A 1 325 ? 20.127 -6.788 -19.076 1.00 93.56 325 TYR A C 1
ATOM 2555 O O . TYR A 1 325 ? 20.839 -6.239 -18.232 1.00 93.56 325 TYR A O 1
ATOM 2563 N N . HIS A 1 326 ? 18.799 -6.675 -19.077 1.00 95.56 326 HIS A N 1
ATOM 2564 C CA . HIS A 1 326 ? 18.095 -5.740 -18.199 1.00 95.56 326 HIS A CA 1
ATOM 2565 C C . HIS A 1 326 ? 16.942 -6.369 -17.404 1.00 95.56 326 HIS A C 1
ATOM 2567 O O . HIS A 1 326 ? 16.254 -5.664 -16.682 1.00 95.56 326 HIS A O 1
ATOM 2573 N N . GLY A 1 327 ? 16.770 -7.696 -17.425 1.00 95.25 327 GLY A N 1
ATOM 2574 C CA . GLY A 1 327 ? 15.667 -8.377 -16.728 1.00 95.25 327 GLY A CA 1
ATOM 2575 C C . GLY A 1 327 ? 15.620 -8.237 -15.195 1.00 95.25 327 GLY A C 1
ATOM 2576 O O . GLY A 1 327 ? 14.640 -8.669 -14.582 1.00 95.25 327 GLY A O 1
ATOM 2577 N N . GLY A 1 328 ? 16.644 -7.641 -14.574 1.00 95.88 328 GLY A N 1
ATOM 2578 C CA . GLY A 1 328 ? 16.712 -7.350 -13.139 1.00 95.88 328 GLY A CA 1
ATOM 2579 C C . GLY A 1 328 ? 16.771 -8.594 -12.252 1.00 95.88 328 GLY A C 1
ATOM 2580 O O . GLY A 1 328 ? 17.107 -9.688 -12.709 1.00 95.88 328 GLY A O 1
ATOM 2581 N N . VAL A 1 329 ? 16.398 -8.440 -10.980 1.00 97.06 329 VAL A N 1
ATOM 2582 C CA . VAL A 1 329 ? 16.357 -9.524 -9.977 1.00 97.06 329 VAL A CA 1
ATOM 2583 C C . VAL A 1 329 ? 15.589 -10.755 -10.472 1.00 97.06 329 VAL A C 1
ATOM 2585 O O . VAL A 1 329 ? 15.996 -11.886 -10.230 1.00 97.06 329 VAL A O 1
ATOM 2588 N N . PHE A 1 330 ? 14.492 -10.560 -11.197 1.00 97.25 330 PHE A N 1
ATOM 2589 C CA . PHE A 1 330 ? 13.635 -11.654 -11.647 1.00 97.25 330 PHE A CA 1
ATOM 2590 C C . PHE A 1 330 ? 14.056 -12.225 -13.008 1.00 97.25 330 PHE A C 1
ATOM 2592 O O . PHE A 1 330 ? 13.408 -13.142 -13.499 1.00 97.25 330 PHE A O 1
ATOM 2599 N N . GLN A 1 331 ? 15.130 -11.709 -13.617 1.00 96.75 331 GLN A N 1
ATOM 2600 C CA . GLN A 1 331 ? 15.668 -12.173 -14.900 1.00 96.75 331 GLN A CA 1
ATOM 2601 C C . GLN A 1 331 ? 14.607 -12.268 -16.015 1.00 96.75 331 GLN A C 1
ATOM 2603 O O . GLN A 1 331 ? 14.592 -13.223 -16.778 1.00 96.75 331 GLN A O 1
ATOM 2608 N N . VAL A 1 332 ? 13.739 -11.261 -16.149 1.00 97.19 332 VAL A N 1
ATOM 2609 C CA . VAL A 1 332 ? 12.733 -11.225 -17.227 1.00 97.19 332 VAL A CA 1
ATOM 2610 C C . VAL A 1 332 ? 13.391 -10.899 -18.572 1.00 97.19 332 VAL A C 1
ATOM 2612 O O . VAL A 1 332 ? 13.898 -9.792 -18.750 1.00 97.19 332 VAL A O 1
ATOM 2615 N N . ASP A 1 333 ? 13.336 -11.806 -19.546 1.00 95.88 333 ASP A N 1
ATOM 2616 C CA . ASP A 1 333 ? 13.832 -11.557 -20.907 1.00 95.88 333 ASP A CA 1
ATOM 2617 C C . ASP A 1 333 ? 13.063 -10.446 -21.642 1.00 95.88 333 ASP A C 1
ATOM 2619 O O . ASP A 1 333 ? 11.870 -10.230 -21.412 1.00 95.88 333 ASP A O 1
ATOM 2623 N N . LYS A 1 334 ? 13.710 -9.780 -22.612 1.00 96.81 334 LYS A N 1
ATOM 2624 C CA . LYS A 1 334 ? 13.087 -8.684 -23.384 1.00 96.81 334 LYS A CA 1
ATOM 2625 C C . LYS A 1 334 ? 11.817 -9.126 -24.122 1.00 96.81 334 LYS A C 1
ATOM 2627 O O . LYS A 1 334 ? 10.861 -8.359 -24.209 1.00 96.81 334 LYS A O 1
ATOM 2632 N N . GLY A 1 335 ? 11.780 -10.369 -24.609 1.00 96.69 335 GLY A N 1
ATOM 2633 C CA . GLY A 1 335 ? 10.580 -10.971 -25.199 1.00 96.69 335 GLY A CA 1
ATOM 2634 C C . GLY A 1 335 ? 9.450 -11.133 -24.177 1.00 96.69 335 GLY A C 1
ATOM 2635 O O . GLY A 1 335 ? 8.357 -10.609 -24.384 1.00 96.69 335 GLY A O 1
ATOM 2636 N N . ALA A 1 336 ? 9.737 -11.777 -23.041 1.00 96.56 336 ALA A N 1
ATOM 2637 C CA . ALA A 1 336 ? 8.785 -11.969 -21.946 1.00 96.56 336 ALA A CA 1
ATOM 2638 C C . ALA A 1 336 ? 8.232 -10.636 -21.409 1.00 96.56 336 ALA A C 1
ATOM 2640 O O . ALA A 1 336 ? 7.027 -10.510 -21.189 1.00 96.56 336 ALA A O 1
ATOM 2641 N N . PHE A 1 337 ? 9.087 -9.615 -21.279 1.00 98.25 337 PHE A N 1
ATOM 2642 C CA . PHE A 1 337 ? 8.690 -8.257 -20.912 1.00 98.25 337 PHE A CA 1
ATOM 2643 C C . PHE A 1 337 ? 7.727 -7.635 -21.933 1.00 98.25 337 PHE A C 1
ATOM 2645 O O . PHE A 1 337 ? 6.653 -7.168 -21.551 1.00 98.25 337 PHE A O 1
ATOM 2652 N N . LEU A 1 338 ? 8.056 -7.673 -23.229 1.00 97.69 338 LEU A N 1
ATOM 2653 C CA . LEU A 1 338 ? 7.195 -7.127 -24.284 1.00 97.69 338 LEU A CA 1
ATOM 2654 C C . LEU A 1 338 ? 5.832 -7.837 -24.356 1.00 97.69 338 LEU A C 1
ATOM 2656 O O . LEU A 1 338 ? 4.827 -7.194 -24.660 1.00 97.69 338 LEU A O 1
ATOM 2660 N N . GLU A 1 339 ? 5.757 -9.126 -24.017 1.00 96.62 339 GLU A N 1
ATOM 2661 C CA . GLU A 1 339 ? 4.477 -9.832 -23.890 1.00 96.62 339 GLU A CA 1
ATOM 2662 C C . GLU A 1 339 ? 3.612 -9.287 -22.743 1.00 96.62 339 GLU A C 1
ATOM 2664 O O . GLU A 1 339 ? 2.392 -9.205 -22.893 1.00 96.62 339 GLU A O 1
ATOM 2669 N N . THR A 1 340 ? 4.203 -8.814 -21.636 1.00 97.88 340 THR A N 1
ATOM 2670 C CA . THR A 1 340 ? 3.427 -8.160 -20.561 1.00 97.88 340 THR A CA 1
ATOM 2671 C C . THR A 1 340 ? 2.699 -6.903 -21.037 1.00 97.88 340 THR A C 1
ATOM 2673 O O . THR A 1 340 ? 1.607 -6.615 -20.547 1.00 97.88 340 THR A O 1
ATOM 2676 N N . GLN A 1 341 ? 3.272 -6.184 -22.010 1.00 97.56 341 GLN A N 1
ATOM 2677 C CA . GLN A 1 341 ? 2.720 -4.967 -22.614 1.00 97.56 341 GLN A CA 1
ATOM 2678 C C . GLN A 1 341 ? 1.711 -5.291 -23.730 1.00 97.56 341 GLN A C 1
ATOM 2680 O O . GLN A 1 341 ? 0.621 -4.722 -23.774 1.00 97.56 341 GLN A O 1
ATOM 2685 N N . LYS A 1 342 ? 2.024 -6.258 -24.600 1.00 95.06 342 LYS A N 1
ATOM 2686 C CA . LYS A 1 342 ? 1.210 -6.587 -25.786 1.00 95.06 342 LYS A CA 1
ATOM 2687 C C . LYS A 1 342 ? -0.025 -7.438 -25.497 1.00 95.06 342 LYS A C 1
ATOM 2689 O O . LYS A 1 342 ? -1.047 -7.259 -26.156 1.00 95.06 342 LYS A O 1
ATOM 2694 N N . GLN A 1 343 ? 0.041 -8.375 -24.547 1.00 93.31 343 GLN A N 1
ATOM 2695 C CA . GLN A 1 343 ? -1.025 -9.364 -24.354 1.00 93.31 343 GLN A CA 1
ATOM 2696 C C . GLN A 1 343 ? -2.363 -8.703 -23.998 1.00 93.31 343 GLN A C 1
ATOM 2698 O O . GLN A 1 343 ? -2.476 -7.980 -23.004 1.00 93.31 343 GLN A O 1
ATOM 2703 N N . SER A 1 344 ? -3.402 -8.964 -24.793 1.00 91.12 344 SER A N 1
ATOM 2704 C CA . SER A 1 344 ? -4.743 -8.390 -24.600 1.00 91.12 344 SER A CA 1
ATOM 2705 C C . SER A 1 344 ? -5.382 -8.864 -23.291 1.00 91.12 344 SER A C 1
ATOM 2707 O O . SER A 1 344 ? -5.965 -8.069 -22.555 1.00 91.12 344 SER A O 1
ATOM 2709 N N . GLY A 1 345 ? -5.171 -10.138 -22.941 1.00 92.56 345 GLY A N 1
ATOM 2710 C CA . GLY A 1 345 ? -5.642 -10.761 -21.701 1.00 92.56 345 GLY A CA 1
ATOM 2711 C C . GLY A 1 345 ? -5.003 -10.243 -20.405 1.00 92.56 345 GLY A C 1
ATOM 2712 O O . GLY A 1 345 ? -5.383 -10.726 -19.343 1.00 92.56 345 GLY A O 1
ATOM 2713 N N . LEU A 1 346 ? -4.063 -9.291 -20.486 1.00 96.00 346 LEU A N 1
ATOM 2714 C CA . LEU A 1 346 ? -3.418 -8.625 -19.346 1.00 96.00 346 LEU A CA 1
ATOM 2715 C C . LEU A 1 346 ? -3.867 -7.162 -19.138 1.00 96.00 346 LEU A C 1
ATOM 2717 O O . LEU A 1 346 ? -3.297 -6.475 -18.291 1.00 96.00 346 LEU A O 1
ATOM 2721 N N . LYS A 1 347 ? -4.855 -6.652 -19.894 1.00 96.12 347 LYS A N 1
ATOM 2722 C CA . LYS A 1 347 ? -5.258 -5.229 -19.848 1.00 96.12 347 LYS A CA 1
ATOM 2723 C C . LYS A 1 347 ? -5.565 -4.734 -18.422 1.00 96.12 347 LYS A C 1
ATOM 2725 O O . LYS A 1 347 ? -4.956 -3.766 -17.977 1.00 96.12 347 LYS A O 1
ATOM 2730 N N . GLN A 1 348 ? -6.442 -5.425 -17.692 1.00 95.38 348 GLN A N 1
ATOM 2731 C CA . GLN A 1 348 ? -6.835 -5.045 -16.324 1.00 95.38 348 GLN A CA 1
ATOM 2732 C C . GLN A 1 348 ? -5.652 -5.101 -15.344 1.00 95.38 348 GLN A C 1
ATOM 2734 O O . GLN A 1 348 ? -5.506 -4.251 -14.469 1.00 95.38 348 GLN A O 1
ATOM 2739 N N . GLN A 1 349 ? -4.776 -6.093 -15.507 1.00 96.19 349 GLN A N 1
ATOM 2740 C CA . GLN A 1 349 ? -3.590 -6.273 -14.679 1.00 96.19 349 GLN A CA 1
ATOM 2741 C C . GLN A 1 349 ? -2.589 -5.137 -14.929 1.00 96.19 349 GLN A C 1
ATOM 2743 O O . GLN A 1 349 ? -2.078 -4.567 -13.968 1.00 96.19 349 GLN A O 1
ATOM 2748 N N . ARG A 1 350 ? -2.376 -4.728 -16.190 1.00 96.81 350 ARG A N 1
ATOM 2749 C CA . ARG A 1 350 ? -1.587 -3.530 -16.526 1.00 96.81 350 ARG A CA 1
ATOM 2750 C C . ARG A 1 350 ? -2.174 -2.259 -15.925 1.00 96.81 350 ARG A C 1
ATOM 2752 O O . ARG A 1 350 ? -1.410 -1.442 -15.428 1.00 96.81 350 ARG A O 1
ATOM 2759 N N . GLU A 1 351 ? -3.493 -2.086 -15.933 1.00 94.94 351 GLU A N 1
ATOM 2760 C CA . GLU A 1 351 ? -4.158 -0.918 -15.331 1.00 94.94 351 GLU A CA 1
ATOM 2761 C C . GLU A 1 351 ? -3.958 -0.861 -13.805 1.00 94.94 351 GLU A C 1
ATOM 2763 O O . GLU A 1 351 ? -3.658 0.202 -13.264 1.00 94.94 351 GLU A O 1
ATOM 2768 N N . ILE A 1 352 ? -4.045 -2.004 -13.111 1.00 91.69 352 ILE A N 1
ATOM 2769 C CA . ILE A 1 352 ? -3.729 -2.118 -11.674 1.00 91.69 352 ILE A CA 1
ATOM 2770 C C . ILE A 1 352 ? -2.260 -1.761 -11.409 1.00 91.69 352 ILE A C 1
ATOM 2772 O O . ILE A 1 352 ? -1.976 -0.934 -10.542 1.00 91.69 352 ILE A O 1
ATOM 2776 N N . VAL A 1 353 ? -1.331 -2.341 -12.178 1.00 94.00 353 VAL A N 1
ATOM 2777 C CA . VAL A 1 353 ? 0.107 -2.059 -12.046 1.00 94.00 353 VAL A CA 1
ATOM 2778 C C . VAL A 1 353 ? 0.409 -0.586 -12.296 1.00 94.00 353 VAL A C 1
ATOM 2780 O O . VAL A 1 353 ? 1.100 0.030 -11.490 1.00 94.00 353 VAL A O 1
ATOM 2783 N N . SER A 1 354 ? -0.155 -0.011 -13.360 1.00 94.88 354 SER A N 1
ATOM 2784 C CA . SER A 1 354 ? 0.103 1.375 -13.761 1.00 94.88 354 SER A CA 1
ATOM 2785 C C . SER A 1 354 ? -0.321 2.372 -12.684 1.00 94.88 354 SER A C 1
ATOM 2787 O O . SER A 1 354 ? 0.396 3.334 -12.419 1.00 94.88 354 SER A O 1
ATOM 2789 N N . ARG A 1 355 ? -1.444 2.105 -11.997 1.00 90.50 355 ARG A N 1
ATOM 2790 C CA . ARG A 1 355 ? -1.848 2.870 -10.809 1.00 90.50 355 ARG A CA 1
ATOM 2791 C C . ARG A 1 355 ? -0.859 2.695 -9.654 1.00 90.50 355 ARG A C 1
ATOM 2793 O O . ARG A 1 355 ? -0.468 3.689 -9.054 1.00 90.50 355 ARG A O 1
ATOM 2800 N N . ARG A 1 356 ? -0.403 1.468 -9.356 1.00 87.19 356 ARG A N 1
ATOM 2801 C CA . ARG A 1 356 ? 0.508 1.215 -8.219 1.00 87.19 356 ARG A CA 1
ATOM 2802 C C . ARG A 1 356 ? 1.872 1.902 -8.354 1.00 87.19 356 ARG A C 1
ATOM 2804 O O . ARG A 1 356 ? 2.446 2.254 -7.323 1.00 87.19 356 ARG A O 1
ATOM 2811 N N . ILE A 1 357 ? 2.371 2.070 -9.583 1.00 89.06 357 ILE A N 1
ATOM 2812 C CA . ILE A 1 357 ? 3.644 2.754 -9.893 1.00 89.06 357 ILE A CA 1
ATOM 2813 C C . ILE A 1 357 ? 3.468 4.206 -10.378 1.00 89.06 357 ILE A C 1
ATOM 2815 O O . ILE A 1 357 ? 4.449 4.829 -10.771 1.00 89.06 357 ILE A O 1
ATOM 2819 N N . ASN A 1 358 ? 2.234 4.728 -10.386 1.00 91.50 358 ASN A N 1
ATOM 2820 C CA . ASN A 1 358 ? 1.859 6.051 -10.903 1.00 91.50 358 ASN A CA 1
ATOM 2821 C C . ASN A 1 358 ? 2.398 6.375 -12.321 1.00 91.50 358 ASN A C 1
ATOM 2823 O O . ASN A 1 358 ? 2.838 7.489 -12.603 1.00 91.50 358 ASN A O 1
ATOM 2827 N N . ARG A 1 359 ? 2.411 5.378 -13.217 1.00 94.50 359 ARG A N 1
ATOM 2828 C CA . ARG A 1 359 ? 2.951 5.468 -14.586 1.00 94.50 359 ARG A CA 1
ATOM 2829 C C . ARG A 1 359 ? 2.384 4.353 -15.461 1.00 94.50 359 ARG A C 1
ATOM 2831 O O . ARG A 1 359 ? 2.276 3.222 -15.002 1.00 94.50 359 ARG A O 1
ATOM 2838 N N . ASP A 1 360 ? 2.080 4.631 -16.730 1.00 96.19 360 ASP A N 1
ATOM 2839 C CA . ASP A 1 360 ? 1.646 3.595 -17.680 1.00 96.19 360 ASP A CA 1
ATOM 2840 C C . ASP A 1 360 ? 2.707 2.491 -17.827 1.00 96.19 360 ASP A C 1
ATOM 2842 O O . ASP A 1 360 ? 3.840 2.753 -18.235 1.00 96.19 360 ASP A O 1
ATOM 2846 N N . TRP A 1 361 ? 2.321 1.243 -17.560 1.00 97.62 361 TRP A N 1
ATOM 2847 C CA . TRP A 1 361 ? 3.162 0.062 -17.749 1.00 97.62 361 TRP A CA 1
ATOM 2848 C C . TRP A 1 361 ? 3.693 -0.089 -19.185 1.00 97.62 361 TRP A C 1
ATOM 2850 O O . TRP A 1 361 ? 4.788 -0.614 -19.388 1.00 97.62 361 TRP A O 1
ATOM 2860 N N . ASN A 1 362 ? 2.967 0.396 -20.197 1.00 97.25 362 ASN A N 1
ATOM 2861 C CA . ASN A 1 362 ? 3.436 0.360 -21.589 1.00 97.25 362 ASN A CA 1
ATOM 2862 C C . ASN A 1 362 ? 4.503 1.433 -21.892 1.00 97.25 362 ASN A C 1
ATOM 2864 O O . ASN A 1 362 ? 5.178 1.342 -22.913 1.00 97.25 362 ASN A O 1
ATOM 2868 N N . SER A 1 363 ? 4.695 2.409 -20.994 1.00 97.06 363 SER A N 1
ATOM 2869 C CA . SER A 1 363 ? 5.795 3.387 -21.044 1.00 97.06 363 SER A CA 1
ATOM 2870 C C . SER A 1 363 ? 7.061 2.930 -20.308 1.00 97.06 363 SER A C 1
ATOM 2872 O O . SER A 1 363 ? 8.088 3.603 -20.390 1.00 97.06 363 SER A O 1
ATOM 2874 N N . VAL A 1 364 ? 6.999 1.827 -19.553 1.00 97.50 364 VAL A N 1
ATOM 2875 C CA . VAL A 1 364 ? 8.172 1.218 -18.907 1.00 97.50 364 VAL A CA 1
ATOM 2876 C C . VAL A 1 364 ? 9.054 0.596 -19.989 1.00 97.50 364 VAL A C 1
ATOM 2878 O O . VAL A 1 364 ? 8.558 -0.077 -20.895 1.00 97.50 364 VAL A O 1
ATOM 2881 N N . THR A 1 365 ? 10.361 0.819 -19.910 1.00 97.50 365 THR A N 1
ATOM 2882 C CA . THR A 1 365 ? 11.338 0.181 -20.801 1.00 97.50 365 THR A CA 1
ATOM 2883 C C . THR A 1 365 ? 11.839 -1.129 -20.195 1.00 97.50 365 THR A C 1
ATOM 2885 O O . THR A 1 365 ? 11.783 -1.321 -18.981 1.00 97.50 365 THR A O 1
ATOM 2888 N N . TRP A 1 366 ? 12.362 -2.042 -21.021 1.00 97.31 366 TRP A N 1
ATOM 2889 C CA . TRP A 1 366 ? 13.001 -3.255 -20.491 1.00 97.31 366 TRP A CA 1
ATOM 2890 C C . TRP A 1 366 ? 14.251 -2.900 -19.680 1.00 97.31 366 TRP A C 1
ATOM 2892 O O . TRP A 1 366 ? 14.596 -3.566 -18.711 1.00 97.31 366 TRP A O 1
ATOM 2902 N N . GLU A 1 367 ? 14.900 -1.814 -20.083 1.00 95.69 367 GLU A N 1
ATOM 2903 C CA . GLU A 1 367 ? 16.145 -1.295 -19.552 1.00 95.69 367 GLU A CA 1
ATOM 2904 C C . GLU A 1 367 ? 16.024 -0.902 -18.067 1.00 95.69 367 GLU A C 1
ATOM 2906 O O . GLU A 1 367 ? 16.930 -1.195 -17.284 1.00 95.69 367 GLU A O 1
ATOM 2911 N N . GLU A 1 368 ? 14.874 -0.356 -17.658 1.00 95.50 368 GLU A N 1
ATOM 2912 C CA . GLU A 1 368 ? 14.572 0.068 -16.281 1.00 95.50 368 GLU A CA 1
ATOM 2913 C C . GLU A 1 368 ? 14.379 -1.077 -15.275 1.00 95.50 368 GLU A C 1
ATOM 2915 O O . GLU A 1 368 ? 14.570 -0.871 -14.073 1.00 95.50 368 GLU A O 1
ATOM 2920 N N . LEU A 1 369 ? 14.052 -2.294 -15.730 1.00 96.31 369 LEU A N 1
ATOM 2921 C CA . LEU A 1 369 ? 13.952 -3.468 -14.849 1.00 96.31 369 LEU A CA 1
ATOM 2922 C C . LEU A 1 369 ? 15.309 -3.797 -14.206 1.00 96.31 369 LEU A C 1
ATOM 2924 O O . LEU A 1 369 ? 15.348 -4.382 -13.123 1.00 96.31 369 LEU A O 1
ATOM 2928 N N . ARG A 1 370 ? 16.418 -3.380 -14.835 1.00 94.25 370 ARG A N 1
ATOM 2929 C CA . ARG A 1 370 ? 17.783 -3.545 -14.323 1.00 94.25 370 ARG A CA 1
ATOM 2930 C C . ARG A 1 370 ? 17.971 -2.823 -12.993 1.00 94.25 370 ARG A C 1
ATOM 2932 O O . ARG A 1 370 ? 18.570 -3.390 -12.092 1.00 94.25 370 ARG A O 1
ATOM 2939 N N . THR A 1 371 ? 17.455 -1.600 -12.869 1.00 92.25 371 THR A N 1
ATOM 2940 C CA . THR A 1 371 ? 17.652 -0.731 -11.695 1.00 92.25 371 THR A CA 1
ATOM 2941 C C . THR A 1 371 ? 16.430 -0.660 -10.778 1.00 92.25 371 THR A C 1
ATOM 2943 O O . THR A 1 371 ? 16.412 0.159 -9.867 1.00 92.25 371 THR A O 1
ATOM 2946 N N . SER A 1 372 ? 15.378 -1.445 -11.032 1.00 94.44 372 SER A N 1
ATOM 2947 C CA . SER A 1 372 ? 14.164 -1.448 -10.210 1.00 94.44 372 SER A CA 1
ATOM 2948 C C . SER A 1 372 ? 13.675 -2.876 -9.947 1.00 94.44 372 SER A C 1
ATOM 2950 O O . SER A 1 372 ? 13.023 -3.481 -10.808 1.00 94.44 372 SER A O 1
ATOM 2952 N N . PRO A 1 373 ? 13.921 -3.419 -8.740 1.00 95.75 373 PRO A N 1
ATOM 2953 C CA . PRO A 1 373 ? 13.393 -4.716 -8.315 1.00 95.75 373 PRO A CA 1
ATOM 2954 C C . PRO A 1 373 ? 11.864 -4.763 -8.361 1.00 95.75 373 PRO A C 1
ATOM 2956 O O . PRO A 1 373 ? 11.295 -5.791 -8.728 1.00 95.75 373 PRO A O 1
ATOM 2959 N N . LEU A 1 374 ? 11.202 -3.633 -8.076 1.00 95.38 374 LEU A N 1
ATOM 2960 C CA . LEU A 1 374 ? 9.754 -3.476 -8.198 1.00 95.38 374 LEU A CA 1
ATOM 2961 C C . LEU A 1 374 ? 9.282 -3.720 -9.642 1.00 95.38 374 LEU A C 1
ATOM 2963 O O . LEU A 1 374 ? 8.429 -4.579 -9.862 1.00 95.38 374 LEU A O 1
ATOM 2967 N N . LEU A 1 375 ? 9.857 -3.028 -10.636 1.00 96.94 375 LEU A N 1
ATOM 2968 C CA . LEU A 1 375 ? 9.491 -3.218 -12.048 1.00 96.94 375 LEU A CA 1
ATOM 2969 C C . LEU A 1 375 ? 9.867 -4.621 -12.549 1.00 96.94 375 LEU A C 1
ATOM 2971 O O . LEU A 1 375 ? 9.068 -5.259 -13.236 1.00 96.94 375 LEU A O 1
ATOM 2975 N N . SER A 1 376 ? 11.032 -5.144 -12.150 1.00 97.25 376 SER A N 1
ATOM 2976 C CA . SER A 1 376 ? 11.460 -6.515 -12.461 1.00 97.25 376 SER A CA 1
ATOM 2977 C C . SER A 1 376 ? 10.450 -7.551 -11.940 1.00 97.25 376 SER A C 1
ATOM 2979 O O . SER A 1 376 ? 10.007 -8.419 -12.699 1.00 97.25 376 SER A O 1
ATOM 2981 N N . ARG A 1 377 ? 9.974 -7.410 -10.691 1.00 96.88 377 ARG A N 1
ATOM 2982 C CA . ARG A 1 377 ? 8.940 -8.288 -10.121 1.00 96.88 377 ARG A CA 1
ATOM 2983 C C . ARG A 1 377 ? 7.588 -8.133 -10.816 1.00 96.88 377 ARG A C 1
ATOM 2985 O O . ARG A 1 377 ? 6.909 -9.132 -11.057 1.00 96.88 377 ARG A O 1
ATOM 2992 N N . LEU A 1 378 ? 7.175 -6.903 -11.119 1.00 97.06 378 LEU A N 1
ATOM 2993 C CA . LEU A 1 378 ? 5.905 -6.615 -11.793 1.00 97.06 378 LEU A CA 1
ATOM 2994 C C . LEU A 1 378 ? 5.851 -7.270 -13.175 1.00 97.06 378 LEU A C 1
ATOM 2996 O O . LEU A 1 378 ? 4.882 -7.967 -13.483 1.00 97.06 378 LEU A O 1
ATOM 3000 N N . ALA A 1 379 ? 6.921 -7.137 -13.960 1.00 98.00 379 ALA A N 1
ATOM 3001 C CA . ALA A 1 379 ? 7.058 -7.801 -15.249 1.00 98.00 379 ALA A CA 1
ATOM 3002 C C . ALA A 1 379 ? 6.991 -9.328 -15.106 1.00 98.00 379 ALA A C 1
ATOM 3004 O O . ALA A 1 379 ? 6.207 -9.983 -15.793 1.00 98.00 379 ALA A O 1
ATOM 3005 N N . ALA A 1 380 ? 7.739 -9.890 -14.155 1.00 97.88 380 ALA A N 1
ATOM 3006 C CA . ALA A 1 380 ? 7.747 -11.320 -13.877 1.00 97.88 380 ALA A CA 1
ATOM 3007 C C . ALA A 1 380 ? 6.352 -11.859 -13.503 1.00 97.88 380 ALA A C 1
ATOM 3009 O O . ALA A 1 380 ? 5.910 -12.896 -14.004 1.00 97.88 380 ALA A O 1
ATOM 3010 N N . ARG A 1 381 ? 5.610 -11.131 -12.656 1.00 96.88 381 ARG A N 1
ATOM 3011 C CA . ARG A 1 381 ? 4.268 -11.537 -12.221 1.00 96.88 381 ARG A CA 1
ATOM 3012 C C . ARG A 1 381 ? 3.231 -11.392 -13.336 1.00 96.88 381 ARG A C 1
ATOM 3014 O O . ARG A 1 381 ? 2.419 -12.304 -13.498 1.00 96.88 381 ARG A O 1
ATOM 3021 N N . LEU A 1 382 ? 3.279 -10.313 -14.124 1.00 97.06 382 LEU A N 1
ATOM 3022 C CA . LEU A 1 382 ? 2.436 -10.120 -15.313 1.00 97.06 382 LEU A CA 1
ATOM 3023 C C . LEU A 1 382 ? 2.681 -11.215 -16.361 1.00 97.06 382 LEU A C 1
ATOM 3025 O O . LEU A 1 382 ? 1.723 -11.789 -16.880 1.00 97.06 382 LEU A O 1
ATOM 3029 N N . TYR A 1 383 ? 3.944 -11.567 -16.615 1.00 97.56 383 TYR A N 1
ATOM 3030 C CA . TYR A 1 383 ? 4.313 -12.635 -17.547 1.00 97.56 383 TYR A CA 1
ATOM 3031 C C . TYR A 1 383 ? 3.734 -13.999 -17.143 1.00 97.56 383 TYR A C 1
ATOM 3033 O O . TYR A 1 383 ? 3.353 -14.778 -18.012 1.00 97.56 383 TYR A O 1
ATOM 3041 N N . LEU A 1 384 ? 3.572 -14.269 -15.844 1.00 96.25 384 LEU A N 1
ATOM 3042 C CA . LEU A 1 384 ? 2.868 -15.461 -15.357 1.00 96.25 384 LEU A CA 1
ATOM 3043 C C . LEU A 1 384 ? 1.338 -15.340 -15.420 1.00 96.25 384 LEU A C 1
ATOM 3045 O O . LEU A 1 384 ? 0.655 -16.328 -15.687 1.00 96.25 384 LEU A O 1
ATOM 3049 N N . LEU A 1 385 ? 0.776 -14.148 -15.196 1.00 95.69 385 LEU A N 1
ATOM 3050 C CA . LEU A 1 385 ? -0.678 -13.928 -15.211 1.00 95.69 385 LEU A CA 1
ATOM 3051 C C . LEU A 1 385 ? -1.309 -14.167 -16.594 1.00 95.69 385 LEU A C 1
ATOM 3053 O O . LEU A 1 385 ? -2.461 -14.599 -16.653 1.00 95.69 385 LEU A O 1
ATOM 3057 N N . ARG A 1 386 ? -0.562 -13.981 -17.698 1.00 94.44 386 ARG A N 1
ATOM 3058 C CA . ARG A 1 386 ? -1.058 -14.225 -19.074 1.00 94.44 386 ARG A CA 1
ATOM 3059 C C . ARG A 1 386 ? -1.588 -15.653 -19.281 1.00 94.44 386 ARG A C 1
ATOM 3061 O O . ARG A 1 386 ? -2.457 -15.864 -20.119 1.00 94.44 386 ARG A O 1
ATOM 3068 N N . LEU A 1 387 ? -1.063 -16.619 -18.522 1.00 92.12 387 LEU A N 1
ATOM 3069 C CA . LEU A 1 387 ? -1.339 -18.051 -18.670 1.00 92.12 387 LEU A CA 1
ATOM 3070 C C . LEU A 1 387 ? -2.620 -18.504 -17.962 1.00 92.12 387 LEU A C 1
ATOM 3072 O O . LEU A 1 387 ? -3.106 -19.597 -18.238 1.00 92.12 387 LEU A O 1
ATOM 3076 N N . LYS A 1 388 ? -3.153 -17.696 -17.032 1.00 88.56 388 LYS A N 1
ATOM 3077 C CA . LYS A 1 388 ? -4.373 -17.970 -16.240 1.00 88.56 388 LYS A CA 1
ATOM 3078 C C . LYS A 1 388 ? -4.395 -19.308 -15.471 1.00 88.56 388 LYS A C 1
ATOM 3080 O O . LYS A 1 388 ? -5.441 -19.697 -14.956 1.00 88.56 388 LYS A O 1
ATOM 3085 N N . LYS A 1 389 ? -3.264 -20.009 -15.359 1.00 93.12 389 LYS A N 1
ATOM 3086 C CA . LYS A 1 389 ? -3.133 -21.244 -14.576 1.00 93.12 389 LYS A CA 1
ATOM 3087 C C . LYS A 1 389 ? -3.104 -20.946 -13.075 1.00 93.12 389 LYS A C 1
ATOM 3089 O O . LYS A 1 389 ? -2.588 -19.914 -12.642 1.00 93.12 389 LYS A O 1
ATOM 3094 N N . ARG A 1 390 ? -3.652 -21.870 -12.272 1.00 94.00 390 ARG A N 1
ATOM 3095 C CA . ARG A 1 390 ? -3.537 -21.804 -10.810 1.00 94.00 390 ARG A CA 1
ATOM 3096 C C . ARG A 1 390 ? -2.073 -21.962 -10.406 1.00 94.00 390 ARG A C 1
ATOM 3098 O O . ARG A 1 390 ? -1.330 -22.727 -11.006 1.00 94.00 390 ARG A O 1
ATOM 3105 N N . ILE A 1 391 ? -1.751 -21.252 -9.336 1.00 96.00 391 ILE A N 1
ATOM 3106 C CA . ILE A 1 391 ? -0.547 -21.265 -8.512 1.00 96.00 391 ILE A CA 1
ATOM 3107 C C . ILE A 1 391 ? -0.803 -22.269 -7.344 1.00 96.00 391 ILE A C 1
ATOM 3109 O O . ILE A 1 391 ? -1.629 -21.953 -6.481 1.00 96.00 391 ILE A O 1
ATOM 3113 N N . PRO A 1 392 ? -0.261 -23.519 -7.346 1.00 96.94 392 PRO A N 1
ATOM 3114 C CA . PRO A 1 392 ? -0.590 -24.545 -6.326 1.00 96.94 392 PRO A CA 1
ATOM 3115 C C . PRO A 1 392 ? 0.179 -24.432 -4.985 1.00 96.94 392 PRO A C 1
ATOM 3117 O O . PRO A 1 392 ? 0.635 -23.343 -4.631 1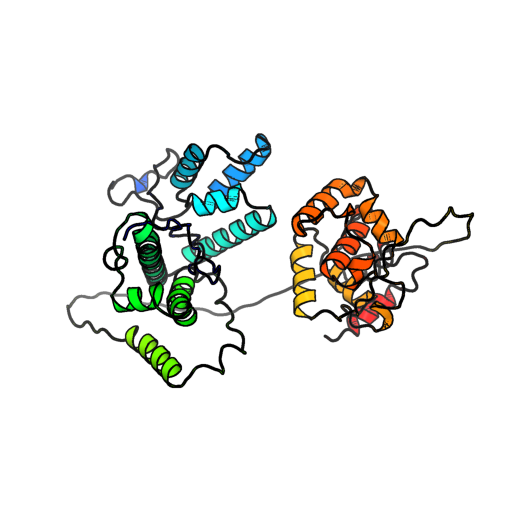.00 96.94 392 PRO A O 1
ATOM 3120 N N . GLN A 1 393 ? 0.244 -25.515 -4.178 1.00 93.44 393 GLN A N 1
ATOM 3121 C CA . GLN A 1 393 ? 0.505 -25.431 -2.722 1.00 93.44 393 GLN A CA 1
ATOM 3122 C C . GLN A 1 393 ? 1.496 -26.447 -2.051 1.00 93.44 393 GLN A C 1
ATOM 3124 O O . GLN A 1 393 ? 1.596 -26.447 -0.832 1.00 93.44 393 GLN A O 1
ATOM 3129 N N . ASP A 1 394 ? 2.401 -27.140 -2.765 1.00 95.56 394 ASP A N 1
ATOM 3130 C CA . ASP A 1 394 ? 3.524 -27.967 -2.211 1.00 95.56 394 ASP A CA 1
ATOM 3131 C C . ASP A 1 394 ? 4.926 -27.819 -2.910 1.00 95.56 394 ASP A C 1
ATOM 3133 O O . ASP A 1 394 ? 5.021 -28.077 -4.101 1.00 95.56 394 ASP A O 1
ATOM 3137 N N . ILE A 1 395 ? 6.028 -27.451 -2.204 1.00 96.25 395 ILE A N 1
ATOM 3138 C CA . ILE A 1 395 ? 7.375 -27.034 -2.759 1.00 96.25 395 ILE A CA 1
ATOM 3139 C C . ILE A 1 395 ? 8.070 -28.058 -3.704 1.00 96.25 395 ILE A C 1
ATOM 3141 O O . ILE A 1 395 ? 9.122 -27.782 -4.282 1.00 96.25 395 ILE A O 1
ATOM 3145 N N . ALA A 1 396 ? 7.512 -29.254 -3.894 1.00 97.19 396 ALA A N 1
ATOM 3146 C CA . ALA A 1 396 ? 7.985 -30.176 -4.927 1.00 97.19 396 ALA A CA 1
ATOM 3147 C C . ALA A 1 396 ? 7.873 -29.549 -6.328 1.00 97.19 396 ALA A C 1
ATOM 3149 O O . ALA A 1 396 ? 8.759 -29.752 -7.162 1.00 97.19 396 ALA A O 1
ATOM 3150 N N . GLY A 1 397 ? 6.852 -28.712 -6.549 1.00 97.62 397 GLY A N 1
ATOM 3151 C CA . GLY A 1 397 ? 6.888 -27.711 -7.601 1.00 97.62 397 GLY A CA 1
ATOM 3152 C C . GLY A 1 397 ? 7.228 -26.302 -7.121 1.00 97.62 397 GLY A C 1
ATOM 3153 O O . GLY A 1 397 ? 7.983 -26.105 -6.182 1.00 97.62 397 GLY A O 1
ATOM 3154 N N . GLN A 1 398 ? 6.834 -25.296 -7.900 1.00 97.88 398 GLN A N 1
ATOM 3155 C CA . GLN A 1 398 ? 7.543 -24.016 -8.101 1.00 97.88 398 GLN A CA 1
ATOM 3156 C C . GLN A 1 398 ? 8.850 -24.298 -8.782 1.00 97.88 398 GLN A C 1
ATOM 3158 O O . GLN A 1 398 ? 9.008 -23.886 -9.912 1.00 97.88 398 GLN A O 1
ATOM 3163 N N . ALA A 1 399 ? 9.688 -25.114 -8.156 1.00 97.75 399 ALA A N 1
ATOM 3164 C CA . ALA A 1 399 ? 10.741 -25.869 -8.798 1.00 97.75 399 ALA A CA 1
ATOM 3165 C C . ALA A 1 399 ? 10.328 -26.410 -10.155 1.00 97.75 399 ALA A C 1
ATOM 3167 O O . ALA A 1 399 ? 10.978 -26.153 -11.163 1.00 97.75 399 ALA A O 1
ATOM 3168 N N . GLU A 1 400 ? 9.187 -27.080 -10.154 1.00 97.31 400 GLU A N 1
ATOM 3169 C CA . GLU A 1 400 ? 8.411 -27.306 -11.346 1.00 97.31 400 GLU A CA 1
ATOM 3170 C C . GLU A 1 400 ? 7.889 -25.985 -11.950 1.00 97.31 400 GLU A C 1
ATOM 3172 O O . GLU A 1 400 ? 8.578 -25.449 -12.786 1.00 97.31 400 GLU A O 1
ATOM 3177 N N . TYR A 1 401 ? 6.740 -25.411 -11.563 1.00 97.50 401 TYR A N 1
ATOM 3178 C CA . TYR A 1 401 ? 6.048 -24.318 -12.307 1.00 97.50 401 TYR A CA 1
ATOM 3179 C C . TYR A 1 401 ? 6.862 -23.131 -12.864 1.00 97.50 401 TYR A C 1
ATOM 3181 O O . TYR A 1 401 ? 6.504 -22.544 -13.887 1.00 97.50 401 TYR A O 1
ATOM 3189 N N . TRP A 1 402 ? 7.928 -22.715 -12.187 1.00 97.56 402 TRP A N 1
ATOM 3190 C CA . TRP A 1 402 ? 8.880 -21.749 -12.730 1.00 97.56 402 TRP A CA 1
ATOM 3191 C C . TRP A 1 402 ? 9.523 -22.317 -14.004 1.00 97.56 402 TRP A C 1
ATOM 3193 O O . TRP A 1 402 ? 9.392 -21.730 -15.072 1.00 97.56 402 TRP A O 1
ATOM 3203 N N . LYS A 1 403 ? 10.068 -23.526 -13.936 1.00 96.19 403 LYS A N 1
ATOM 3204 C CA . LYS A 1 403 ? 10.359 -24.405 -15.074 1.00 96.19 403 LYS A CA 1
ATOM 3205 C C . LYS A 1 403 ? 9.068 -25.118 -15.537 1.00 96.19 403 LYS A C 1
ATOM 3207 O O . LYS A 1 403 ? 9.088 -26.335 -15.600 1.00 96.19 403 LYS A O 1
ATOM 3212 N N . ASP A 1 404 ? 7.947 -24.386 -15.707 1.00 95.25 404 ASP A N 1
ATOM 3213 C CA . ASP A 1 404 ? 6.806 -24.654 -16.639 1.00 95.25 404 ASP A CA 1
ATOM 3214 C C . ASP A 1 404 ? 6.583 -23.426 -17.533 1.00 95.25 404 ASP A C 1
ATOM 3216 O O . ASP A 1 404 ? 6.236 -23.482 -18.712 1.00 95.25 404 ASP A O 1
ATOM 3220 N N . HIS A 1 405 ? 6.621 -22.264 -16.876 1.00 94.94 405 HIS A N 1
ATOM 3221 C CA . HIS A 1 405 ? 5.918 -21.059 -17.313 1.00 94.94 405 HIS A CA 1
ATOM 3222 C C . HIS A 1 405 ? 6.738 -19.782 -17.190 1.00 94.94 405 HIS A C 1
ATOM 3224 O O . HIS A 1 405 ? 6.269 -18.712 -17.589 1.00 94.94 405 HIS A O 1
ATOM 3230 N N . TYR A 1 406 ? 7.942 -19.896 -16.638 1.00 95.75 406 TYR A N 1
ATOM 3231 C CA . TYR A 1 406 ? 8.834 -18.789 -16.350 1.00 95.75 406 TYR A CA 1
ATOM 3232 C C . TYR A 1 406 ? 10.200 -18.960 -17.012 1.00 95.75 406 TYR A C 1
ATOM 3234 O O . TYR A 1 406 ? 10.505 -18.222 -17.941 1.00 95.75 406 TYR A O 1
ATOM 3242 N N . ASN A 1 407 ? 10.978 -19.951 -16.567 1.00 93.50 407 ASN A N 1
ATOM 3243 C CA . ASN A 1 407 ? 12.284 -20.287 -17.128 1.00 93.50 407 ASN A CA 1
ATOM 3244 C C . ASN A 1 407 ? 12.156 -20.796 -18.567 1.00 93.50 407 ASN A C 1
ATOM 3246 O O . ASN A 1 407 ? 13.039 -20.566 -19.389 1.00 93.50 407 ASN A O 1
ATOM 3250 N N . GLY A 1 408 ? 11.030 -21.453 -18.856 1.00 87.00 408 GLY A N 1
ATOM 3251 C CA . GLY A 1 408 ? 10.720 -21.976 -20.167 1.00 87.00 408 GLY A CA 1
ATOM 3252 C C . GLY A 1 408 ? 11.699 -23.055 -20.602 1.00 87.00 408 GLY A C 1
ATOM 3253 O O . GLY A 1 408 ? 12.431 -23.653 -19.818 1.00 87.00 408 GLY A O 1
ATOM 3254 N N . ASP A 1 409 ? 11.686 -23.289 -21.900 1.00 80.06 409 ASP A N 1
ATOM 3255 C CA . ASP A 1 409 ? 11.844 -24.621 -22.465 1.00 80.06 409 ASP A CA 1
ATOM 3256 C C . ASP A 1 409 ? 13.309 -24.851 -22.885 1.00 80.06 409 ASP A C 1
ATOM 3258 O O . ASP A 1 409 ? 13.986 -25.734 -22.355 1.00 80.06 409 ASP A O 1
ATOM 3262 N N . ASP A 1 410 ? 13.847 -23.907 -23.671 1.00 79.81 410 ASP A N 1
ATOM 3263 C CA . ASP A 1 410 ? 15.282 -23.625 -23.859 1.00 79.81 410 ASP A CA 1
ATOM 3264 C C . ASP A 1 410 ? 16.016 -23.260 -22.550 1.00 79.81 410 ASP A C 1
ATOM 3266 O O . ASP A 1 410 ? 17.247 -23.194 -22.497 1.00 79.81 410 ASP A O 1
ATOM 3270 N N . GLY A 1 411 ? 15.264 -22.975 -21.482 1.00 82.31 411 GLY A N 1
ATOM 3271 C CA . GLY A 1 411 ? 15.789 -22.532 -20.202 1.00 82.31 411 GLY A CA 1
ATOM 3272 C C . GLY A 1 411 ? 16.682 -23.585 -19.550 1.00 82.31 411 GLY A C 1
ATOM 3273 O O . GLY A 1 411 ? 16.212 -24.647 -19.135 1.00 82.31 411 GLY A O 1
ATOM 3274 N N . ALA A 1 412 ? 17.966 -23.254 -19.362 1.00 85.88 412 ALA A N 1
ATOM 3275 C CA . ALA A 1 412 ? 18.964 -24.067 -18.649 1.00 85.88 412 ALA A CA 1
ATOM 3276 C C . ALA A 1 412 ? 18.742 -24.135 -17.113 1.00 85.88 412 ALA A C 1
ATOM 3278 O O . ALA A 1 412 ? 19.671 -24.359 -16.319 1.00 85.88 412 ALA A O 1
ATOM 3279 N N . GLY A 1 413 ? 17.516 -23.876 -16.663 1.00 87.81 413 GLY A N 1
ATOM 3280 C CA . GLY A 1 413 ? 17.007 -24.232 -15.350 1.00 87.81 413 GLY A CA 1
ATOM 3281 C C . GLY A 1 413 ? 16.563 -25.693 -15.305 1.00 87.81 413 GLY A C 1
ATOM 3282 O O . GLY A 1 413 ? 16.246 -26.310 -16.316 1.00 87.81 413 GLY A O 1
ATOM 3283 N N . THR A 1 414 ? 16.520 -26.263 -14.105 1.00 94.38 414 THR A N 1
ATOM 3284 C CA . THR A 1 414 ? 15.858 -27.550 -13.866 1.00 94.38 414 THR A CA 1
ATOM 3285 C C . THR A 1 414 ? 15.109 -27.489 -12.547 1.00 94.38 414 THR A C 1
ATOM 3287 O O . THR A 1 414 ? 15.474 -26.723 -11.649 1.00 94.38 414 THR A O 1
ATOM 3290 N N . LYS A 1 415 ? 14.105 -28.355 -12.409 1.00 96.81 415 LYS A N 1
ATOM 3291 C CA . LYS A 1 415 ? 13.322 -28.552 -11.184 1.00 96.81 415 LYS A CA 1
ATOM 3292 C C . LYS A 1 415 ? 14.243 -28.700 -9.965 1.00 96.81 415 LYS A C 1
ATOM 3294 O O . LYS A 1 415 ? 14.145 -27.977 -8.977 1.00 96.81 415 LYS A O 1
ATOM 3299 N N . GLN A 1 416 ? 15.253 -29.555 -10.100 1.00 96.50 416 GLN A N 1
ATOM 3300 C CA . GLN A 1 416 ? 16.260 -29.823 -9.077 1.00 96.50 416 GLN A CA 1
ATOM 3301 C C . GLN A 1 416 ? 17.168 -28.611 -8.809 1.00 96.50 416 GLN A C 1
ATOM 3303 O O . GLN A 1 416 ? 17.517 -28.367 -7.658 1.00 96.50 416 GLN A O 1
ATOM 3308 N N . LYS A 1 417 ? 17.534 -27.824 -9.833 1.00 94.06 417 LYS A N 1
ATOM 3309 C CA . LYS A 1 417 ? 18.359 -26.607 -9.690 1.00 94.06 417 LYS A CA 1
ATOM 3310 C C . LYS A 1 417 ? 17.632 -25.503 -8.916 1.00 94.06 417 LYS A C 1
ATOM 3312 O O . LYS A 1 417 ? 18.284 -24.804 -8.147 1.00 94.06 417 LYS A O 1
ATOM 3317 N N . PHE A 1 418 ? 16.311 -25.379 -9.059 1.00 96.62 418 PHE A N 1
ATOM 3318 C CA . PHE A 1 418 ? 15.490 -24.455 -8.265 1.00 96.62 418 PHE A CA 1
ATOM 3319 C C . PHE A 1 418 ? 15.436 -24.873 -6.790 1.00 96.62 418 PHE A C 1
ATOM 3321 O O . PHE A 1 418 ? 15.822 -24.084 -5.932 1.00 96.62 418 PHE A O 1
ATOM 3328 N N . ILE A 1 419 ? 15.060 -26.128 -6.488 1.00 96.69 419 ILE A N 1
ATOM 3329 C CA . ILE A 1 419 ? 15.047 -26.654 -5.103 1.00 96.69 419 ILE A CA 1
ATOM 3330 C C . ILE A 1 419 ? 16.436 -26.526 -4.472 1.00 96.69 419 ILE A C 1
ATOM 3332 O O . ILE A 1 419 ? 16.568 -26.068 -3.340 1.00 96.69 419 ILE A O 1
ATOM 3336 N N . LYS A 1 420 ? 17.489 -26.870 -5.221 1.00 95.94 420 LYS A N 1
ATOM 3337 C CA . LYS A 1 420 ? 18.872 -26.727 -4.766 1.00 95.94 420 LYS A CA 1
ATOM 3338 C C . LYS A 1 420 ? 19.219 -25.267 -4.452 1.00 95.94 420 LYS A C 1
ATOM 3340 O O . LYS A 1 420 ? 19.696 -25.006 -3.354 1.00 95.94 420 LYS A O 1
ATOM 3345 N N . ARG A 1 421 ? 18.931 -24.318 -5.357 1.00 94.50 421 ARG A N 1
ATOM 3346 C CA . ARG A 1 421 ? 19.178 -22.882 -5.121 1.00 94.50 421 ARG A CA 1
ATOM 3347 C C . ARG A 1 421 ? 18.419 -22.350 -3.903 1.00 94.50 421 ARG A C 1
ATOM 3349 O O . ARG A 1 421 ? 18.975 -21.514 -3.208 1.00 94.50 421 ARG A O 1
ATOM 3356 N N . LEU A 1 422 ? 17.214 -22.848 -3.612 1.00 94.75 422 LEU A N 1
ATOM 3357 C CA . LEU A 1 422 ? 16.475 -22.507 -2.389 1.00 94.75 422 LEU A CA 1
ATOM 3358 C C . LEU A 1 422 ? 17.130 -23.076 -1.126 1.00 94.75 422 LEU A C 1
ATOM 3360 O O . LEU A 1 422 ? 17.329 -22.342 -0.165 1.00 94.75 422 LEU A O 1
ATOM 3364 N N . ASN A 1 423 ? 17.494 -24.360 -1.133 1.00 94.25 423 ASN A N 1
ATOM 3365 C CA . ASN A 1 423 ? 18.093 -25.035 0.023 1.00 94.25 423 ASN A CA 1
ATOM 3366 C C . ASN A 1 423 ? 19.514 -24.531 0.338 1.00 94.25 423 ASN A C 1
ATOM 3368 O O . ASN A 1 423 ? 19.956 -24.594 1.483 1.00 94.25 423 ASN A O 1
ATOM 3372 N N . GLU A 1 424 ? 20.240 -24.045 -0.671 1.00 93.12 424 GLU A N 1
ATOM 3373 C CA . GLU A 1 424 ? 21.562 -23.426 -0.521 1.00 93.12 424 GLU A CA 1
ATOM 3374 C C . GLU A 1 424 ? 21.496 -21.916 -0.230 1.00 93.12 424 GLU A C 1
ATOM 3376 O O . GLU A 1 424 ? 22.521 -21.326 0.121 1.00 93.12 424 GLU A O 1
ATOM 3381 N N . TYR A 1 425 ? 20.325 -21.278 -0.354 1.00 91.50 425 TYR A N 1
ATOM 3382 C CA . TYR A 1 425 ? 20.185 -19.839 -0.140 1.00 91.50 425 TYR A CA 1
ATOM 3383 C C . TYR A 1 425 ? 20.352 -19.473 1.336 1.00 91.50 425 TYR A C 1
ATOM 3385 O O . TYR A 1 425 ? 19.564 -19.858 2.200 1.00 91.50 425 TYR A O 1
ATOM 3393 N N . LYS A 1 426 ? 21.381 -18.672 1.609 1.00 80.38 426 LYS A N 1
ATOM 3394 C CA . LYS A 1 426 ? 21.641 -18.029 2.898 1.00 80.38 426 LYS A CA 1
ATOM 3395 C C . LYS A 1 426 ? 21.646 -16.523 2.660 1.00 80.38 426 LYS A C 1
ATOM 3397 O O . LYS A 1 426 ? 22.217 -16.0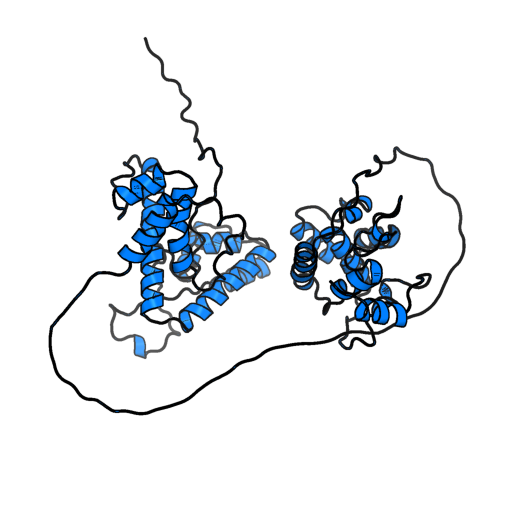66 1.668 1.00 80.38 426 LYS A O 1
ATOM 3402 N N . ARG A 1 427 ? 20.948 -15.791 3.526 1.00 66.31 427 ARG A N 1
ATOM 3403 C CA . ARG A 1 427 ? 20.632 -14.370 3.349 1.00 66.31 427 ARG A CA 1
ATOM 3404 C C . ARG A 1 427 ? 21.614 -13.453 4.066 1.00 66.31 427 ARG A C 1
ATOM 3406 O O . ARG A 1 427 ? 22.245 -13.927 5.028 1.00 66.31 427 ARG A O 1
#

Radius of gyration: 29.27 Å; chains: 1; bounding box: 63×88×96 Å